Protein AF-0000000084461206 (afdb_homodimer)

pLDDT: mean 92.7, std 16.32, range [31.05, 98.94]

Solvent-accessible surface area (backbone atoms only — not comparable to full-atom values): 28393 Å² total; per-residue (Å²): 137,86,82,76,79,77,77,76,76,76,76,76,72,78,66,77,72,65,77,63,54,56,46,33,57,56,43,19,26,38,17,28,45,42,11,59,75,61,40,46,72,68,45,48,55,50,51,54,55,29,47,55,40,36,42,87,58,25,40,80,62,53,73,34,70,34,9,40,46,66,77,61,44,53,58,85,90,45,54,58,71,53,53,32,48,25,45,31,44,60,41,58,83,74,73,39,71,78,64,80,52,65,81,64,11,26,51,45,46,48,53,52,24,53,52,43,58,64,36,87,81,49,50,58,44,50,32,12,51,28,46,41,47,45,40,29,35,46,41,17,34,41,36,30,48,25,12,22,16,49,22,24,88,90,26,64,87,30,26,68,20,32,56,68,30,38,39,25,85,65,92,52,34,64,18,49,30,32,21,56,21,21,15,43,42,72,46,65,63,76,91,66,50,72,68,56,43,52,51,50,34,51,54,47,33,71,78,42,67,69,59,45,91,73,51,78,79,52,54,65,58,46,28,49,52,14,30,52,45,24,69,74,62,59,70,80,66,55,68,58,41,55,81,47,72,68,52,34,51,51,37,27,54,50,39,53,51,33,38,38,50,27,4,27,34,47,16,35,45,54,50,66,61,105,136,83,79,77,81,76,77,76,76,76,76,76,75,79,68,74,73,64,76,63,54,55,47,34,60,56,43,20,27,39,16,28,45,42,11,57,74,61,39,46,72,68,44,49,57,50,50,56,54,29,47,56,38,36,42,87,58,25,39,79,62,54,74,34,70,34,9,39,47,67,76,64,43,53,58,87,91,46,53,59,70,52,51,32,50,26,45,31,44,60,42,56,84,75,73,37,70,78,64,79,52,65,82,64,10,26,50,46,45,47,53,52,25,51,52,42,57,62,36,86,80,49,50,59,44,48,33,12,51,28,48,42,46,44,40,27,36,46,41,15,33,42,36,29,46,27,14,23,16,49,22,25,87,89,26,65,88,30,27,66,21,32,57,69,31,38,39,25,86,65,92,53,35,67,18,48,29,34,21,55,21,22,16,44,40,72,47,65,64,73,90,66,51,71,68,54,42,51,52,50,32,51,54,47,33,70,78,42,68,71,59,46,93,73,52,75,80,51,55,65,58,46,30,50,52,14,30,52,46,26,69,76,61,60,69,82,66,55,69,58,41,53,83,47,72,69,54,32,51,51,37,29,53,50,38,51,50,33,37,38,50,26,3,26,35,46,16,35,44,55,50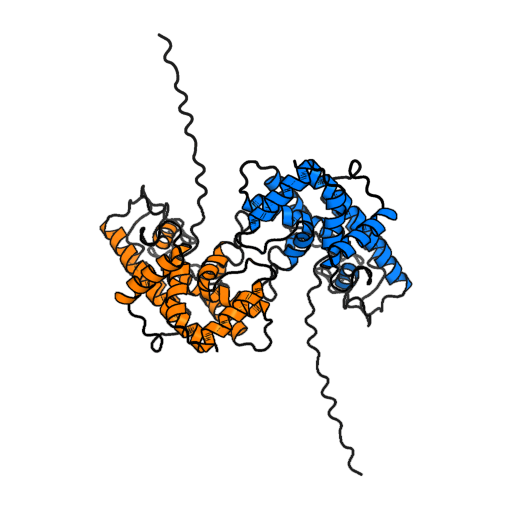,67,60,105

Radius of gyration: 27.02 Å; Cα contacts (8 Å, |Δi|>4): 935; chains: 2; bounding box: 113×72×64 Å

InterPro domains:
  IPR003154 S1/P1 nuclease [PF02265] (23-273)
  IPR003154 S1/P1 nuclease [PTHR33146] (8-273)
  IPR003154 S1/P1 nuclease [cd11010] (23-273)
  IPR008947 Phospholipase C/P1 nuclease domain superfamily [G3DSA:1.10.575.10] (23-274)
  IPR008947 Phospholipase C/P1 nuclease domain superfamily [SSF48537] (23-273)

Secondary structure (DSSP, 8-state):
---------------------SS-HHHHHHHHHHHHHH--HHHHHHHHHHHGGGTTTB----HHHHTTGGGG-EETTEETTGGGG---EEEESS-PPP-PPPSSSHHHHHHHHHHHHH-TTS-HHHHHHHHHHHHHHHHHHTSHHHHEEEE-SS-TT--TTTTT-B--S-SS-SBHHHHHHTGGGTT--SPPPHHHHHHHHHHHHHHS---GGG----HHHHHHHHHHHIIIIISSS-TTPPPPHHHHHHHHHHHHHHHHHHHHHHHHHHHHT-/---------------------SS-HHHHHHHHHHHHHH--HHHHHHHHHHHGGGTTTB----HHHHTTGGGG-EETTEETTGGGG---EEEESS-PPP-PPPSSSHHHHHHHHHHHHH-TTS-HHHHHHHHHHHHHHHHHHTSHHHHEEEE-SS-TT--TTTTT-B--S-SS-SBHHHHHHTGGGTT--SPPPHHHHHHHHHHHHHHS---GGG----HHHHHHHHHHHIIIIISSS-TTPPPPHHHHHHHHHHHHHHHHHHHHHHHHHHHHT-

Sequence (548 aa):
MKKGVIRFVAMVALSAVGTAYSWNATGHRLVAQIAYHHLKKEARSQYVHYNHGLDSVFKSQSLVNAAPWMDGLRYMNDLWLQPMHYIDIPYSVDGTELIQPDEINAVYAIEKAKKVLKDPKASFFNKGFSLRILLHVVGDIHQPLHAISQFSVQHPQGDMGGNLVILGENSVGPNLHSYWDNGGGFLKTAKLSNKQLNAKAWKIEQRWPCHVNEMTLDAKAWSQESYQLAIAKVYQIKSGDKPSNEYQQLVKETAEQRIALAGCRLAALLNSLIMKKGVIRFVAMVALSAVGTAYSWNATGHRLVAQIAYHHLKKEARSQYVHYNHGLDSVFKSQSLVNAAPWMDGLRYMNDLWLQPMHYIDIPYSVDGTELIQPDEINAVYAIEKAKKVLKDPKASFFNKGFSLRILLHVVGDIHQPLHAISQFSVQHPQGDMGGNLVILGENSVGPNLHSYWDNGGGFLKTAKLSNKQLNAKAWKIEQRWPCHVNEMTLDAKAWSQESYQLAIAKVYQIKSGDKPSNEYQQLVKETAEQRIALAGCRLAALLNSLI

Structure (mmCIF, N/CA/C/O backbone):
data_AF-0000000084461206-model_v1
#
loop_
_entity.id
_entity.type
_entity.pdbx_description
1 polymer "3'-nucleotidase/nuclease"
#
loop_
_atom_site.group_PDB
_atom_site.id
_atom_site.type_symbol
_atom_site.label_atom_id
_atom_site.label_alt_id
_atom_site.label_comp_id
_atom_site.label_asym_id
_atom_site.label_entity_id
_atom_site.label_seq_id
_atom_site.pdbx_PDB_ins_code
_atom_site.Cartn_x
_atom_site.Cartn_y
_atom_site.Cartn_z
_atom_site.occupancy
_atom_site.B_iso_or_equiv
_atom_site.auth_seq_id
_atom_site.auth_comp_id
_atom_site.auth_asym_id
_atom_site.auth_atom_id
_atom_site.pdbx_PDB_model_num
ATOM 1 N N . MET A 1 1 ? -57.594 -26.734 -4.723 1 32.88 1 MET A N 1
ATOM 2 C CA . MET A 1 1 ? -56.281 -27.281 -4.469 1 32.88 1 MET A CA 1
ATOM 3 C C . MET A 1 1 ? -55.188 -26.328 -4.941 1 32.88 1 MET A C 1
ATOM 5 O O . MET A 1 1 ? -54.906 -26.234 -6.137 1 32.88 1 MET A O 1
ATOM 9 N N . LYS A 1 2 ? -55.094 -25.062 -4.223 1 31.84 2 LYS A N 1
ATOM 10 C CA . LYS A 1 2 ? -54.312 -23.875 -4.527 1 31.84 2 LYS A CA 1
ATOM 11 C C . LYS A 1 2 ? -52.812 -24.203 -4.523 1 31.84 2 LYS A C 1
ATOM 13 O O . LYS A 1 2 ? -52.312 -24.844 -3.594 1 31.84 2 LYS A O 1
ATOM 18 N N . LYS A 1 3 ? -52.219 -24.109 -5.809 1 39.62 3 LYS A N 1
ATOM 19 C CA . LYS A 1 3 ? -50.812 -24.219 -6.258 1 39.62 3 LYS A CA 1
ATOM 20 C C . LYS A 1 3 ? -49.938 -23.234 -5.523 1 39.62 3 LYS A C 1
ATOM 22 O O . LYS A 1 3 ? -50.125 -22.016 -5.633 1 39.62 3 LYS A O 1
ATOM 27 N N . GLY A 1 4 ? -49.562 -23.469 -4.27 1 36.72 4 GLY A N 1
ATOM 28 C CA . GLY A 1 4 ? -48.656 -22.625 -3.537 1 36.72 4 GLY A CA 1
ATOM 29 C C . GLY A 1 4 ? -47.344 -22.391 -4.277 1 36.72 4 GLY A C 1
ATOM 30 O O . GLY A 1 4 ? -46.656 -23.344 -4.676 1 36.72 4 GLY A O 1
ATOM 31 N N . VAL A 1 5 ? -47.188 -21.328 -5.059 1 39.06 5 VAL A N 1
ATOM 32 C CA . VAL A 1 5 ? -46 -20.875 -5.777 1 39.06 5 VAL A CA 1
ATOM 33 C C . VAL A 1 5 ? -44.844 -20.719 -4.801 1 39.06 5 VAL A C 1
ATOM 35 O O . VAL A 1 5 ? -44.938 -19.969 -3.828 1 39.06 5 VAL A O 1
ATOM 38 N N . ILE A 1 6 ? -44.031 -21.719 -4.562 1 34.84 6 ILE A N 1
ATOM 39 C CA . ILE A 1 6 ? -42.75 -21.703 -3.834 1 34.84 6 ILE A CA 1
ATOM 40 C C . ILE A 1 6 ? -41.812 -20.656 -4.441 1 34.84 6 ILE A C 1
ATOM 42 O O . ILE A 1 6 ? -41.469 -20.734 -5.621 1 34.84 6 ILE A O 1
ATOM 46 N N . ARG A 1 7 ? -41.906 -19.422 -4.023 1 41.75 7 ARG A N 1
ATOM 47 C CA . ARG A 1 7 ? -40.938 -18.391 -4.305 1 41.75 7 ARG A CA 1
ATOM 48 C C . ARG A 1 7 ? -39.531 -18.875 -4.004 1 41.75 7 ARG A C 1
ATOM 50 O O . ARG A 1 7 ? -39.156 -19.078 -2.84 1 41.75 7 ARG A O 1
ATOM 57 N N . PHE A 1 8 ? -38.906 -19.688 -4.875 1 34.22 8 PHE A N 1
ATOM 58 C CA . PHE A 1 8 ? -37.5 -20 -4.781 1 34.22 8 PHE A CA 1
ATOM 59 C C . PHE A 1 8 ? -36.656 -18.719 -4.789 1 34.22 8 PHE A C 1
ATOM 61 O O . PHE A 1 8 ? -36.625 -18 -5.797 1 34.22 8 PHE A O 1
ATOM 68 N N . VAL A 1 9 ? -36.562 -17.984 -3.715 1 35.22 9 VAL A N 1
ATOM 69 C CA . VAL A 1 9 ? -35.594 -16.906 -3.574 1 35.22 9 VAL A CA 1
ATOM 70 C C . VAL A 1 9 ? -34.188 -17.453 -3.83 1 35.22 9 VAL A C 1
ATOM 72 O O . VAL A 1 9 ? -33.656 -18.266 -3.057 1 35.22 9 VAL A O 1
ATOM 75 N N . ALA A 1 10 ? -33.75 -17.547 -5.113 1 34.69 10 ALA A N 1
ATOM 76 C CA . ALA A 1 10 ? -32.344 -17.75 -5.48 1 34.69 10 ALA A CA 1
ATOM 77 C C . ALA A 1 10 ? -31.438 -16.781 -4.738 1 34.69 10 ALA A C 1
ATOM 79 O O . ALA A 1 10 ? -31.5 -15.57 -4.961 1 34.69 10 ALA A O 1
ATOM 80 N N . MET A 1 11 ? -31.062 -17.047 -3.551 1 34.72 11 MET A N 1
ATOM 81 C CA . MET A 1 11 ? -29.969 -16.359 -2.883 1 34.72 11 MET A CA 1
ATOM 82 C C . MET A 1 11 ? -28.766 -16.234 -3.809 1 34.72 11 MET A C 1
ATOM 84 O O . MET A 1 11 ? -28.141 -17.234 -4.164 1 34.72 11 MET A O 1
ATOM 88 N N . VAL A 1 12 ? -28.688 -15.266 -4.691 1 35.91 12 VAL A N 1
ATOM 89 C CA . VAL A 1 12 ? -27.484 -14.883 -5.402 1 35.91 12 VAL A CA 1
ATOM 90 C C . VAL A 1 12 ? -26.312 -14.789 -4.426 1 35.91 12 VAL A C 1
ATOM 92 O O . VAL A 1 12 ? -26.281 -13.906 -3.559 1 35.91 12 VAL A O 1
ATOM 95 N N . ALA A 1 13 ? -25.656 -15.891 -4.074 1 33.69 13 ALA A N 1
ATOM 96 C CA . ALA A 1 13 ? -24.359 -15.883 -3.416 1 33.69 13 ALA A CA 1
ATOM 97 C C . ALA A 1 13 ? -23.391 -14.93 -4.117 1 33.69 13 ALA A C 1
ATOM 99 O O . ALA A 1 13 ? -22.969 -15.188 -5.242 1 33.69 13 ALA A O 1
ATOM 100 N N . LEU A 1 14 ? -23.547 -13.641 -3.941 1 35.38 14 LEU A N 1
ATOM 101 C CA . LEU A 1 14 ? -22.422 -12.781 -4.285 1 35.38 14 LEU A CA 1
ATOM 102 C C . LEU A 1 14 ? -21.094 -13.391 -3.812 1 35.38 14 LEU A C 1
ATOM 104 O O . LEU A 1 14 ? -20.766 -13.312 -2.627 1 35.38 14 LEU A O 1
ATOM 108 N N . SER A 1 15 ? -20.703 -14.516 -4.352 1 33.25 15 SER A N 1
ATOM 109 C CA . SER A 1 15 ? -19.359 -15.062 -4.137 1 33.25 15 SER A CA 1
ATOM 110 C C . SER A 1 15 ? -18.297 -13.984 -4.328 1 33.25 15 SER A C 1
ATOM 112 O O . SER A 1 15 ? -18.281 -13.297 -5.348 1 33.25 15 SER A O 1
ATOM 114 N N . ALA A 1 16 ? -17.844 -13.414 -3.283 1 35.88 16 ALA A N 1
ATOM 115 C CA . ALA A 1 16 ? -16.594 -12.656 -3.289 1 35.88 16 ALA A CA 1
ATOM 116 C C . ALA A 1 16 ? -15.555 -13.312 -4.199 1 35.88 16 ALA A C 1
ATOM 118 O O . ALA A 1 16 ? -15.039 -14.391 -3.889 1 35.88 16 ALA A O 1
ATOM 119 N N . VAL A 1 17 ? -15.742 -13.117 -5.477 1 37 17 VAL A N 1
ATOM 120 C CA . VAL A 1 17 ? -14.641 -13.484 -6.363 1 37 17 VAL A CA 1
ATOM 121 C C . VAL A 1 17 ? -13.32 -12.992 -5.777 1 37 17 VAL A C 1
ATOM 123 O O . VAL A 1 17 ? -13.039 -11.789 -5.789 1 37 17 VAL A O 1
ATOM 126 N N . GLY A 1 18 ? -12.938 -13.602 -4.723 1 39.84 18 GLY A N 1
ATOM 127 C CA . GLY A 1 18 ? -11.547 -13.344 -4.383 1 39.84 18 GLY A CA 1
ATOM 128 C C . GLY A 1 18 ? -10.625 -13.336 -5.594 1 39.84 18 GLY A C 1
ATOM 129 O O . GLY A 1 18 ? -10.57 -14.312 -6.34 1 39.84 18 GLY A O 1
ATOM 130 N N . THR A 1 19 ? -10.477 -12.219 -6.242 1 39.38 19 THR A N 1
ATOM 131 C CA . THR A 1 19 ? -9.453 -12.117 -7.277 1 39.38 19 THR A CA 1
ATOM 132 C C . THR A 1 19 ? -8.234 -12.961 -6.926 1 39.38 19 THR A C 1
ATOM 134 O O . THR A 1 19 ? -7.633 -12.781 -5.867 1 39.38 19 THR A O 1
ATOM 137 N N . ALA A 1 20 ? -8.367 -14.211 -7.344 1 41.62 20 ALA A N 1
ATOM 138 C CA . ALA A 1 20 ? -7.25 -15.148 -7.223 1 41.62 20 ALA A CA 1
ATOM 139 C C . ALA A 1 20 ? -5.961 -14.539 -7.773 1 41.62 20 ALA A C 1
ATOM 141 O O . ALA A 1 20 ? -5.922 -14.086 -8.922 1 41.62 20 ALA A O 1
ATOM 142 N N . TYR A 1 21 ? -5.242 -13.945 -6.926 1 48.69 21 TYR A N 1
ATOM 143 C CA . TYR A 1 21 ? -3.877 -13.5 -7.172 1 48.69 21 TYR A CA 1
ATOM 144 C C . TYR A 1 21 ? -2.92 -14.68 -7.223 1 48.69 21 TYR A C 1
ATOM 146 O O . TYR A 1 21 ? -3.164 -15.711 -6.598 1 48.69 21 TYR A O 1
ATOM 154 N N . SER A 1 22 ? -1.951 -14.758 -8.297 1 61.19 22 SER A N 1
ATOM 155 C CA . SER A 1 22 ? -0.886 -15.703 -8.609 1 61.19 22 SER A CA 1
ATOM 156 C C . SER A 1 22 ? -1.106 -17.047 -7.902 1 61.19 22 SER A C 1
ATOM 158 O O . SER A 1 22 ? -2.248 -17.453 -7.695 1 61.19 22 SER A O 1
ATOM 160 N N . TRP A 1 23 ? -0.018 -17.75 -7.59 1 86.69 23 TRP A N 1
ATOM 161 C CA . TRP A 1 23 ? -0.24 -18.859 -6.648 1 86.69 23 TRP A CA 1
ATOM 162 C C . TRP A 1 23 ? -1.059 -18.391 -5.449 1 86.69 23 TRP A C 1
ATOM 164 O O . TRP A 1 23 ? -0.989 -17.219 -5.062 1 86.69 23 TRP A O 1
ATOM 174 N N . ASN A 1 24 ? -1.869 -19.266 -5.047 1 94.38 24 ASN A N 1
ATOM 175 C CA . ASN A 1 24 ? -2.486 -18.875 -3.783 1 94.38 24 ASN A CA 1
ATOM 176 C C . ASN A 1 24 ? -1.455 -18.781 -2.662 1 94.38 24 ASN A C 1
ATOM 178 O O . ASN A 1 24 ? -0.258 -18.953 -2.896 1 94.38 24 ASN A O 1
ATOM 182 N N . ALA A 1 25 ? -1.832 -18.438 -1.482 1 97 25 ALA A N 1
ATOM 183 C CA . ALA A 1 25 ? -0.919 -18.188 -0.371 1 97 25 ALA A CA 1
ATOM 184 C C . ALA A 1 25 ? -0.023 -19.391 -0.108 1 97 25 ALA A C 1
ATOM 186 O O . ALA A 1 25 ? 1.176 -19.25 0.14 1 97 25 ALA A O 1
ATOM 187 N N . THR A 1 26 ? -0.602 -20.594 -0.175 1 98.12 26 THR A N 1
ATOM 188 C CA . THR A 1 26 ? 0.16 -21.812 0.039 1 98.12 26 THR A CA 1
ATOM 189 C C . THR A 1 26 ? 1.272 -21.953 -0.997 1 98.12 26 THR A C 1
ATOM 191 O O . THR A 1 26 ? 2.41 -22.281 -0.654 1 98.12 26 THR A O 1
ATOM 194 N N . GLY A 1 27 ? 0.945 -21.703 -2.234 1 98.69 27 G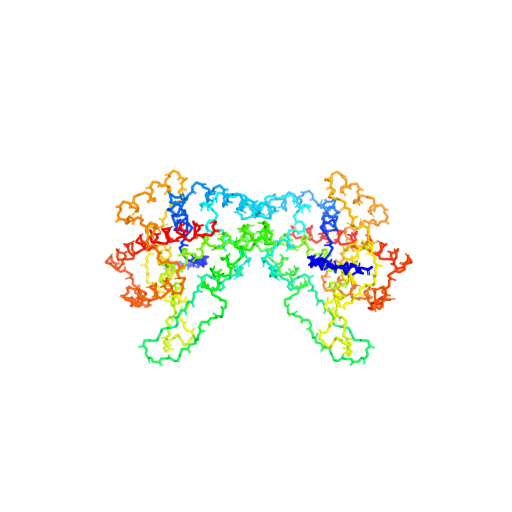LY A N 1
ATOM 195 C CA . GLY A 1 27 ? 1.946 -21.766 -3.287 1 98.69 27 GLY A CA 1
ATOM 196 C C . GLY A 1 27 ? 3.104 -20.797 -3.068 1 98.69 27 GLY A C 1
ATOM 197 O O . GLY A 1 27 ? 4.266 -21.188 -3.225 1 98.69 27 GLY A O 1
ATOM 198 N N . HIS A 1 28 ? 2.793 -19.562 -2.719 1 98.81 28 HIS A N 1
ATOM 199 C CA . HIS A 1 28 ? 3.842 -18.594 -2.445 1 98.81 28 HIS A CA 1
ATOM 200 C C . HIS A 1 28 ? 4.703 -19.031 -1.266 1 98.81 28 HIS A C 1
ATOM 202 O O . HIS A 1 28 ? 5.93 -18.891 -1.302 1 98.81 28 HIS A O 1
ATOM 208 N N . ARG A 1 29 ? 4.121 -19.562 -0.219 1 98.81 29 ARG A N 1
ATOM 209 C CA . ARG A 1 29 ? 4.879 -20.031 0.94 1 98.81 29 ARG A CA 1
ATOM 210 C C . ARG A 1 29 ? 5.758 -21.219 0.581 1 98.81 29 ARG A C 1
ATOM 212 O O . ARG A 1 29 ? 6.879 -21.344 1.079 1 98.81 29 ARG A O 1
ATOM 219 N N . LEU A 1 30 ? 5.242 -22.109 -0.284 1 98.88 30 LEU A N 1
ATOM 220 C CA . LEU A 1 30 ? 6.039 -23.25 -0.717 1 98.88 30 LEU A CA 1
ATOM 221 C C . LEU A 1 30 ? 7.262 -22.797 -1.502 1 98.88 30 LEU A C 1
ATOM 223 O O . LEU A 1 30 ? 8.367 -23.297 -1.296 1 98.88 30 LEU A O 1
ATOM 227 N N . VAL A 1 31 ? 7.055 -21.828 -2.4 1 98.94 31 VAL A N 1
ATOM 228 C CA . VAL A 1 31 ? 8.18 -21.281 -3.148 1 98.94 31 VAL A CA 1
ATOM 229 C C . VAL A 1 31 ? 9.219 -20.734 -2.18 1 98.94 31 VAL A C 1
ATOM 231 O O . VAL A 1 31 ? 10.406 -21.047 -2.293 1 98.94 31 VAL A O 1
ATOM 234 N N . ALA A 1 32 ? 8.797 -19.984 -1.225 1 98.94 32 ALA A N 1
ATOM 235 C CA . ALA A 1 32 ? 9.711 -19.359 -0.264 1 98.94 32 ALA A CA 1
ATOM 236 C C . ALA A 1 32 ? 10.375 -20.422 0.615 1 98.94 32 ALA A C 1
ATOM 238 O O . ALA A 1 32 ? 11.555 -20.297 0.949 1 98.94 32 ALA A O 1
ATOM 239 N N . GLN A 1 33 ? 9.617 -21.422 1.002 1 98.88 33 GLN A N 1
ATOM 240 C CA . GLN A 1 33 ? 10.164 -22.484 1.846 1 98.88 33 GLN A CA 1
ATOM 241 C C . GLN A 1 33 ? 11.258 -23.25 1.115 1 98.88 33 GLN A C 1
ATOM 243 O O . GLN A 1 33 ? 12.312 -23.547 1.688 1 98.88 33 GLN A O 1
ATOM 248 N N . ILE A 1 34 ? 11.008 -23.609 -0.087 1 98.94 34 ILE A N 1
ATOM 249 C CA . ILE A 1 34 ? 12.016 -24.297 -0.884 1 98.94 34 ILE A CA 1
ATOM 250 C C . ILE A 1 34 ? 13.25 -23.422 -1.042 1 98.94 34 ILE A C 1
ATOM 252 O O . ILE A 1 34 ? 14.375 -23.875 -0.889 1 98.94 34 ILE A O 1
ATOM 256 N N . ALA A 1 35 ? 13.039 -22.172 -1.356 1 98.94 35 ALA A N 1
ATOM 257 C CA . ALA A 1 35 ? 14.172 -21.25 -1.422 1 98.94 35 ALA A CA 1
ATOM 258 C C . ALA A 1 35 ? 14.953 -21.25 -0.109 1 98.94 35 ALA A C 1
ATOM 260 O O . ALA A 1 35 ? 16.188 -21.312 -0.109 1 98.94 35 ALA A O 1
ATOM 261 N N . TYR A 1 36 ? 14.25 -21.156 0.98 1 98.88 36 TYR A N 1
ATOM 262 C CA . TYR A 1 36 ? 14.852 -21.094 2.307 1 98.88 36 TYR A CA 1
ATOM 263 C C . TYR A 1 36 ? 15.742 -22.297 2.559 1 98.88 36 TYR A C 1
ATOM 265 O O . TYR A 1 36 ? 16.797 -22.172 3.18 1 98.88 36 TYR A O 1
ATOM 273 N N . HIS A 1 37 ? 15.359 -23.484 2.084 1 98.81 37 HIS A N 1
ATOM 274 C CA . HIS A 1 37 ? 16.156 -24.703 2.225 1 98.81 37 HIS A CA 1
ATOM 275 C C . HIS A 1 37 ? 17.531 -24.531 1.597 1 98.81 37 HIS A C 1
ATOM 277 O O . HIS A 1 37 ? 18.484 -25.188 2.012 1 98.81 37 HIS A O 1
ATOM 283 N N . HIS A 1 38 ? 17.641 -23.688 0.635 1 98.81 38 HIS A N 1
ATOM 284 C CA . HIS A 1 38 ? 18.844 -23.672 -0.183 1 98.81 38 HIS A CA 1
ATOM 285 C C . HIS A 1 38 ? 19.578 -22.344 -0.071 1 98.81 38 HIS A C 1
ATOM 287 O O . HIS A 1 38 ? 20.547 -22.109 -0.794 1 98.81 38 HIS A O 1
ATOM 293 N N . LEU A 1 39 ? 19.109 -21.5 0.807 1 98.75 39 LEU A N 1
ATOM 294 C CA . LEU A 1 39 ? 19.844 -20.281 1.084 1 98.75 39 LEU A CA 1
ATOM 295 C C . LEU A 1 39 ? 21.141 -20.578 1.834 1 98.75 39 LEU A C 1
ATOM 297 O O . LEU A 1 39 ? 21.156 -21.438 2.725 1 98.75 39 LEU A O 1
ATOM 301 N N . LYS A 1 40 ? 22.172 -19.859 1.479 1 98.44 40 LYS A N 1
ATOM 302 C CA . LYS A 1 40 ? 23.375 -19.891 2.295 1 98.44 40 LYS A CA 1
ATOM 303 C C . LYS A 1 40 ? 23.109 -19.312 3.684 1 98.44 40 LYS A C 1
ATOM 305 O O . LYS A 1 40 ? 22.234 -18.469 3.855 1 98.44 40 LYS A O 1
ATOM 310 N N . LYS A 1 41 ? 23.922 -19.703 4.656 1 98.06 41 LYS A N 1
ATOM 311 C CA . LYS A 1 41 ? 23.75 -19.266 6.039 1 98.06 41 LYS A CA 1
ATOM 312 C C . LYS A 1 41 ? 23.797 -17.75 6.145 1 98.06 41 LYS A C 1
ATOM 314 O O . LYS A 1 41 ? 22.938 -17.141 6.797 1 98.06 41 LYS A O 1
ATOM 319 N N . GLU A 1 42 ? 24.75 -17.188 5.488 1 97.75 42 GLU A N 1
ATOM 320 C CA . GLU A 1 42 ? 24.906 -15.742 5.531 1 97.75 42 GLU A CA 1
ATOM 321 C C . GLU A 1 42 ? 23.703 -15.039 4.898 1 97.75 42 GLU A C 1
ATOM 323 O O . GLU A 1 42 ? 23.234 -14.016 5.402 1 97.75 42 GLU A O 1
ATOM 328 N N . ALA A 1 43 ? 23.25 -15.547 3.805 1 98.12 43 ALA A N 1
ATOM 329 C CA . ALA A 1 43 ? 22.094 -14.984 3.127 1 98.12 43 ALA A CA 1
ATOM 330 C C . ALA A 1 43 ? 20.844 -15.055 4.016 1 98.12 43 ALA A C 1
ATOM 332 O O . ALA A 1 43 ? 20.109 -14.078 4.137 1 98.12 43 ALA A O 1
ATOM 333 N N . ARG A 1 44 ? 20.641 -16.188 4.605 1 97.94 44 ARG A N 1
ATOM 334 C CA . ARG A 1 44 ? 19.5 -16.359 5.496 1 97.94 44 ARG A CA 1
ATOM 335 C C . ARG A 1 44 ? 19.484 -15.281 6.574 1 97.94 44 ARG A C 1
ATOM 337 O O . ARG A 1 44 ? 18.469 -14.625 6.793 1 97.94 44 ARG A O 1
ATOM 344 N N . SER A 1 45 ? 20.609 -15.117 7.238 1 98.06 45 SER A N 1
ATOM 345 C CA . SER A 1 45 ? 20.719 -14.141 8.32 1 98.06 45 SER A CA 1
ATOM 346 C C . SER A 1 45 ? 20.438 -12.727 7.812 1 98.06 45 SER A C 1
ATOM 348 O O . SER A 1 45 ? 19.703 -11.969 8.445 1 98.06 45 SER A O 1
ATOM 350 N N . GLN A 1 46 ? 21.016 -12.422 6.707 1 98.25 46 GLN A N 1
ATOM 351 C CA . GLN A 1 46 ? 20.859 -11.086 6.148 1 98.25 46 GLN A CA 1
ATOM 352 C C . GLN A 1 46 ? 19.422 -10.812 5.742 1 98.25 46 GLN A C 1
ATOM 354 O O . GLN A 1 46 ? 18.875 -9.742 6.02 1 98.25 46 GLN A O 1
ATOM 359 N N . TYR A 1 47 ? 18.766 -11.711 5.07 1 98.75 47 TYR A N 1
ATOM 360 C CA . TYR A 1 47 ? 17.422 -11.477 4.547 1 98.75 47 TYR A CA 1
ATOM 361 C C . TYR A 1 47 ? 16.391 -11.5 5.668 1 98.75 47 TYR A C 1
ATOM 363 O O . TYR A 1 47 ? 15.391 -10.789 5.613 1 98.75 47 TYR A O 1
ATOM 371 N N . VAL A 1 48 ? 16.641 -12.32 6.707 1 98.38 48 VAL A N 1
ATOM 372 C CA . VAL A 1 48 ? 15.805 -12.227 7.895 1 98.38 48 VAL A CA 1
ATOM 373 C C . VAL A 1 48 ? 15.906 -10.82 8.492 1 98.38 48 VAL A C 1
ATOM 375 O O . VAL A 1 48 ? 14.891 -10.219 8.859 1 98.38 48 VAL A O 1
ATOM 378 N N . HIS A 1 49 ? 17.125 -10.32 8.508 1 98.19 49 HIS A N 1
ATOM 379 C CA . HIS A 1 49 ? 17.359 -8.977 9.016 1 98.19 49 HIS A CA 1
ATOM 380 C C . HIS A 1 49 ? 16.641 -7.934 8.164 1 98.19 49 HIS A C 1
ATOM 382 O O . HIS A 1 49 ? 15.914 -7.086 8.688 1 98.19 49 HIS A O 1
ATOM 388 N N . TYR A 1 50 ? 16.781 -7.98 6.805 1 98.62 50 TYR A N 1
ATOM 389 C CA . TYR A 1 50 ? 16.125 -7.047 5.898 1 98.62 50 TYR A CA 1
ATOM 390 C C . TYR A 1 50 ? 14.602 -7.121 6.043 1 98.62 50 TYR A C 1
ATOM 392 O O . TYR A 1 50 ? 13.922 -6.094 6.008 1 98.62 50 TYR A O 1
ATOM 400 N N . ASN A 1 51 ? 14.094 -8.344 6.164 1 98.62 51 ASN A N 1
ATOM 401 C CA . ASN A 1 51 ? 12.656 -8.539 6.293 1 98.62 51 ASN A CA 1
ATOM 402 C C . ASN A 1 51 ? 12.086 -7.75 7.469 1 98.62 51 ASN A C 1
ATOM 404 O O . ASN A 1 51 ? 10.984 -7.207 7.379 1 98.62 51 ASN A O 1
ATOM 408 N N . HIS A 1 52 ? 12.812 -7.609 8.523 1 97.75 52 HIS A N 1
ATOM 409 C CA . HIS A 1 52 ? 12.352 -6.93 9.727 1 97.75 52 HIS A CA 1
ATOM 410 C C . HIS A 1 52 ? 12.422 -5.414 9.562 1 97.75 52 HIS A C 1
ATOM 412 O O . HIS A 1 52 ? 11.914 -4.672 10.406 1 97.75 52 HIS A O 1
ATOM 418 N N . GLY A 1 53 ? 13.062 -4.93 8.445 1 97.62 53 GLY A N 1
ATOM 419 C CA . GLY A 1 53 ? 13.023 -3.512 8.125 1 97.62 53 GLY A CA 1
ATOM 420 C C . GLY A 1 53 ? 11.617 -2.99 7.895 1 97.62 53 GLY A C 1
ATOM 421 O O . GLY A 1 53 ? 11.383 -1.781 7.938 1 97.62 53 GLY A O 1
ATOM 422 N N . LEU A 1 54 ? 10.695 -3.895 7.707 1 98.12 54 LEU A N 1
ATOM 423 C CA . LEU A 1 54 ? 9.32 -3.523 7.387 1 98.12 54 LEU A CA 1
ATOM 424 C C . LEU A 1 54 ? 8.453 -3.51 8.641 1 98.12 54 LEU A C 1
ATOM 426 O O . LEU A 1 54 ? 7.301 -3.068 8.602 1 98.12 54 LEU A O 1
ATOM 430 N N . ASP A 1 55 ? 8.969 -3.842 9.805 1 97.06 55 ASP A N 1
ATOM 431 C CA . ASP A 1 55 ? 8.18 -4.129 11 1 97.06 55 ASP A CA 1
ATOM 432 C C . ASP A 1 55 ? 7.57 -2.852 11.57 1 97.06 55 ASP A C 1
ATOM 434 O O . ASP A 1 55 ? 6.676 -2.912 12.414 1 97.06 55 ASP A O 1
ATOM 438 N N . SER A 1 56 ? 8.07 -1.661 11.109 1 94.88 56 SER A N 1
ATOM 439 C CA . SER A 1 56 ? 7.496 -0.413 11.602 1 94.88 56 SER A CA 1
ATOM 440 C C . SER A 1 56 ? 6.16 -0.116 10.938 1 94.88 56 SER A C 1
ATOM 442 O O . SER A 1 56 ? 5.371 0.683 11.445 1 94.88 56 SER A O 1
ATOM 444 N N . VAL A 1 57 ? 5.855 -0.769 9.828 1 97.38 57 VAL A N 1
ATOM 445 C CA . VAL A 1 57 ? 4.656 -0.453 9.062 1 97.38 57 VAL A CA 1
ATOM 446 C C . VAL A 1 57 ? 3.822 -1.718 8.859 1 97.38 57 VAL A C 1
ATOM 448 O O . VAL A 1 57 ? 2.594 -1.681 8.945 1 97.38 57 VAL A O 1
ATOM 451 N N . PHE A 1 58 ? 4.473 -2.795 8.656 1 98.06 58 PHE A N 1
ATOM 452 C CA . PHE A 1 58 ? 3.799 -4.043 8.328 1 98.06 58 PHE A CA 1
ATOM 453 C C . PHE A 1 58 ? 3.961 -5.062 9.445 1 98.06 58 PHE A C 1
ATOM 455 O O . PHE A 1 58 ? 4.84 -4.918 10.305 1 98.06 58 PHE A O 1
ATOM 462 N N . LYS A 1 59 ? 3.102 -6.082 9.422 1 97.38 59 LYS A N 1
ATOM 463 C CA . LYS A 1 59 ? 3.188 -7.172 10.391 1 97.38 59 LYS A CA 1
ATOM 464 C C . LYS A 1 59 ? 4.527 -7.895 10.281 1 97.38 59 LYS A C 1
ATOM 466 O O . LYS A 1 59 ? 4.977 -8.227 9.188 1 97.38 59 LYS A O 1
ATOM 471 N N . SER A 1 60 ? 5.145 -8.109 11.414 1 97.38 60 SER A N 1
ATOM 472 C CA . SER A 1 60 ? 6.359 -8.922 11.453 1 97.38 60 SER A CA 1
ATOM 473 C C . SER A 1 60 ? 6.082 -10.359 11.031 1 97.38 60 SER A C 1
ATOM 475 O O . SER A 1 60 ? 5.121 -10.969 11.5 1 97.38 60 SER A O 1
ATOM 477 N N . GLN A 1 61 ? 6.895 -10.828 10.102 1 96.25 61 GLN A N 1
ATOM 478 C CA . GLN A 1 61 ? 6.699 -12.164 9.531 1 96.25 61 GLN A CA 1
ATOM 479 C C . GLN A 1 61 ? 8.031 -12.859 9.289 1 96.25 61 GLN A C 1
ATOM 481 O O . GLN A 1 61 ? 9.07 -12.203 9.195 1 96.25 61 GLN A O 1
ATOM 486 N N . SER A 1 62 ? 7.957 -14.227 9.273 1 97.94 62 SER A N 1
ATOM 487 C CA . SER A 1 62 ? 9.086 -14.969 8.734 1 97.94 62 SER A CA 1
ATOM 488 C C . SER A 1 62 ? 9.242 -14.742 7.23 1 97.94 62 SER A C 1
ATOM 490 O O . SER A 1 62 ? 8.305 -14.273 6.574 1 97.94 62 SER A O 1
ATOM 492 N N . LEU A 1 63 ? 10.375 -15.117 6.703 1 98.44 63 LEU A N 1
ATOM 493 C CA . LEU A 1 63 ? 10.586 -15.016 5.262 1 98.44 63 LEU A CA 1
ATOM 494 C C . LEU A 1 63 ? 9.516 -15.797 4.504 1 98.44 63 LEU A C 1
ATOM 496 O O . LEU A 1 63 ? 8.953 -15.297 3.523 1 98.44 63 LEU A O 1
ATOM 500 N N . VAL A 1 64 ? 9.203 -16.969 5 1 98.62 64 VAL A N 1
ATOM 501 C CA . VAL A 1 64 ? 8.266 -17.875 4.34 1 98.62 64 VAL A CA 1
ATOM 502 C C . VAL A 1 64 ? 6.859 -17.281 4.379 1 98.62 64 VAL A C 1
ATOM 504 O O . VAL A 1 64 ? 6.172 -17.219 3.357 1 98.62 64 VAL A O 1
ATOM 507 N N . ASN A 1 65 ? 6.492 -16.797 5.523 1 97.69 65 ASN A N 1
ATOM 508 C CA . 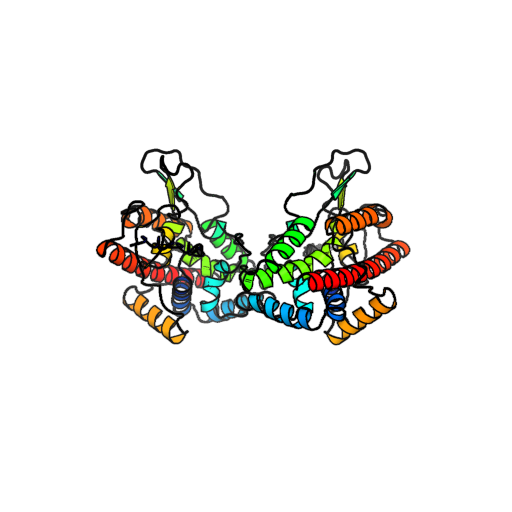ASN A 1 65 ? 5.145 -16.25 5.68 1 97.69 65 ASN A CA 1
ATOM 509 C C . ASN A 1 65 ? 5.004 -14.898 5 1 97.69 65 ASN A C 1
ATOM 511 O O . ASN A 1 65 ? 3.891 -14.422 4.773 1 97.69 65 ASN A O 1
ATOM 515 N N . ALA A 1 66 ? 6.113 -14.227 4.629 1 98.31 66 ALA A N 1
ATOM 516 C CA . ALA A 1 66 ? 6.094 -12.93 3.961 1 98.31 66 ALA A CA 1
ATOM 517 C C . ALA A 1 66 ? 5.816 -13.078 2.469 1 98.31 66 ALA A C 1
ATOM 519 O O . ALA A 1 66 ? 5.473 -12.109 1.794 1 98.31 66 ALA A O 1
ATOM 520 N N . ALA A 1 67 ? 5.93 -14.242 1.949 1 98.56 67 ALA A N 1
ATOM 521 C CA . ALA A 1 67 ? 5.898 -14.477 0.508 1 98.56 67 ALA A CA 1
ATOM 522 C C . ALA A 1 67 ? 4.555 -14.07 -0.086 1 98.56 67 ALA A C 1
ATOM 524 O O . ALA A 1 67 ? 4.5 -13.461 -1.159 1 98.56 67 ALA A O 1
ATOM 525 N N . PRO A 1 68 ? 3.414 -14.352 0.628 1 97.81 68 PRO A N 1
ATOM 526 C CA . PRO A 1 68 ? 2.133 -13.961 0.034 1 97.81 68 PRO A CA 1
ATOM 527 C C . PRO A 1 68 ? 1.737 -12.523 0.37 1 97.81 68 PRO A C 1
ATOM 529 O O . PRO A 1 68 ? 0.686 -12.055 -0.069 1 97.81 68 PRO A O 1
ATOM 532 N N . TRP A 1 69 ? 2.51 -11.797 1.114 1 97.75 69 TRP A N 1
ATOM 533 C CA . TRP A 1 69 ? 2.225 -10.484 1.689 1 97.75 69 TRP A CA 1
ATOM 534 C C . TRP A 1 69 ? 1.752 -9.508 0.617 1 97.75 69 TRP A C 1
ATOM 536 O O . TRP A 1 69 ? 0.796 -8.758 0.829 1 97.75 69 TRP A O 1
ATOM 546 N N . MET A 1 70 ? 2.385 -9.5 -0.551 1 97.62 70 MET A N 1
ATOM 547 C CA . MET A 1 70 ? 2.127 -8.547 -1.623 1 97.62 70 MET A CA 1
ATOM 548 C C . MET A 1 70 ? 0.68 -8.633 -2.096 1 97.62 70 MET A C 1
ATOM 550 O O . MET A 1 70 ? 0.096 -7.629 -2.508 1 97.62 70 MET A O 1
ATOM 554 N N . ASP A 1 71 ? 0.072 -9.812 -1.929 1 96.5 71 ASP A N 1
ATOM 555 C CA . ASP A 1 71 ? -1.323 -10.008 -2.311 1 96.5 71 ASP A CA 1
ATOM 556 C C . ASP A 1 71 ? -2.266 -9.32 -1.323 1 96.5 71 ASP A C 1
ATOM 558 O O . ASP A 1 71 ? -3.424 -9.055 -1.649 1 96.5 71 ASP A O 1
ATOM 562 N N . GLY A 1 72 ? -1.813 -9.07 -0.132 1 95.06 72 GLY A N 1
ATOM 563 C CA . GLY A 1 72 ? -2.631 -8.461 0.904 1 95.06 72 GLY A CA 1
ATOM 564 C C . GLY A 1 72 ? -2.6 -6.941 0.874 1 95.06 72 GLY A C 1
ATOM 565 O O . GLY A 1 72 ? -3.359 -6.285 1.59 1 95.06 72 GLY A O 1
ATOM 566 N N . LEU A 1 73 ? -1.73 -6.359 0.023 1 96.69 73 LEU A N 1
ATOM 567 C CA . LEU A 1 73 ? -1.651 -4.906 -0.089 1 96.69 73 LEU A CA 1
ATOM 568 C C . LEU A 1 73 ? -2.781 -4.363 -0.958 1 96.69 73 LEU A C 1
ATOM 570 O O . LEU A 1 73 ? -2.539 -3.861 -2.057 1 96.69 73 LEU A O 1
ATOM 574 N N . ARG A 1 74 ? -3.963 -4.414 -0.4 1 95.5 74 ARG A N 1
ATOM 575 C CA . ARG A 1 74 ? -5.152 -4.07 -1.171 1 95.5 74 ARG A CA 1
ATOM 576 C C . ARG A 1 74 ? -6.145 -3.279 -0.324 1 95.5 74 ARG A C 1
ATOM 578 O O . ARG A 1 74 ? -6.262 -3.51 0.881 1 95.5 74 ARG A O 1
ATOM 585 N N . TYR A 1 75 ? -6.84 -2.375 -0.864 1 96.19 75 TYR A N 1
ATOM 586 C CA . TYR A 1 75 ? -7.984 -1.644 -0.327 1 96.19 75 TYR A CA 1
ATOM 587 C C . TYR A 1 75 ? -9.172 -1.707 -1.282 1 96.19 75 TYR A C 1
ATOM 589 O O . TYR A 1 75 ? -9.117 -1.153 -2.383 1 96.19 75 TYR A O 1
ATOM 597 N N . MET A 1 76 ? -10.227 -2.426 -0.919 1 93.19 76 MET A N 1
ATOM 598 C CA . MET A 1 76 ? -11.352 -2.713 -1.808 1 93.19 76 MET A CA 1
ATOM 599 C C . MET A 1 76 ? -10.867 -3.357 -3.104 1 93.19 76 MET A C 1
ATOM 601 O O . MET A 1 76 ? -10.25 -4.426 -3.078 1 93.19 76 MET A O 1
ATOM 605 N N . ASN A 1 77 ? -11.094 -2.76 -4.203 1 90.31 77 ASN A N 1
ATOM 606 C CA . ASN A 1 77 ? -10.719 -3.391 -5.465 1 90.31 77 ASN A CA 1
ATOM 607 C C . ASN A 1 77 ? -9.359 -2.889 -5.961 1 90.31 77 ASN A C 1
ATOM 609 O O . ASN A 1 77 ? -8.922 -3.254 -7.051 1 90.31 77 ASN A O 1
ATOM 613 N N . ASP A 1 78 ? -8.695 -2.152 -5.172 1 92 78 ASP A N 1
ATOM 614 C CA . ASP A 1 78 ? -7.395 -1.602 -5.547 1 92 78 ASP A CA 1
ATOM 615 C C . ASP A 1 78 ? -6.254 -2.424 -4.953 1 92 78 ASP A C 1
ATOM 617 O O . ASP A 1 78 ? -6.035 -2.404 -3.74 1 92 78 ASP A O 1
ATOM 621 N N . LEU A 1 79 ? -5.527 -3.182 -5.738 1 95.12 79 LEU A N 1
ATOM 622 C CA . LEU A 1 79 ? -4.324 -3.906 -5.34 1 95.12 79 LEU A CA 1
ATOM 623 C C . LEU A 1 79 ? -3.076 -3.068 -5.602 1 95.12 79 LEU A C 1
ATOM 625 O O . LEU A 1 79 ? -2.773 -2.736 -6.75 1 95.12 79 LEU A O 1
ATOM 629 N N . TRP A 1 80 ? -2.371 -2.688 -4.508 1 96.31 80 TRP A N 1
ATOM 630 C CA . TRP A 1 80 ? -1.137 -1.928 -4.672 1 96.31 80 TRP A CA 1
ATOM 631 C C . TRP A 1 80 ? -0.113 -2.719 -5.477 1 96.31 80 TRP A C 1
ATOM 633 O O . TRP A 1 80 ? 0.087 -3.912 -5.238 1 96.31 80 TRP A O 1
ATOM 643 N N . LEU A 1 81 ? 0.56 -2.105 -6.5 1 96.94 81 LEU A N 1
ATOM 644 C CA . LEU A 1 81 ? 1.622 -2.662 -7.332 1 96.94 81 LEU A CA 1
ATOM 645 C C . LEU A 1 81 ? 1.1 -3.818 -8.18 1 96.94 81 LEU A C 1
ATOM 647 O O . LEU A 1 81 ? 1.842 -4.754 -8.484 1 96.94 81 LEU A O 1
ATOM 651 N N . GLN A 1 82 ? -0.108 -3.762 -8.539 1 95.88 82 GLN A N 1
ATOM 652 C CA . GLN A 1 82 ? -0.778 -4.828 -9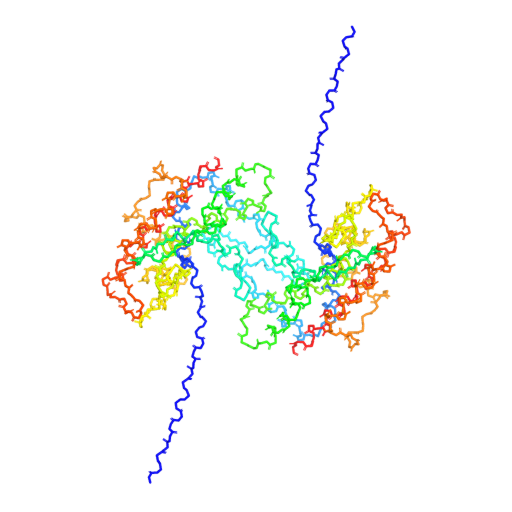.273 1 95.88 82 GLN A CA 1
ATOM 653 C C . GLN A 1 82 ? -0.013 -5.184 -10.547 1 95.88 82 GLN A C 1
ATOM 655 O O . GLN A 1 82 ? 0.236 -6.359 -10.82 1 95.88 82 GLN A O 1
ATOM 660 N N . PRO A 1 83 ? 0.479 -4.238 -11.344 1 96.5 83 PRO A N 1
ATOM 661 C CA . PRO A 1 83 ? 1.126 -4.594 -12.609 1 96.5 83 PRO A CA 1
ATOM 662 C C . PRO A 1 83 ? 2.391 -5.426 -12.406 1 96.5 83 PRO A C 1
ATOM 664 O O . PRO A 1 83 ? 2.822 -6.129 -13.328 1 96.5 83 PRO A O 1
ATOM 667 N N . MET A 1 84 ? 2.932 -5.398 -11.242 1 98.06 84 MET A N 1
ATOM 668 C CA . MET A 1 84 ? 4.199 -6.07 -10.969 1 98.06 84 MET A CA 1
ATOM 669 C C . MET A 1 84 ? 3.996 -7.574 -10.82 1 98.06 84 MET A C 1
ATOM 671 O O . MET A 1 84 ? 4.961 -8.336 -10.812 1 98.06 84 MET A O 1
ATOM 675 N N . HIS A 1 85 ? 2.758 -8.008 -10.742 1 98.12 85 HIS A N 1
ATOM 676 C CA . HIS A 1 85 ? 2.492 -9.422 -10.516 1 98.12 85 HIS A CA 1
ATOM 677 C C . HIS A 1 85 ? 2.598 -10.219 -11.812 1 98.12 85 HIS A C 1
ATOM 679 O O . HIS A 1 85 ? 2.689 -11.445 -11.789 1 98.12 85 HIS A O 1
ATOM 685 N N . TYR A 1 86 ? 2.582 -9.531 -12.945 1 97.56 86 TYR A N 1
ATOM 686 C CA . TYR A 1 86 ? 2.443 -10.219 -14.227 1 97.56 86 TYR A CA 1
ATOM 687 C C . TYR A 1 86 ? 3.344 -9.586 -15.281 1 97.56 86 TYR A C 1
ATOM 689 O O . TYR A 1 86 ? 3.773 -8.438 -15.141 1 97.56 86 TYR A O 1
ATOM 697 N N . ILE A 1 87 ? 3.629 -10.367 -16.297 1 97.88 87 ILE A N 1
ATOM 698 C CA . ILE A 1 87 ? 4.238 -9.773 -17.469 1 97.88 87 ILE A CA 1
ATOM 699 C C . ILE A 1 87 ? 3.244 -9.805 -18.641 1 97.88 87 ILE A C 1
ATOM 701 O O . ILE A 1 87 ? 3.275 -8.93 -19.5 1 97.88 87 ILE A O 1
ATOM 705 N N . ASP A 1 88 ? 2.373 -10.828 -18.703 1 97.12 88 ASP A N 1
ATOM 706 C CA . ASP A 1 88 ? 1.254 -10.906 -19.641 1 97.12 88 ASP A CA 1
ATOM 707 C C . ASP A 1 88 ? 1.727 -10.727 -21.078 1 97.12 88 ASP A C 1
ATOM 709 O O . ASP A 1 88 ? 1.181 -9.906 -21.812 1 97.12 88 ASP A O 1
ATOM 713 N N . ILE A 1 89 ? 2.693 -11.477 -21.5 1 98.12 89 ILE A N 1
ATOM 714 C CA . ILE A 1 89 ? 3.123 -11.484 -22.906 1 98.12 89 ILE A CA 1
ATOM 715 C C . ILE A 1 89 ? 1.939 -11.82 -23.812 1 98.12 89 ILE A C 1
ATOM 717 O O . ILE A 1 89 ? 1.255 -12.82 -23.594 1 98.12 89 ILE A O 1
ATOM 721 N N . PRO A 1 90 ? 1.701 -10.977 -24.797 1 98.19 90 PRO A N 1
ATOM 722 C CA . PRO A 1 90 ? 0.503 -11.18 -25.609 1 98.19 90 PRO A CA 1
ATOM 723 C C . PRO A 1 90 ? 0.633 -12.367 -26.562 1 98.19 90 PRO A C 1
ATOM 725 O O . PRO A 1 90 ? 1.711 -12.609 -27.109 1 98.19 90 PRO A O 1
ATOM 728 N N . TYR A 1 91 ? -0.452 -13.078 -26.734 1 97.44 91 TYR A N 1
ATOM 729 C CA . TYR A 1 91 ? -0.549 -14.242 -27.594 1 97.44 91 TYR A CA 1
ATOM 730 C C . TYR A 1 91 ? -1.869 -14.25 -28.359 1 97.44 91 TYR A C 1
ATOM 732 O O . TYR A 1 91 ? -2.941 -14.148 -27.766 1 97.44 91 TYR A O 1
ATOM 740 N N . SER A 1 92 ? -1.734 -14.289 -29.688 1 96 92 SER A N 1
ATOM 741 C CA . SER A 1 92 ? -2.945 -14.328 -30.5 1 96 92 SER A CA 1
ATOM 742 C C . SER A 1 92 ? -3.131 -15.695 -31.156 1 96 92 SER A C 1
ATOM 744 O O . SER A 1 92 ? -2.191 -16.25 -31.734 1 96 92 SER A O 1
ATOM 746 N N . VAL A 1 93 ? -4.406 -16.172 -31.094 1 87.81 93 VAL A N 1
ATOM 747 C CA . VAL A 1 93 ? -4.691 -17.469 -31.688 1 87.81 93 VAL A CA 1
ATOM 748 C C . VAL A 1 93 ? -5.348 -17.281 -33.062 1 87.81 93 VAL A C 1
ATOM 750 O O . VAL A 1 93 ? -5.332 -18.203 -33.875 1 87.81 93 VAL A O 1
ATOM 753 N N . ASP A 1 94 ? -5.93 -16.141 -33.344 1 93.88 94 ASP A N 1
ATOM 754 C CA . ASP A 1 94 ? -6.734 -15.953 -34.531 1 93.88 94 ASP A CA 1
ATOM 755 C C . ASP A 1 94 ? -6.277 -14.727 -35.344 1 93.88 94 ASP A C 1
ATOM 757 O O . ASP A 1 94 ? -7.02 -14.211 -36.156 1 93.88 94 ASP A O 1
ATOM 761 N N . GLY A 1 95 ? -5.156 -14.219 -34.969 1 93.5 95 GLY A N 1
ATOM 762 C CA . GLY A 1 95 ? -4.605 -13.109 -35.75 1 93.5 95 GLY A CA 1
ATOM 763 C C . GLY A 1 95 ? -4.992 -11.758 -35.188 1 93.5 95 GLY A C 1
ATOM 764 O O . GLY A 1 95 ? -4.605 -10.719 -35.719 1 93.5 95 GLY A O 1
ATOM 765 N N . THR A 1 96 ? -5.754 -11.688 -34.094 1 94 96 THR A N 1
ATOM 766 C CA . THR A 1 96 ? -6.121 -10.438 -33.438 1 94 96 THR A CA 1
ATOM 767 C C . THR A 1 96 ? -4.879 -9.625 -33.094 1 94 96 THR A C 1
ATOM 769 O O . THR A 1 96 ? -3.869 -10.18 -32.656 1 94 96 THR A O 1
ATOM 772 N N . GLU A 1 97 ? -5.031 -8.344 -33.281 1 94.44 97 GLU A N 1
ATOM 773 C CA . GLU A 1 97 ? -3.914 -7.438 -33.031 1 94.44 97 GLU A CA 1
ATOM 774 C C . GLU A 1 97 ? -3.496 -7.488 -31.547 1 94.44 97 GLU A C 1
ATOM 776 O O . GLU A 1 97 ? -4.348 -7.539 -30.656 1 94.44 97 GLU A O 1
ATOM 781 N N . LEU A 1 98 ? -2.207 -7.406 -31.359 1 94.62 98 LEU A N 1
ATOM 782 C CA . LEU A 1 98 ? -1.654 -7.562 -30.031 1 94.62 98 LEU A CA 1
ATOM 783 C C . LEU A 1 98 ? -1.346 -6.207 -29.406 1 94.62 98 LEU A C 1
ATOM 785 O O . LEU A 1 98 ? -1.037 -5.25 -30.109 1 94.62 98 LEU A O 1
ATOM 789 N N . ILE A 1 99 ? -1.502 -6.074 -28.141 1 93.38 99 ILE A N 1
ATOM 790 C CA . ILE A 1 99 ? -1.07 -4.934 -27.344 1 93.38 99 ILE A CA 1
ATOM 791 C C . ILE A 1 99 ? 0.125 -5.332 -26.484 1 93.38 99 ILE A C 1
ATOM 793 O O . ILE A 1 99 ? 0.066 -6.324 -25.75 1 93.38 99 ILE A O 1
ATOM 797 N N . GLN A 1 100 ? 1.159 -4.605 -26.5 1 93.12 100 GLN A N 1
ATOM 798 C CA . GLN A 1 100 ? 2.383 -4.934 -25.781 1 93.12 100 GLN A CA 1
ATOM 799 C C . GLN A 1 100 ? 2.182 -4.805 -24.266 1 93.12 100 GLN A C 1
ATOM 801 O O . GLN A 1 100 ? 1.342 -4.023 -23.812 1 93.12 100 GLN A O 1
ATOM 806 N N . PRO A 1 101 ? 2.998 -5.547 -23.578 1 91.5 101 PRO A N 1
ATOM 807 C CA . PRO A 1 101 ? 2.877 -5.473 -22.109 1 91.5 101 PRO A CA 1
ATOM 808 C C . PRO A 1 101 ? 3.213 -4.09 -21.562 1 91.5 101 PRO A C 1
ATOM 810 O O . PRO A 1 101 ? 3.93 -3.322 -22.203 1 91.5 101 PRO A O 1
ATOM 813 N N . ASP A 1 102 ? 2.664 -3.848 -20.328 1 91.19 102 ASP A N 1
ATOM 814 C CA . ASP A 1 102 ? 3.012 -2.627 -19.609 1 91.19 102 ASP A CA 1
ATOM 815 C C . ASP A 1 102 ? 4.508 -2.576 -19.312 1 91.19 102 ASP A C 1
ATOM 817 O O . ASP A 1 102 ? 5.148 -3.617 -19.141 1 91.19 102 ASP A O 1
ATOM 821 N N . GLU A 1 103 ? 5.059 -1.397 -19.188 1 95.75 103 GLU A N 1
ATOM 822 C CA . GLU A 1 103 ? 6.457 -1.236 -18.812 1 95.75 103 GLU A CA 1
ATOM 823 C C . GLU A 1 103 ? 6.707 -1.739 -17.391 1 95.75 103 GLU A C 1
ATOM 825 O O . GLU A 1 103 ? 7.73 -2.371 -17.125 1 95.75 103 GLU A O 1
ATOM 830 N N . ILE A 1 104 ? 5.809 -1.365 -16.562 1 97.31 104 ILE A N 1
ATOM 831 C CA . ILE A 1 104 ? 5.863 -1.906 -15.203 1 97.31 104 ILE A CA 1
ATOM 832 C C . ILE A 1 104 ? 5.199 -3.279 -15.164 1 97.31 104 ILE A C 1
ATOM 834 O O . ILE A 1 104 ? 3.994 -3.4 -15.414 1 97.31 104 ILE A O 1
ATOM 838 N N . ASN A 1 105 ? 5.992 -4.293 -15.008 1 98.25 105 ASN A N 1
ATOM 839 C CA . ASN A 1 105 ? 5.547 -5.68 -15.008 1 98.25 105 ASN A CA 1
ATOM 840 C C . ASN A 1 105 ? 6.398 -6.543 -14.086 1 98.25 105 ASN A C 1
ATOM 842 O O . ASN A 1 105 ? 7.211 -6.023 -13.32 1 98.25 105 ASN A O 1
ATOM 846 N N . ALA A 1 106 ? 6.234 -7.84 -14.117 1 98.75 106 ALA A N 1
ATOM 847 C CA . ALA A 1 106 ? 6.922 -8.742 -13.195 1 98.75 106 ALA A CA 1
ATOM 848 C C . ALA A 1 106 ? 8.43 -8.719 -13.43 1 98.75 106 ALA A C 1
ATOM 850 O O . ALA A 1 106 ? 9.211 -8.781 -12.477 1 98.75 106 ALA A O 1
ATOM 851 N N . VAL A 1 107 ? 8.852 -8.656 -14.688 1 98.81 107 VAL A N 1
ATOM 852 C CA . VAL A 1 107 ? 10.273 -8.594 -14.992 1 98.81 107 VAL A CA 1
ATOM 853 C C . VAL A 1 107 ? 10.867 -7.289 -14.461 1 98.81 107 VAL A C 1
ATOM 855 O O . VAL A 1 107 ? 11.922 -7.285 -13.828 1 98.81 107 VAL A O 1
ATOM 858 N N . TYR A 1 108 ? 10.156 -6.215 -14.727 1 98.62 108 TYR A N 1
ATOM 859 C CA . TYR A 1 108 ? 10.539 -4.918 -14.188 1 98.62 108 TYR A CA 1
ATOM 860 C C . TYR A 1 108 ? 10.688 -4.984 -12.672 1 98.62 108 TYR A C 1
ATOM 862 O O . TYR A 1 108 ? 11.672 -4.496 -12.109 1 98.62 108 TYR A O 1
ATOM 870 N N . ALA A 1 109 ? 9.719 -5.543 -12.016 1 98.69 109 ALA A N 1
ATOM 871 C CA . ALA A 1 109 ? 9.695 -5.633 -10.555 1 98.69 109 ALA A CA 1
ATOM 872 C C . ALA A 1 109 ? 10.922 -6.371 -10.031 1 98.69 109 ALA A C 1
ATOM 874 O O . ALA A 1 109 ? 11.562 -5.918 -9.078 1 98.69 109 ALA A O 1
ATOM 875 N N . ILE A 1 110 ? 11.227 -7.5 -10.602 1 98.94 110 ILE A N 1
ATOM 876 C CA . ILE A 1 110 ? 12.352 -8.32 -10.172 1 98.94 110 ILE A CA 1
ATOM 877 C C . ILE A 1 110 ? 13.656 -7.555 -10.375 1 98.94 110 ILE A C 1
ATOM 879 O O . ILE A 1 110 ? 14.492 -7.492 -9.469 1 98.94 110 ILE A O 1
ATOM 883 N N . GLU A 1 111 ? 13.789 -6.918 -11.523 1 98.81 111 GLU A N 1
ATOM 884 C CA . GLU A 1 111 ? 15.023 -6.191 -11.812 1 98.81 111 GLU A CA 1
ATOM 885 C C . GLU A 1 111 ? 15.18 -4.98 -10.891 1 98.81 111 GLU A C 1
ATOM 887 O O . GLU A 1 111 ? 16.281 -4.699 -10.406 1 98.81 111 GLU A O 1
ATOM 892 N N . LYS A 1 112 ? 14.117 -4.297 -10.688 1 98.56 112 LYS A N 1
ATOM 893 C CA . LYS A 1 112 ? 14.156 -3.154 -9.781 1 98.56 112 LYS A CA 1
ATOM 894 C C . LYS A 1 112 ? 14.523 -3.592 -8.367 1 98.56 112 LYS A C 1
ATOM 896 O O . LYS A 1 112 ? 15.352 -2.963 -7.711 1 98.56 112 LYS A O 1
ATOM 901 N N . ALA A 1 113 ? 13.953 -4.648 -7.891 1 98.81 113 ALA A N 1
ATOM 902 C CA . ALA A 1 113 ? 14.227 -5.16 -6.547 1 98.81 113 ALA A CA 1
ATOM 903 C C . ALA A 1 113 ? 15.688 -5.586 -6.41 1 98.81 113 ALA A C 1
ATOM 905 O O . ALA A 1 113 ? 16.328 -5.305 -5.398 1 98.81 113 ALA A O 1
ATOM 906 N N . LYS A 1 114 ? 16.188 -6.254 -7.426 1 98.81 114 LYS A N 1
ATOM 907 C CA . LYS A 1 114 ? 17.609 -6.637 -7.434 1 98.81 114 LYS A CA 1
ATOM 908 C C . LYS A 1 114 ? 18.5 -5.414 -7.262 1 98.81 114 LYS A C 1
ATOM 910 O O . LYS A 1 114 ? 19.438 -5.438 -6.465 1 98.81 114 LYS A O 1
ATOM 915 N N . LYS A 1 115 ? 18.203 -4.406 -8.023 1 98.5 115 LYS A N 1
ATOM 916 C CA . LYS A 1 115 ? 19 -3.186 -7.988 1 98.5 115 LYS A CA 1
ATOM 917 C C . LYS A 1 115 ? 18.984 -2.557 -6.602 1 98.5 115 LYS A C 1
ATOM 919 O O . LYS A 1 115 ? 20.031 -2.143 -6.086 1 98.5 115 LYS A O 1
ATOM 924 N N . VAL A 1 116 ? 17.844 -2.496 -5.969 1 98.62 116 VAL A N 1
ATOM 925 C CA . VAL A 1 116 ? 17.703 -1.886 -4.648 1 98.62 116 VAL A CA 1
ATOM 926 C C . VAL A 1 116 ? 18.469 -2.715 -3.621 1 98.62 116 VAL A C 1
ATOM 928 O O . VAL A 1 116 ? 19.172 -2.162 -2.768 1 98.62 116 VAL A O 1
ATOM 931 N N . LEU A 1 117 ? 18.375 -4.035 -3.678 1 98.62 117 LEU A N 1
ATOM 932 C CA . LEU A 1 117 ? 19.047 -4.91 -2.717 1 98.62 117 LEU A CA 1
ATOM 933 C C . LEU A 1 117 ? 20.562 -4.809 -2.852 1 98.62 117 LEU A C 1
ATOM 935 O O . LEU A 1 117 ? 21.297 -4.984 -1.87 1 98.62 117 LEU A O 1
ATOM 939 N N . LYS A 1 118 ? 21.047 -4.449 -4.035 1 98.06 118 LYS A N 1
ATOM 940 C CA . LYS A 1 118 ? 22.484 -4.34 -4.281 1 98.06 118 LYS A CA 1
ATOM 941 C C . LYS A 1 118 ? 23 -2.947 -3.934 1 98.06 118 LYS A C 1
ATOM 943 O O . LYS A 1 118 ? 24.203 -2.734 -3.832 1 98.06 118 LYS A O 1
ATOM 948 N N . ASP A 1 119 ? 22.094 -1.995 -3.826 1 97.62 119 ASP A N 1
ATOM 949 C CA . ASP A 1 119 ? 22.469 -0.608 -3.564 1 97.62 119 ASP A CA 1
ATOM 950 C C . ASP A 1 119 ? 22.828 -0.406 -2.096 1 97.62 119 ASP A C 1
ATOM 952 O O . ASP A 1 119 ? 21.969 -0.479 -1.22 1 97.62 119 ASP A O 1
ATOM 956 N N . PRO A 1 120 ? 24.078 -0.132 -1.775 1 96.19 120 PRO A N 1
ATOM 957 C CA . PRO A 1 120 ? 24.469 0.056 -0.376 1 96.19 120 PRO A CA 1
ATOM 958 C C . PRO A 1 120 ? 23.812 1.283 0.258 1 96.19 120 PRO A C 1
ATOM 960 O O . PRO A 1 120 ? 23.781 1.404 1.485 1 96.19 120 PRO A O 1
ATOM 963 N N . LYS A 1 121 ? 23.281 2.162 -0.583 1 97 121 LYS A N 1
ATOM 964 C CA . LYS A 1 121 ? 22.688 3.396 -0.071 1 97 121 LYS A CA 1
ATOM 965 C C . LYS A 1 121 ? 21.188 3.242 0.157 1 97 121 LYS A C 1
ATOM 967 O O . LYS A 1 121 ? 20.547 4.137 0.705 1 97 121 LYS A O 1
ATOM 972 N N . ALA A 1 122 ? 20.641 2.109 -0.327 1 97.44 122 ALA A N 1
ATOM 973 C CA . ALA A 1 122 ? 19.203 1.9 -0.12 1 97.44 122 ALA A CA 1
ATOM 974 C C . ALA A 1 122 ? 18.875 1.802 1.366 1 97.44 122 ALA A C 1
ATOM 976 O O . ALA A 1 122 ? 19.625 1.213 2.139 1 97.44 122 ALA A O 1
ATOM 977 N N . SER A 1 123 ? 17.75 2.389 1.757 1 97.44 123 SER A N 1
ATOM 978 C CA . SER A 1 123 ? 17.344 2.33 3.154 1 97.44 123 SER A CA 1
ATOM 979 C C . SER A 1 123 ? 17 0.903 3.57 1 97.44 123 SER A C 1
ATOM 981 O O . SER A 1 123 ? 16.672 0.065 2.729 1 97.44 123 SER A O 1
ATOM 983 N N . PHE A 1 124 ? 17.078 0.646 4.84 1 97.69 124 PHE A N 1
ATOM 984 C CA . PHE A 1 124 ? 16.719 -0.646 5.422 1 97.69 124 PHE A CA 1
ATOM 985 C C . PHE A 1 124 ? 15.289 -1.026 5.078 1 97.69 124 PHE A C 1
ATOM 987 O O . PHE A 1 124 ? 15.008 -2.184 4.758 1 97.69 124 PHE A O 1
ATOM 994 N N . PHE A 1 125 ? 14.391 -0.107 5.094 1 98.19 125 PHE A N 1
ATOM 995 C CA . PHE A 1 125 ? 12.992 -0.305 4.73 1 98.19 125 PHE A CA 1
ATOM 996 C C . PHE A 1 125 ? 12.867 -0.736 3.275 1 98.19 125 PHE A C 1
ATOM 998 O O . PHE A 1 125 ? 12.195 -1.721 2.969 1 98.19 125 PHE A O 1
ATOM 1005 N N . ASN A 1 126 ? 13.562 -0.067 2.352 1 98.5 126 ASN A N 1
ATOM 1006 C CA . ASN A 1 126 ? 13.477 -0.385 0.93 1 98.5 126 ASN A CA 1
ATOM 1007 C C . ASN A 1 126 ? 14.102 -1.739 0.617 1 98.5 126 ASN A C 1
ATOM 1009 O O . ASN A 1 126 ? 13.641 -2.453 -0.275 1 98.5 126 ASN A O 1
ATOM 1013 N N . LYS A 1 127 ? 15.164 -2.068 1.344 1 98.62 127 LYS A N 1
ATOM 1014 C CA . LYS A 1 127 ? 15.758 -3.393 1.163 1 98.62 127 LYS A CA 1
ATOM 1015 C C . LYS A 1 127 ? 14.781 -4.492 1.575 1 98.62 127 LYS A C 1
ATOM 1017 O O . LYS A 1 127 ? 14.602 -5.477 0.854 1 98.62 127 LYS A O 1
ATOM 1022 N N . GLY A 1 128 ? 14.094 -4.266 2.748 1 98.75 128 GLY A N 1
ATOM 1023 C CA . GLY A 1 128 ? 13.086 -5.223 3.174 1 98.75 128 GLY A CA 1
ATOM 1024 C C . GLY A 1 128 ? 11.922 -5.336 2.205 1 98.75 128 GLY A C 1
ATOM 1025 O O . GLY A 1 128 ? 11.469 -6.441 1.899 1 98.75 128 GLY A O 1
ATOM 1026 N N . PHE A 1 129 ? 11.438 -4.215 1.731 1 98.81 129 PHE A N 1
ATOM 1027 C CA . PHE A 1 129 ? 10.328 -4.184 0.785 1 98.81 129 PHE A CA 1
ATOM 1028 C C . PHE A 1 129 ? 10.695 -4.902 -0.506 1 98.81 129 PHE A C 1
ATOM 1030 O O . PHE A 1 129 ? 9.93 -5.727 -1.006 1 98.81 129 PHE A O 1
ATOM 1037 N N . SER A 1 130 ? 11.898 -4.645 -1.039 1 98.88 130 SER A N 1
ATOM 1038 C CA . SER A 1 130 ? 12.375 -5.258 -2.271 1 98.88 130 SER A CA 1
ATOM 1039 C C . SER A 1 130 ? 12.555 -6.766 -2.104 1 98.88 130 SER A C 1
ATOM 1041 O O . SER A 1 130 ? 12.281 -7.535 -3.027 1 98.88 130 SER A O 1
ATOM 1043 N N . LEU A 1 131 ? 13 -7.137 -0.943 1 98.94 131 LEU A N 1
ATOM 1044 C CA . LEU A 1 131 ? 13.094 -8.562 -0.64 1 98.94 131 LEU A CA 1
ATOM 1045 C C . LEU A 1 131 ? 11.727 -9.227 -0.74 1 98.94 131 LEU A C 1
ATOM 1047 O O . LEU A 1 131 ? 11.586 -10.266 -1.388 1 98.94 131 LEU A O 1
ATOM 1051 N N . ARG A 1 132 ? 10.695 -8.633 -0.125 1 98.88 132 ARG A N 1
ATOM 1052 C CA . ARG A 1 132 ? 9.367 -9.234 -0.158 1 98.88 132 ARG A CA 1
ATOM 1053 C C . ARG A 1 132 ? 8.82 -9.266 -1.579 1 98.88 132 ARG A C 1
ATOM 1055 O O . ARG A 1 132 ? 8.094 -10.195 -1.949 1 98.88 132 ARG A O 1
ATOM 1062 N N . ILE A 1 133 ? 9.188 -8.266 -2.383 1 98.88 133 ILE A N 1
ATOM 1063 C CA . ILE A 1 133 ? 8.812 -8.305 -3.791 1 98.88 133 ILE A CA 1
ATOM 1064 C C . ILE A 1 133 ? 9.406 -9.547 -4.449 1 98.88 133 ILE A C 1
ATOM 1066 O O . ILE A 1 133 ? 8.703 -10.281 -5.148 1 98.88 133 ILE A O 1
ATOM 1070 N N . LEU A 1 134 ? 10.664 -9.797 -4.195 1 98.94 134 LEU A N 1
ATOM 1071 C CA . LEU A 1 134 ? 11.305 -10.961 -4.805 1 98.94 134 LEU A CA 1
ATOM 1072 C C . LEU A 1 134 ? 10.672 -12.25 -4.293 1 98.94 134 LEU A C 1
ATOM 1074 O O . LEU A 1 134 ? 10.414 -13.172 -5.074 1 98.94 134 LEU A O 1
ATOM 1078 N N . LEU A 1 135 ? 10.414 -12.305 -2.963 1 98.94 135 LEU A N 1
ATOM 1079 C CA . LEU A 1 135 ? 9.805 -13.492 -2.379 1 98.94 135 LEU A CA 1
ATOM 1080 C C . LEU A 1 135 ? 8.484 -13.82 -3.072 1 98.94 135 LEU A C 1
ATOM 1082 O O . LEU A 1 135 ? 8.117 -14.984 -3.195 1 98.94 135 LEU A O 1
ATOM 1086 N N . HIS A 1 136 ? 7.793 -12.789 -3.561 1 98.94 136 HIS A N 1
ATOM 1087 C CA . HIS A 1 136 ? 6.461 -12.961 -4.137 1 98.94 136 HIS A CA 1
ATOM 1088 C C . HIS A 1 136 ? 6.531 -13.117 -5.652 1 98.94 136 HIS A C 1
ATOM 1090 O O . HIS A 1 136 ? 6.051 -14.109 -6.199 1 98.94 136 HIS A O 1
ATOM 1096 N N . VAL A 1 137 ? 7.215 -12.25 -6.355 1 98.94 137 VAL A N 1
ATOM 1097 C CA . VAL A 1 137 ? 7.09 -12.078 -7.797 1 98.94 137 VAL A CA 1
ATOM 1098 C C . VAL A 1 137 ? 7.875 -13.172 -8.516 1 98.94 137 VAL A C 1
ATOM 1100 O O . VAL A 1 137 ? 7.508 -13.586 -9.617 1 98.94 137 VAL A O 1
ATOM 1103 N N . VAL A 1 138 ? 8.891 -13.688 -7.875 1 98.94 138 VAL A N 1
ATOM 1104 C CA . VAL A 1 138 ? 9.57 -14.836 -8.469 1 98.94 138 VAL A CA 1
ATOM 1105 C C . VAL A 1 138 ? 8.617 -16.031 -8.539 1 98.94 138 VAL A C 1
ATOM 1107 O O . VAL A 1 138 ? 8.641 -16.797 -9.5 1 98.94 138 VAL A O 1
ATOM 1110 N N . GLY A 1 139 ? 7.812 -16.156 -7.488 1 98.88 139 GLY A N 1
ATOM 1111 C CA . GLY A 1 139 ? 6.754 -17.156 -7.582 1 98.88 139 GLY A CA 1
ATOM 1112 C C . GLY A 1 139 ? 5.766 -16.875 -8.695 1 98.88 139 GLY A C 1
ATOM 1113 O O . GLY A 1 139 ? 5.438 -17.766 -9.484 1 98.88 139 GLY A O 1
ATOM 1114 N N . ASP A 1 140 ? 5.359 -15.633 -8.828 1 98.88 140 ASP A N 1
ATOM 1115 C CA . ASP A 1 140 ? 4.352 -15.234 -9.805 1 98.88 140 ASP A CA 1
ATOM 1116 C C . ASP A 1 140 ? 4.824 -15.523 -11.227 1 98.88 140 ASP A C 1
ATOM 1118 O O . ASP A 1 140 ? 4.082 -16.094 -12.031 1 98.88 140 ASP A O 1
ATOM 1122 N N . ILE A 1 141 ? 6.016 -15.172 -11.555 1 98.81 141 ILE A N 1
ATOM 1123 C CA . ILE A 1 141 ? 6.492 -15.211 -12.93 1 98.81 141 ILE A CA 1
ATOM 1124 C C . ILE A 1 141 ? 6.617 -16.656 -13.391 1 98.81 141 ILE A C 1
ATOM 1126 O O . ILE A 1 141 ? 6.742 -16.938 -14.594 1 98.81 141 ILE A O 1
ATOM 1130 N N . HIS A 1 142 ? 6.555 -17.594 -12.461 1 98.88 142 HIS A N 1
ATOM 1131 C CA . HIS A 1 142 ? 6.66 -19 -12.789 1 98.88 142 HIS A CA 1
ATOM 1132 C C . HIS A 1 142 ? 5.281 -19.641 -12.914 1 98.88 142 HIS A C 1
ATOM 1134 O O . HIS A 1 142 ? 5.172 -20.828 -13.242 1 98.88 142 HIS A O 1
ATOM 1140 N N . GLN A 1 143 ? 4.215 -18.953 -12.594 1 98.81 143 GLN A N 1
ATOM 1141 C CA . GLN A 1 143 ? 2.855 -19.344 -12.945 1 98.81 143 GLN A CA 1
ATOM 1142 C C . GLN A 1 143 ? 2.521 -18.969 -14.383 1 98.81 143 GLN A C 1
ATOM 1144 O O . GLN A 1 143 ? 2.498 -17.797 -14.734 1 98.81 143 GLN A O 1
ATOM 1149 N N . PRO A 1 144 ? 2.232 -19.969 -15.195 1 98.75 144 PRO A N 1
ATOM 1150 C CA . PRO A 1 144 ? 2.131 -19.719 -16.641 1 98.75 144 PRO A CA 1
ATOM 1151 C C . PRO A 1 144 ? 1.168 -18.578 -16.969 1 98.75 144 PRO A C 1
ATOM 1153 O O . PRO A 1 144 ? 1.463 -17.766 -17.844 1 98.75 144 PRO A O 1
ATOM 1156 N N . LEU A 1 145 ? 0.087 -18.422 -16.312 1 98.62 145 LEU A N 1
ATOM 1157 C CA . LEU A 1 145 ? -0.935 -17.453 -16.688 1 98.62 145 LEU A CA 1
ATOM 1158 C C . LEU A 1 145 ? -0.565 -16.047 -16.188 1 98.62 145 LEU A C 1
ATOM 1160 O O . LEU A 1 145 ? -1.22 -15.07 -16.547 1 98.62 145 LEU A O 1
ATOM 1164 N N . HIS A 1 146 ? 0.448 -15.883 -15.391 1 98.62 146 HIS A N 1
ATOM 1165 C CA . HIS A 1 146 ? 1.021 -14.586 -15.062 1 98.62 146 HIS A CA 1
ATOM 1166 C C . HIS A 1 146 ? 1.974 -14.109 -16.156 1 98.62 146 HIS A C 1
ATOM 1168 O O . HIS A 1 146 ? 2.4 -12.953 -16.156 1 98.62 146 HIS A O 1
ATOM 1174 N N . ALA A 1 147 ? 2.279 -14.992 -17.078 1 98.44 147 ALA A N 1
ATOM 1175 C CA . ALA A 1 147 ? 3.244 -14.664 -18.125 1 98.44 147 ALA A CA 1
ATOM 1176 C C . ALA A 1 147 ? 2.541 -14.367 -19.453 1 98.44 147 ALA A C 1
ATOM 1178 O O . ALA A 1 147 ? 3.141 -13.797 -20.359 1 98.44 147 ALA A O 1
ATOM 1179 N N . ILE A 1 148 ? 1.24 -14.68 -19.547 1 98.25 148 ILE A N 1
ATOM 1180 C CA . ILE A 1 148 ? 0.62 -14.633 -20.859 1 98.25 148 ILE A CA 1
ATOM 1181 C C . ILE A 1 148 ? -0.728 -13.914 -20.766 1 98.25 148 ILE A C 1
ATOM 1183 O O . ILE A 1 148 ? -1.387 -13.945 -19.734 1 98.25 148 ILE A O 1
ATOM 1187 N N . SER A 1 149 ? -1.084 -13.266 -21.828 1 97.81 149 SER A N 1
ATOM 1188 C CA . SER A 1 149 ? -2.451 -12.828 -22.094 1 97.81 149 SER A CA 1
ATOM 1189 C C . SER A 1 149 ? -2.887 -13.211 -23.5 1 97.81 149 SER A C 1
ATOM 1191 O O . SER A 1 149 ? -2.248 -12.828 -24.484 1 97.81 149 SER A O 1
ATOM 1193 N N . GLN A 1 150 ? -3.934 -13.992 -23.578 1 97.44 150 GLN A N 1
ATOM 1194 C CA . GLN A 1 150 ? -4.391 -14.469 -24.891 1 97.44 150 GLN A CA 1
ATOM 1195 C C . GLN A 1 150 ? -5.359 -13.477 -25.531 1 97.44 150 GLN A C 1
ATOM 1197 O O . GLN A 1 150 ? -6.344 -13.078 -24.906 1 97.44 150 GLN A O 1
ATOM 1202 N N . PHE A 1 151 ? -5.066 -13.133 -26.75 1 97.19 151 PHE A N 1
ATOM 1203 C CA . PHE A 1 151 ? -5.891 -12.227 -27.547 1 97.19 151 PHE A CA 1
ATOM 1204 C C . PHE A 1 151 ? -6.715 -13 -28.578 1 97.19 151 PHE A C 1
ATOM 1206 O O . PHE A 1 151 ? -6.23 -13.969 -29.172 1 97.19 151 PHE A O 1
ATOM 1213 N N . SER A 1 152 ? -7.926 -12.609 -28.734 1 96.06 152 SER A N 1
ATOM 1214 C CA . SER A 1 152 ? -8.852 -13.18 -29.719 1 96.06 152 SER A CA 1
ATOM 1215 C C . SER A 1 152 ? -9.938 -12.18 -30.094 1 96.06 152 SER A C 1
ATOM 1217 O O . SER A 1 152 ? -10.023 -11.094 -29.516 1 96.06 152 SER A O 1
ATOM 1219 N N . VAL A 1 153 ? -10.734 -12.578 -31.047 1 95.56 153 VAL A N 1
ATOM 1220 C CA . VAL A 1 153 ? -11.852 -11.734 -31.438 1 95.56 153 VAL A CA 1
ATOM 1221 C C . VAL A 1 153 ? -12.789 -11.516 -30.25 1 95.56 153 VAL A C 1
ATOM 1223 O O . VAL A 1 153 ? -13.336 -10.43 -30.062 1 95.56 153 VAL A O 1
ATOM 1226 N N . GLN A 1 154 ? -12.906 -12.484 -29.422 1 93.5 154 GLN A N 1
ATOM 1227 C CA . GLN A 1 154 ? -13.758 -12.406 -28.234 1 93.5 154 GLN A CA 1
ATOM 1228 C C . GLN A 1 154 ? -13.141 -11.516 -27.172 1 93.5 154 GLN A C 1
ATOM 1230 O O . GLN A 1 154 ? -13.852 -10.859 -26.406 1 93.5 154 GLN A O 1
ATOM 1235 N N . HIS A 1 155 ? -11.859 -11.547 -27.062 1 96.38 155 HIS A N 1
ATOM 1236 C CA . HIS A 1 155 ? -11.109 -10.75 -26.094 1 96.38 155 HIS A CA 1
ATOM 1237 C C . HIS A 1 155 ? -10.039 -9.914 -26.797 1 96.38 155 HIS A C 1
ATOM 1239 O O . HIS A 1 155 ? -8.844 -10.172 -26.625 1 96.38 155 HIS A O 1
ATOM 1245 N N . PRO A 1 156 ? -10.477 -8.82 -27.469 1 96.12 156 PRO A N 1
ATOM 1246 C CA . PRO A 1 156 ? -9.523 -8.055 -28.266 1 96.12 156 PRO A CA 1
ATOM 1247 C C . PRO A 1 156 ? -8.5 -7.297 -27.422 1 96.12 156 PRO A C 1
ATOM 1249 O O . PRO A 1 156 ? -7.496 -6.812 -27.938 1 96.12 156 PRO A O 1
ATOM 1252 N N . GLN A 1 157 ? -8.727 -7.156 -26.094 1 96.12 157 GLN A N 1
ATOM 1253 C CA . GLN A 1 157 ? -7.766 -6.516 -25.203 1 96.12 157 GLN A CA 1
ATOM 1254 C C . GLN A 1 157 ? -7.043 -7.551 -24.344 1 96.12 157 GLN A C 1
ATOM 1256 O O . GLN A 1 157 ? -6.414 -7.203 -23.344 1 96.12 157 GLN A O 1
ATOM 1261 N N . GLY A 1 158 ? -7.211 -8.844 -24.703 1 96.81 158 GLY A N 1
ATOM 1262 C CA . GLY A 1 158 ? -6.633 -9.938 -23.938 1 96.81 158 GLY A CA 1
ATOM 1263 C C . GLY A 1 158 ? -7.609 -10.555 -22.953 1 96.81 158 GLY A C 1
ATOM 1264 O O . GLY A 1 158 ? -8.648 -9.969 -22.656 1 96.81 158 GLY A O 1
ATOM 1265 N N . ASP A 1 159 ? -7.277 -11.711 -22.516 1 97.38 159 ASP A N 1
ATOM 1266 C CA . ASP A 1 159 ? -8.188 -12.422 -21.625 1 97.38 159 ASP A CA 1
ATOM 1267 C C . ASP A 1 159 ? -7.785 -12.242 -20.172 1 97.38 159 ASP A C 1
ATOM 1269 O O . ASP A 1 159 ? -8.195 -13.016 -19.312 1 97.38 159 ASP A O 1
ATOM 1273 N N . MET A 1 160 ? -6.832 -11.336 -19.859 1 96.12 160 MET A N 1
ATOM 1274 C CA . MET A 1 160 ? -6.363 -11.023 -18.516 1 96.12 160 MET A CA 1
ATOM 1275 C C . MET A 1 160 ? -5.738 -12.25 -17.859 1 96.12 160 MET A C 1
ATOM 1277 O O . MET A 1 160 ? -6.113 -12.625 -16.75 1 96.12 160 MET A O 1
ATO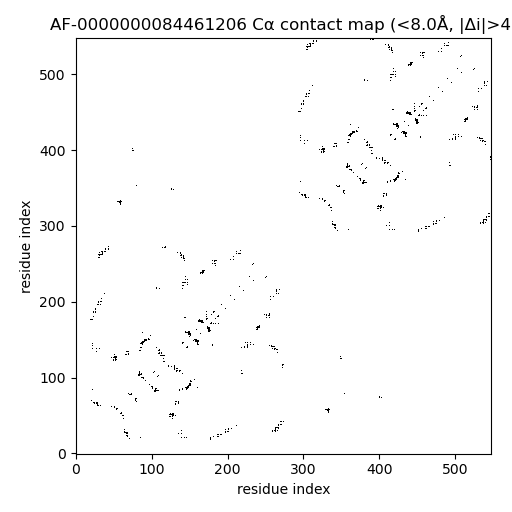M 1281 N N . GLY A 1 161 ? -4.867 -12.906 -18.609 1 97.19 161 GLY A N 1
ATOM 1282 C CA . GLY A 1 161 ? -4.172 -14.07 -18.094 1 97.19 161 GLY A CA 1
ATOM 1283 C C . GLY A 1 161 ? -5.102 -15.219 -17.734 1 97.19 161 GLY A C 1
ATOM 1284 O O . GLY A 1 161 ? -4.922 -15.883 -16.719 1 97.19 161 GLY A O 1
ATOM 1285 N N . GLY A 1 162 ? -6.172 -15.398 -18.5 1 97.81 162 GLY A N 1
ATOM 1286 C CA . GLY A 1 162 ? -7.094 -16.5 -18.266 1 97.81 162 GLY A CA 1
ATOM 1287 C C . GLY A 1 162 ? -8.219 -16.141 -17.312 1 97.81 162 GLY A C 1
ATOM 1288 O O . GLY A 1 162 ? -9.109 -16.953 -17.062 1 97.81 162 GLY A O 1
ATOM 1289 N N . ASN A 1 163 ? -8.211 -14.914 -16.703 1 97.56 163 ASN A N 1
ATOM 1290 C CA . ASN A 1 163 ? -9.273 -14.516 -15.789 1 97.56 163 ASN A CA 1
ATOM 1291 C C . ASN A 1 163 ? -10.625 -14.453 -16.484 1 97.56 163 ASN A C 1
ATOM 1293 O O . ASN A 1 163 ? -11.664 -14.68 -15.859 1 97.56 163 ASN A O 1
ATOM 1297 N N . LEU A 1 164 ? -10.625 -14.234 -17.781 1 97.31 164 LEU A N 1
ATOM 1298 C CA . LEU A 1 164 ? -11.883 -14.102 -18.516 1 97.31 164 LEU A CA 1
ATOM 1299 C C . LEU A 1 164 ? -12.305 -15.438 -19.109 1 97.31 164 LEU A C 1
ATOM 1301 O O . LEU A 1 164 ? -13.336 -15.523 -19.797 1 97.31 164 LEU A O 1
ATOM 1305 N N . VAL A 1 165 ? -11.547 -16.453 -18.922 1 97.5 165 VAL A N 1
ATOM 1306 C CA . VAL A 1 165 ? -11.922 -17.812 -19.297 1 97.5 165 VAL A CA 1
ATOM 1307 C C . VAL A 1 165 ? -12.656 -18.469 -18.125 1 97.5 165 VAL A C 1
ATOM 1309 O O . VAL A 1 165 ? -12.031 -19.094 -17.266 1 97.5 165 VAL A O 1
ATOM 1312 N N . ILE A 1 166 ? -14 -18.406 -18.156 1 98.12 166 ILE A N 1
ATOM 1313 C CA . ILE A 1 166 ? -14.836 -18.906 -17.078 1 98.12 166 ILE A CA 1
ATOM 1314 C C . ILE A 1 166 ? -15.031 -20.422 -17.25 1 98.12 166 ILE A C 1
ATOM 1316 O O . ILE A 1 166 ? -15.367 -20.891 -18.344 1 98.12 166 ILE A O 1
ATOM 1320 N N . LEU A 1 167 ? -14.844 -21.141 -16.203 1 98.5 167 LEU A N 1
ATOM 1321 C CA . LEU A 1 167 ? -14.883 -22.594 -16.266 1 98.5 167 LEU A CA 1
ATOM 1322 C C . LEU A 1 167 ? -16.25 -23.125 -15.82 1 98.5 167 LEU A C 1
ATOM 1324 O O . LEU A 1 167 ? -16.969 -22.438 -15.078 1 98.5 167 LEU A O 1
ATOM 1328 N N . GLY A 1 168 ? -16.578 -24.25 -16.344 1 98.25 168 GLY A N 1
ATOM 1329 C CA . GLY A 1 168 ? -17.75 -24.953 -15.828 1 98.25 168 GLY A CA 1
ATOM 1330 C C . GLY A 1 168 ? -17.578 -25.406 -14.398 1 98.25 168 GLY A C 1
ATOM 1331 O O . GLY A 1 168 ? -16.531 -25.203 -13.781 1 98.25 168 GLY A O 1
ATOM 1332 N N . GLU A 1 169 ? -18.594 -25.984 -13.859 1 97.38 169 GLU A N 1
ATOM 1333 C CA . GLU A 1 169 ? -18.641 -26.359 -12.453 1 97.38 169 GLU A CA 1
ATOM 1334 C C . GLU A 1 169 ? -17.438 -27.219 -12.07 1 97.38 169 GLU A C 1
ATOM 1336 O O . GLU A 1 169 ? -17.172 -28.234 -12.719 1 97.38 169 GLU A O 1
ATOM 1341 N N . ASN A 1 170 ? -16.703 -26.828 -11.117 1 97.62 170 ASN A N 1
ATOM 1342 C CA . ASN A 1 170 ? -15.594 -27.562 -10.539 1 97.62 170 ASN A CA 1
ATOM 1343 C C . ASN A 1 170 ? -15.273 -27.078 -9.125 1 97.62 170 ASN A C 1
ATOM 1345 O O . ASN A 1 170 ? -15.781 -26.047 -8.688 1 97.62 170 ASN A O 1
ATOM 1349 N N . SER A 1 171 ? -14.484 -27.719 -8.398 1 96.44 171 SER A N 1
ATOM 1350 C CA . SER A 1 171 ? -14.242 -27.391 -7 1 96.44 171 SER A CA 1
ATOM 1351 C C . SER A 1 171 ? -12.93 -26.625 -6.824 1 96.44 171 SER A C 1
ATOM 1353 O O . SER A 1 171 ? -12.547 -26.297 -5.703 1 96.44 171 SER A O 1
ATOM 1355 N N . VAL A 1 172 ? -12.242 -26.359 -7.969 1 97.88 172 VAL A N 1
ATOM 1356 C CA . VAL A 1 172 ? -10.891 -25.844 -7.855 1 97.88 172 VAL A CA 1
ATOM 1357 C C . VAL A 1 172 ? -10.906 -24.328 -8.039 1 97.88 172 VAL A C 1
ATOM 1359 O O . VAL A 1 172 ? -10.297 -23.594 -7.254 1 97.88 172 VAL A O 1
ATOM 1362 N N . GLY A 1 173 ? -11.578 -23.812 -9.016 1 97.06 173 GLY A N 1
ATOM 1363 C CA . GLY A 1 173 ? -11.648 -22.375 -9.258 1 97.06 173 GLY A CA 1
ATOM 1364 C C . GLY A 1 173 ? -12.648 -22 -10.336 1 97.06 173 GLY A C 1
ATOM 1365 O O . GLY A 1 173 ? -12.922 -22.797 -11.234 1 97.06 173 GLY A O 1
ATOM 1366 N N . PRO A 1 174 ? -13.141 -20.781 -10.281 1 97.31 174 PRO A N 1
ATOM 1367 C CA . PRO A 1 174 ? -14.219 -20.359 -11.18 1 97.31 174 PRO A CA 1
ATOM 1368 C C . PRO A 1 174 ? -13.711 -19.984 -12.57 1 97.31 174 PRO A C 1
ATOM 1370 O O . PRO A 1 174 ? -14.492 -19.938 -13.523 1 97.31 174 PRO A O 1
ATOM 1373 N N . ASN A 1 175 ? -12.484 -19.656 -12.719 1 98.12 175 ASN A N 1
ATOM 1374 C CA . ASN A 1 175 ? -11.883 -19.297 -13.992 1 98.12 175 ASN A CA 1
ATOM 1375 C C . ASN A 1 175 ? -10.5 -19.922 -14.156 1 98.12 175 ASN A C 1
ATOM 1377 O O . ASN A 1 175 ? -9.961 -20.5 -13.211 1 98.12 175 ASN A O 1
ATOM 1381 N N . LEU A 1 176 ? -9.984 -19.844 -15.336 1 98.38 176 LEU A N 1
ATOM 1382 C CA . LEU A 1 176 ? -8.758 -20.547 -15.688 1 98.38 176 LEU A CA 1
ATOM 1383 C C . LEU A 1 176 ? -7.59 -20.047 -14.836 1 98.38 176 LEU A C 1
ATOM 1385 O O . LEU A 1 176 ? -6.77 -20.844 -14.375 1 98.38 176 LEU A O 1
ATOM 1389 N N . HIS A 1 177 ? -7.496 -18.75 -14.648 1 98.5 177 HIS A N 1
ATOM 1390 C CA . HIS A 1 177 ? -6.41 -18.172 -13.867 1 98.5 177 HIS A CA 1
ATOM 1391 C C . HIS A 1 177 ? -6.398 -18.719 -12.445 1 98.5 177 HIS A C 1
ATOM 1393 O O . HIS A 1 177 ? -5.391 -19.266 -11.992 1 98.5 177 HIS A O 1
ATOM 1399 N N . SER A 1 178 ? -7.523 -18.609 -11.766 1 97.69 178 SER A N 1
ATOM 1400 C CA . SER A 1 178 ? -7.617 -19.078 -10.383 1 97.69 178 SER A CA 1
ATOM 1401 C C . SER A 1 178 ? -7.426 -20.594 -10.297 1 97.69 178 SER A C 1
ATOM 1403 O O . SER A 1 178 ? -6.875 -21.094 -9.312 1 97.69 178 SER A O 1
ATOM 1405 N N . TYR A 1 179 ? -7.891 -21.328 -11.273 1 98.31 179 TYR A N 1
ATOM 1406 C CA . TYR A 1 179 ? -7.688 -22.766 -11.336 1 98.31 179 TYR A CA 1
ATOM 1407 C C . TYR A 1 179 ? -6.203 -23.109 -11.289 1 98.31 179 TYR A C 1
ATOM 1409 O O . TYR A 1 179 ? -5.793 -24.016 -10.555 1 98.31 179 TYR A O 1
ATOM 1417 N N . TRP A 1 180 ? -5.43 -22.375 -11.977 1 98.62 180 TRP A N 1
ATOM 1418 C CA . TRP A 1 180 ? -3.986 -22.609 -12.016 1 98.62 180 TRP A CA 1
ATOM 1419 C C . TRP A 1 180 ? -3.314 -22.031 -10.773 1 98.62 180 TRP A C 1
ATOM 1421 O O . TRP A 1 180 ? -2.338 -22.594 -10.266 1 98.62 180 TRP A O 1
ATOM 1431 N N . ASP A 1 181 ? -3.793 -20.906 -10.211 1 98.38 181 ASP A N 1
ATOM 1432 C CA . ASP A 1 181 ? -3.283 -20.375 -8.953 1 98.38 181 ASP A CA 1
ATOM 1433 C C . ASP A 1 181 ? -3.439 -21.406 -7.828 1 98.38 181 ASP A C 1
ATOM 1435 O O . ASP A 1 181 ? -2.629 -21.438 -6.898 1 98.38 181 ASP A O 1
ATOM 1439 N N . ASN A 1 182 ? -4.457 -22.156 -7.988 1 98.38 182 ASN A N 1
ATOM 1440 C CA . ASN A 1 182 ? -4.734 -23.188 -6.988 1 98.38 182 ASN A CA 1
ATOM 1441 C C . ASN A 1 182 ? -4.051 -24.5 -7.328 1 98.38 182 ASN A C 1
ATOM 1443 O O . ASN 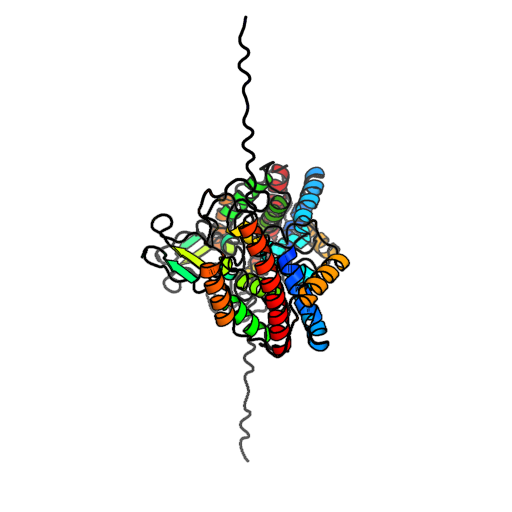A 1 182 ? -4.27 -25.516 -6.656 1 98.38 182 ASN A O 1
ATOM 1447 N N . GLY A 1 183 ? -3.273 -24.516 -8.391 1 98.31 183 GLY A N 1
ATOM 1448 C CA . GLY A 1 183 ? -2.496 -25.688 -8.789 1 98.31 183 GLY A CA 1
ATOM 1449 C C . GLY A 1 183 ? -3.354 -26.875 -9.164 1 98.31 183 GLY A C 1
ATOM 1450 O O . GLY A 1 183 ? -3 -28.016 -8.859 1 98.31 183 GLY A O 1
ATOM 1451 N N . GLY A 1 184 ? -4.594 -26.609 -9.695 1 98.12 184 GLY A N 1
ATOM 1452 C CA . GLY A 1 184 ? -5.492 -27.719 -9.992 1 98.12 184 GLY A CA 1
ATOM 1453 C C . GLY A 1 184 ? -5.988 -28.438 -8.75 1 98.12 184 GLY A C 1
ATOM 1454 O O . GLY A 1 184 ? -6.297 -29.625 -8.797 1 98.12 184 GLY A O 1
ATOM 1455 N N . GLY A 1 185 ? -5.922 -27.766 -7.652 1 97.81 185 GLY A N 1
ATOM 1456 C CA . GLY A 1 185 ? -6.344 -28.344 -6.387 1 97.81 185 GLY A CA 1
ATOM 1457 C C . GLY A 1 185 ? -5.18 -28.734 -5.492 1 97.81 185 GLY A C 1
ATOM 1458 O O . GLY A 1 185 ? -5.352 -28.922 -4.285 1 97.81 185 GLY A O 1
ATOM 1459 N N . PHE A 1 186 ? -3.984 -28.812 -6.055 1 97.44 186 PHE A N 1
ATOM 1460 C CA . PHE A 1 186 ? -2.781 -29.219 -5.332 1 97.44 186 PHE A CA 1
ATOM 1461 C C . PHE A 1 186 ? -2.492 -28.25 -4.191 1 97.44 186 PHE A C 1
ATOM 1463 O O . PHE A 1 186 ? -1.999 -28.656 -3.135 1 97.44 186 PHE A O 1
ATOM 1470 N N . LEU A 1 187 ? -2.865 -27.016 -4.336 1 97.75 187 LEU A N 1
ATOM 1471 C CA . LEU A 1 187 ? -2.523 -25.969 -3.381 1 97.75 187 LEU A CA 1
ATOM 1472 C C . LEU A 1 187 ? -3.736 -25.578 -2.545 1 97.75 187 LEU A C 1
ATOM 1474 O O . LEU A 1 187 ? -3.641 -24.719 -1.668 1 97.75 187 LEU A O 1
ATOM 1478 N N . LYS A 1 188 ? -4.836 -26.094 -2.895 1 93.94 188 LYS A N 1
ATOM 1479 C CA . LYS A 1 188 ? -6.047 -25.812 -2.131 1 93.94 188 LYS A CA 1
ATOM 1480 C C . LYS A 1 188 ? -6.094 -26.625 -0.841 1 93.94 188 LYS A C 1
ATOM 1482 O O . LYS A 1 188 ? -6.52 -27.781 -0.845 1 93.94 188 LYS A O 1
ATOM 1487 N N . THR A 1 189 ? -5.582 -26.141 0.17 1 88.94 189 THR A N 1
ATOM 1488 C CA . THR A 1 189 ? -5.508 -26.797 1.476 1 88.94 189 THR A CA 1
ATOM 1489 C C . THR A 1 189 ? -5.906 -25.812 2.582 1 88.94 189 THR A C 1
ATOM 1491 O O . THR A 1 189 ? -5.973 -24.609 2.359 1 88.94 189 THR A O 1
ATOM 1494 N N . ALA A 1 190 ? -6.227 -26.438 3.646 1 87.06 190 ALA A N 1
ATOM 1495 C CA . ALA A 1 190 ? -6.277 -25.594 4.84 1 87.06 190 ALA A CA 1
ATOM 1496 C C . ALA A 1 190 ? -4.926 -24.938 5.109 1 87.06 190 ALA A C 1
ATOM 1498 O O . ALA A 1 190 ? -3.91 -25.344 4.539 1 87.06 190 ALA A O 1
ATOM 1499 N N . LYS A 1 191 ? -4.977 -23.875 5.891 1 89.25 191 LYS A N 1
ATOM 1500 C CA . LYS A 1 191 ? -3.715 -23.234 6.238 1 89.25 191 LYS A CA 1
ATOM 1501 C C . LYS A 1 191 ? -2.744 -24.219 6.867 1 89.25 191 LYS A C 1
ATOM 1503 O O . LYS A 1 191 ? -3.062 -24.859 7.875 1 89.25 191 LYS A O 1
ATOM 1508 N N . LEU A 1 192 ? -1.618 -24.375 6.273 1 95.88 192 LEU A N 1
ATOM 1509 C CA . LEU A 1 192 ? -0.602 -25.312 6.746 1 95.88 192 LEU A CA 1
ATOM 1510 C C . LEU A 1 192 ? 0.254 -24.688 7.836 1 95.88 192 LEU A C 1
ATOM 1512 O O . LEU A 1 192 ? 0.667 -23.531 7.719 1 95.88 192 LEU A O 1
ATOM 1516 N N . SER A 1 193 ? 0.541 -25.422 8.891 1 96.44 193 SER A N 1
ATOM 1517 C CA . SER A 1 193 ? 1.561 -25.016 9.852 1 96.44 193 SER A CA 1
ATOM 1518 C C . SER A 1 193 ? 2.941 -24.969 9.203 1 96.44 193 SER A C 1
ATOM 1520 O O . SER A 1 193 ? 3.135 -25.484 8.102 1 96.44 193 SER A O 1
ATOM 1522 N N . ASN A 1 194 ? 3.816 -24.344 9.867 1 96.88 194 ASN A N 1
ATOM 1523 C CA . ASN A 1 194 ? 5.18 -24.297 9.352 1 96.88 194 ASN A CA 1
ATOM 1524 C C . ASN A 1 194 ? 5.75 -25.703 9.148 1 96.88 194 ASN A C 1
ATOM 1526 O O . ASN A 1 194 ? 6.422 -25.953 8.141 1 96.88 194 ASN A O 1
ATOM 1530 N N . LYS A 1 195 ? 5.484 -26.578 10.078 1 97.88 195 LYS A N 1
ATOM 1531 C CA . LYS A 1 195 ? 5.973 -27.938 9.992 1 97.88 195 LYS A CA 1
ATOM 1532 C C . LYS A 1 195 ? 5.363 -28.672 8.789 1 97.88 195 LYS A C 1
ATOM 1534 O O . LYS A 1 195 ? 6.074 -29.344 8.039 1 97.88 195 LYS A O 1
ATOM 1539 N N . GLN A 1 196 ? 4.066 -28.516 8.602 1 98.31 196 GLN A N 1
ATOM 1540 C CA . GLN A 1 196 ? 3.369 -29.141 7.484 1 98.31 196 GLN A CA 1
ATOM 1541 C C . GLN A 1 196 ? 3.863 -28.594 6.148 1 98.31 196 GLN A C 1
ATOM 1543 O O . GLN A 1 196 ? 4.039 -29.344 5.191 1 98.31 196 GLN A O 1
ATOM 1548 N N . LEU A 1 197 ? 4.031 -27.297 6.102 1 98.62 197 LEU A N 1
ATOM 1549 C CA . LEU A 1 197 ? 4.523 -26.656 4.895 1 98.62 197 LEU A CA 1
ATOM 1550 C C . LEU A 1 197 ? 5.918 -27.156 4.535 1 98.62 197 LEU A C 1
ATOM 1552 O O . LEU A 1 197 ? 6.203 -27.422 3.367 1 98.62 197 LEU A O 1
ATOM 1556 N N . ASN A 1 198 ? 6.766 -27.203 5.539 1 98.69 198 ASN A N 1
ATOM 1557 C CA . ASN A 1 198 ? 8.125 -27.688 5.336 1 98.69 198 ASN A CA 1
ATOM 1558 C C . ASN A 1 198 ? 8.141 -29.125 4.824 1 98.69 198 ASN A C 1
ATOM 1560 O O . ASN A 1 198 ? 8.914 -29.453 3.92 1 98.69 198 ASN A O 1
ATOM 1564 N N . ALA A 1 199 ? 7.312 -29.969 5.363 1 98.69 199 ALA A N 1
ATOM 1565 C CA . ALA A 1 199 ? 7.219 -31.344 4.91 1 98.69 199 ALA A CA 1
ATOM 1566 C C . ALA A 1 199 ? 6.77 -31.422 3.451 1 98.69 199 ALA A C 1
ATOM 1568 O O . ALA A 1 199 ? 7.309 -32.219 2.668 1 98.69 199 ALA A O 1
ATOM 1569 N N . LYS A 1 200 ? 5.797 -30.625 3.158 1 98.5 200 LYS A N 1
ATOM 1570 C CA . LYS A 1 200 ? 5.316 -30.594 1.781 1 98.5 200 LYS A CA 1
ATOM 1571 C C . LYS A 1 200 ? 6.402 -30.094 0.83 1 98.5 200 LYS A C 1
ATOM 1573 O O . LYS A 1 200 ? 6.555 -30.625 -0.274 1 98.5 200 LYS A O 1
ATOM 1578 N N . ALA A 1 201 ? 7.137 -29.109 1.227 1 98.88 201 ALA A N 1
ATOM 1579 C CA . ALA A 1 201 ? 8.242 -28.594 0.419 1 98.88 201 ALA A CA 1
ATOM 1580 C C . ALA A 1 201 ? 9.289 -29.672 0.168 1 98.88 201 ALA A C 1
ATOM 1582 O O . ALA A 1 201 ? 9.758 -29.844 -0.96 1 98.88 201 ALA A O 1
ATOM 1583 N N . TRP A 1 202 ? 9.641 -30.406 1.186 1 98.75 202 TRP A N 1
ATOM 1584 C CA . TRP A 1 202 ? 10.617 -31.484 1.038 1 98.75 202 TRP A CA 1
ATOM 1585 C C . TRP A 1 202 ? 10.102 -32.562 0.079 1 98.75 202 TRP A C 1
ATOM 1587 O O . TRP A 1 202 ? 10.867 -33.094 -0.727 1 98.75 202 TRP A O 1
ATOM 1597 N N . LYS A 1 203 ? 8.875 -32.875 0.202 1 98.75 203 LYS A N 1
ATOM 1598 C CA . LYS A 1 203 ? 8.289 -33.875 -0.708 1 98.75 203 LYS A CA 1
ATOM 1599 C C . LYS A 1 203 ? 8.375 -33.406 -2.156 1 98.75 203 LYS A C 1
ATOM 1601 O O . LYS A 1 203 ? 8.688 -34.188 -3.053 1 98.75 203 LYS A O 1
ATOM 1606 N N . ILE A 1 204 ? 8.047 -32.125 -2.381 1 98.88 204 ILE A N 1
ATOM 1607 C CA . ILE A 1 204 ? 8.156 -31.547 -3.713 1 98.88 204 ILE A CA 1
ATOM 1608 C C . ILE A 1 204 ? 9.594 -31.656 -4.211 1 98.88 204 ILE A C 1
ATOM 1610 O O . ILE A 1 204 ? 9.836 -32.062 -5.348 1 98.88 204 ILE A O 1
ATOM 1614 N N . GLU A 1 205 ? 10.531 -31.391 -3.377 1 98.69 205 GLU A N 1
ATOM 1615 C CA . GLU A 1 205 ? 11.938 -31.391 -3.76 1 98.69 205 GLU A CA 1
ATOM 1616 C C . GLU A 1 205 ? 12.453 -32.812 -4.004 1 98.69 205 GLU A C 1
ATOM 1618 O O . GLU A 1 205 ? 13.422 -33 -4.742 1 98.69 205 GLU A O 1
ATOM 1623 N N . GLN A 1 206 ? 11.906 -33.781 -3.33 1 98.62 206 GLN A N 1
ATOM 1624 C CA . GLN A 1 206 ? 12.266 -35.156 -3.607 1 98.62 206 GLN A CA 1
ATOM 1625 C C . GLN A 1 206 ? 11.938 -35.531 -5.051 1 98.62 206 GLN A C 1
ATOM 1627 O O . GLN A 1 206 ? 12.703 -36.25 -5.703 1 98.62 206 GLN A O 1
ATOM 1632 N N . ARG A 1 207 ? 10.859 -35.062 -5.535 1 98.25 207 ARG A N 1
ATOM 1633 C CA . ARG A 1 207 ? 10.43 -35.344 -6.902 1 98.25 207 ARG A CA 1
ATOM 1634 C C . ARG A 1 207 ? 11.133 -34.438 -7.902 1 98.25 207 ARG A C 1
ATOM 1636 O O . ARG A 1 207 ? 11.453 -34.844 -9.016 1 98.25 207 ARG A O 1
ATOM 1643 N N . TRP A 1 208 ? 11.297 -33.188 -7.492 1 98.38 208 TRP A N 1
ATOM 1644 C CA . TRP A 1 208 ? 11.93 -32.156 -8.32 1 98.38 208 TRP A CA 1
ATOM 1645 C C . TRP A 1 208 ? 13.117 -31.516 -7.598 1 98.38 208 TRP A C 1
ATOM 1647 O O . TRP A 1 208 ? 13.016 -30.406 -7.082 1 98.38 208 TRP A O 1
ATOM 1657 N N . PRO A 1 209 ? 14.25 -32.156 -7.66 1 98.56 209 PRO A N 1
ATOM 1658 C CA . PRO A 1 209 ? 15.398 -31.688 -6.875 1 98.56 209 PRO A CA 1
ATOM 1659 C C . PRO A 1 209 ? 15.922 -30.328 -7.332 1 98.56 209 PRO A C 1
ATOM 1661 O O . PRO A 1 209 ? 15.93 -30.031 -8.531 1 98.56 209 PRO A O 1
ATOM 1664 N N . CYS A 1 210 ? 16.344 -29.578 -6.395 1 98.38 210 CYS A N 1
ATOM 1665 C CA . CYS A 1 210 ? 16.891 -28.25 -6.645 1 98.38 210 CYS A CA 1
ATOM 1666 C C . CYS A 1 210 ? 18.406 -28.328 -6.859 1 98.38 210 CYS A C 1
ATOM 1668 O O . CYS A 1 210 ? 19.141 -28.812 -6 1 98.38 210 CYS A O 1
ATOM 1670 N N . HIS A 1 211 ? 18.875 -27.859 -8.008 1 98.25 211 HIS A N 1
ATOM 1671 C CA . HIS A 1 211 ? 20.297 -27.594 -8.281 1 98.25 211 HIS A CA 1
ATOM 1672 C C . HIS A 1 211 ? 20.578 -26.109 -8.328 1 98.25 211 HIS A C 1
ATOM 1674 O O . HIS A 1 211 ? 20.719 -25.531 -9.406 1 98.25 211 HIS A O 1
ATOM 1680 N N . VAL A 1 212 ? 20.797 -25.578 -7.191 1 97.94 212 VAL A N 1
ATOM 1681 C CA . VAL A 1 212 ? 20.75 -24.125 -6.961 1 97.94 212 VAL A CA 1
ATOM 1682 C C . VAL A 1 212 ? 21.859 -23.453 -7.773 1 97.94 212 VAL A C 1
ATOM 1684 O O . VAL A 1 212 ? 21.656 -22.344 -8.289 1 97.94 212 VAL A O 1
ATOM 1687 N N . ASN A 1 213 ? 23.016 -24.078 -8.062 1 96.88 213 ASN A N 1
ATOM 1688 C CA . ASN A 1 213 ? 24.156 -23.484 -8.742 1 96.88 213 ASN A CA 1
ATOM 1689 C C . ASN A 1 213 ? 24 -23.531 -10.258 1 96.88 213 ASN A C 1
ATOM 1691 O O . ASN A 1 213 ? 24.766 -22.906 -10.984 1 96.88 213 ASN A O 1
ATOM 1695 N N . GLU A 1 214 ? 22.969 -24.156 -10.734 1 97.31 214 GLU A N 1
ATOM 1696 C CA . GLU A 1 214 ? 22.766 -24.344 -12.164 1 97.31 214 GLU A CA 1
ATOM 1697 C C . GLU A 1 214 ? 21.594 -23.5 -12.664 1 97.31 214 GLU A C 1
ATOM 1699 O O . GLU A 1 214 ? 21.203 -23.594 -13.836 1 97.31 214 GLU A O 1
ATOM 1704 N N . MET A 1 215 ? 21.078 -22.688 -11.852 1 98.06 215 MET A N 1
ATOM 1705 C CA . MET A 1 215 ? 19.875 -21.938 -12.195 1 98.06 215 MET A CA 1
ATOM 1706 C C . MET A 1 215 ? 20.219 -20.688 -12.992 1 98.06 215 MET A C 1
ATOM 1708 O O . MET A 1 215 ? 21.172 -19.984 -12.672 1 98.06 215 MET A O 1
ATOM 1712 N N . THR A 1 216 ? 19.406 -20.438 -14.094 1 98 216 THR A N 1
ATOM 1713 C CA . THR A 1 216 ? 19.469 -19.125 -14.719 1 98 216 THR A CA 1
ATOM 1714 C C . THR A 1 216 ? 18.828 -18.078 -13.82 1 98 216 THR A C 1
ATOM 1716 O O . THR A 1 216 ? 17.828 -18.344 -13.156 1 98 216 THR A O 1
ATOM 1719 N N . LEU A 1 217 ? 19.422 -16.906 -13.789 1 98.25 217 LEU A N 1
ATOM 1720 C CA . LEU A 1 217 ? 18.922 -15.844 -12.93 1 98.25 217 LEU A CA 1
ATOM 1721 C C . LEU A 1 217 ? 18.25 -14.75 -13.75 1 98.25 217 LEU A C 1
ATOM 1723 O O . LEU A 1 217 ? 18.016 -13.648 -13.242 1 98.25 217 LEU A O 1
ATOM 1727 N N . ASP A 1 218 ? 17.922 -15.031 -15.039 1 98.5 218 ASP A N 1
ATOM 1728 C CA . ASP A 1 218 ? 17.328 -14.078 -15.969 1 98.5 218 ASP A CA 1
ATOM 1729 C C . ASP A 1 218 ? 15.805 -14.133 -15.914 1 98.5 218 ASP A C 1
ATOM 1731 O O . ASP A 1 218 ? 15.188 -15.055 -16.453 1 98.5 218 ASP A O 1
ATOM 1735 N N . ALA A 1 219 ? 15.227 -13.055 -15.359 1 98.75 219 ALA A N 1
ATOM 1736 C CA . ALA A 1 219 ? 13.773 -13 -15.195 1 98.75 219 ALA A CA 1
ATOM 1737 C C . ALA A 1 219 ? 13.062 -13.055 -16.547 1 98.75 219 ALA A C 1
ATOM 1739 O O . ALA A 1 219 ? 11.969 -13.609 -16.656 1 98.75 219 ALA A O 1
ATOM 1740 N N . LYS A 1 220 ? 13.641 -12.438 -17.547 1 98.5 220 LYS A N 1
ATOM 1741 C CA . LYS A 1 220 ? 13.047 -12.492 -18.875 1 98.5 220 LYS A CA 1
ATOM 1742 C C . LYS A 1 220 ? 12.969 -13.922 -19.391 1 98.5 220 LYS A C 1
ATOM 1744 O O . LYS A 1 220 ? 11.969 -14.328 -19.984 1 98.5 220 LYS A O 1
ATOM 1749 N N . ALA A 1 221 ? 14.039 -14.688 -19.172 1 98.81 221 ALA A N 1
ATOM 1750 C CA . ALA A 1 221 ? 14.039 -16.094 -19.562 1 98.81 221 ALA A CA 1
ATOM 1751 C C . ALA A 1 221 ? 12.961 -16.875 -18.812 1 98.81 221 ALA A C 1
ATOM 1753 O O . ALA A 1 221 ? 12.273 -17.719 -19.406 1 98.81 221 ALA A O 1
ATOM 1754 N N . TRP A 1 222 ? 12.828 -16.609 -17.484 1 98.88 222 TRP A N 1
ATOM 1755 C CA . TRP A 1 222 ? 11.781 -17.25 -16.703 1 98.88 222 TRP A CA 1
ATOM 1756 C C . TRP A 1 222 ? 10.406 -16.969 -17.297 1 98.88 222 TRP A C 1
ATOM 1758 O O . TRP A 1 222 ? 9.586 -17.891 -17.422 1 98.88 222 TRP A O 1
ATOM 1768 N N . SER A 1 223 ? 10.156 -15.703 -17.656 1 98.56 223 SER A N 1
ATOM 1769 C CA . SER A 1 223 ? 8.859 -15.312 -18.203 1 98.56 223 SER A CA 1
ATOM 1770 C C . SER A 1 223 ? 8.594 -16.016 -19.531 1 98.56 223 SER A C 1
ATOM 1772 O O . SER A 1 223 ? 7.465 -16.438 -19.797 1 98.56 223 SER A O 1
ATOM 1774 N N . GLN A 1 224 ? 9.609 -16.156 -20.344 1 98.62 224 GLN A N 1
ATOM 1775 C CA . GLN A 1 224 ? 9.453 -16.812 -21.641 1 98.62 224 GLN A CA 1
ATOM 1776 C C . GLN A 1 224 ? 9.141 -18.297 -21.469 1 98.62 224 GLN A C 1
ATOM 1778 O O . GLN A 1 224 ? 8.32 -18.859 -22.219 1 98.62 224 GLN A O 1
ATOM 1783 N N . GLU A 1 225 ? 9.805 -18.891 -20.547 1 98.81 225 GLU A N 1
ATOM 1784 C CA . GLU A 1 225 ? 9.508 -20.297 -20.25 1 98.81 225 GLU A CA 1
ATOM 1785 C C . GLU A 1 225 ? 8.055 -20.469 -19.828 1 98.81 225 GLU A C 1
ATOM 1787 O O . GLU A 1 225 ? 7.371 -21.375 -20.312 1 98.81 225 GLU A O 1
ATOM 1792 N N . SER A 1 226 ? 7.602 -19.656 -18.953 1 98.81 226 SER A N 1
ATOM 1793 C CA . SER A 1 226 ? 6.223 -19.719 -18.469 1 98.81 226 SER A CA 1
ATOM 1794 C C . SER A 1 226 ? 5.238 -19.438 -19.609 1 98.81 226 SER A C 1
ATOM 1796 O O . SER A 1 226 ? 4.191 -20.078 -19.703 1 98.81 226 SER A O 1
ATOM 1798 N N . TYR A 1 227 ? 5.574 -18.469 -20.422 1 98.56 227 TYR A N 1
ATOM 1799 C CA . TYR A 1 227 ? 4.781 -18.141 -21.609 1 98.56 227 TYR A CA 1
ATOM 1800 C C . TYR A 1 227 ? 4.617 -19.344 -22.516 1 98.56 227 TYR A C 1
ATOM 1802 O O . TYR A 1 227 ? 3.5 -19.688 -22.906 1 98.56 227 TYR A O 1
ATOM 1810 N N . GLN A 1 228 ? 5.688 -20.047 -22.812 1 98.56 228 GLN A N 1
ATOM 1811 C CA . GLN A 1 228 ? 5.656 -21.219 -23.672 1 98.56 228 GLN A CA 1
ATOM 1812 C C . GLN A 1 228 ? 4.852 -22.344 -23.047 1 98.56 228 GLN A C 1
ATOM 1814 O O . GLN A 1 228 ? 4.129 -23.062 -23.734 1 98.56 228 GLN A O 1
ATOM 1819 N N . LEU A 1 229 ? 5.008 -22.469 -21.75 1 98.56 229 LEU A N 1
ATOM 1820 C CA . LEU A 1 229 ? 4.238 -23.484 -21.031 1 98.56 229 LEU A CA 1
ATOM 1821 C C . LEU A 1 229 ? 2.744 -23.203 -21.141 1 98.56 229 LEU A C 1
ATOM 1823 O O . LEU A 1 229 ? 1.943 -24.141 -21.266 1 98.56 229 LEU A O 1
ATOM 1827 N N . ALA A 1 230 ? 2.361 -21.938 -21.047 1 98.5 230 ALA A N 1
ATOM 1828 C CA . ALA A 1 230 ? 0.954 -21.562 -21.156 1 98.5 230 ALA A CA 1
ATOM 1829 C C . ALA A 1 230 ? 0.393 -21.969 -22.516 1 98.5 230 ALA A C 1
ATOM 1831 O O . ALA A 1 230 ? -0.694 -22.547 -22.609 1 98.5 230 ALA A O 1
ATOM 1832 N N . ILE A 1 231 ? 1.137 -21.703 -23.531 1 97.44 231 ILE A N 1
ATOM 1833 C CA . ILE A 1 231 ? 0.713 -22.031 -24.891 1 97.44 231 ILE A CA 1
ATOM 1834 C C . ILE A 1 231 ? 0.569 -23.547 -25.031 1 97.44 231 ILE A C 1
ATOM 1836 O O . ILE A 1 231 ? -0.42 -24.031 -25.594 1 97.44 231 ILE A O 1
ATOM 1840 N N . ALA A 1 232 ? 1.479 -24.266 -24.469 1 97.62 232 ALA A N 1
ATOM 1841 C CA . ALA A 1 232 ? 1.562 -25.703 -24.688 1 97.62 232 ALA A CA 1
ATOM 1842 C C . ALA A 1 232 ? 0.544 -26.453 -23.828 1 97.62 232 ALA A C 1
ATOM 1844 O O . ALA A 1 232 ? -0.02 -27.453 -24.25 1 97.62 232 ALA A O 1
ATOM 1845 N N . LYS A 1 233 ? 0.336 -25.906 -22.578 1 97.75 233 LYS A N 1
ATOM 1846 C CA . LYS A 1 233 ? -0.343 -26.781 -21.625 1 97.75 233 LYS A CA 1
ATOM 1847 C C . LYS A 1 233 ? -1.616 -26.125 -21.094 1 97.75 233 LYS A C 1
ATOM 1849 O O . LYS A 1 233 ? -2.547 -26.812 -20.688 1 97.75 233 LYS A O 1
ATOM 1854 N N . VAL A 1 234 ? -1.687 -24.828 -21 1 97.88 234 VAL A N 1
ATOM 1855 C CA . VAL A 1 234 ? -2.736 -24.172 -20.234 1 97.88 234 VAL A CA 1
ATOM 1856 C C . VAL A 1 234 ? -3.996 -24.047 -21.094 1 97.88 234 VAL A C 1
ATOM 1858 O O . VAL A 1 234 ? -5.086 -24.438 -20.656 1 97.88 234 VAL A O 1
ATOM 1861 N N . TYR A 1 235 ? -3.857 -23.562 -22.297 1 95.88 235 TYR A N 1
ATOM 1862 C CA . TYR A 1 235 ? -5.004 -23.219 -23.141 1 95.88 235 TYR A CA 1
ATOM 1863 C C . TYR A 1 235 ? -5.504 -24.422 -23.906 1 95.88 235 TYR A C 1
ATOM 1865 O O . TYR A 1 235 ? -5.754 -24.344 -25.109 1 95.88 235 TYR A O 1
ATOM 1873 N N . GLN A 1 236 ? -5.625 -25.531 -23.266 1 94.75 236 GLN A N 1
ATOM 1874 C CA . GLN A 1 236 ? -6.195 -26.766 -23.812 1 94.75 236 GLN A CA 1
ATOM 1875 C C . GLN A 1 236 ? -7.668 -26.906 -23.438 1 94.75 236 GLN A C 1
ATOM 1877 O O . GLN A 1 236 ? -8.266 -27.969 -23.625 1 94.75 236 GLN A O 1
ATOM 1882 N N . ILE A 1 237 ? -8.18 -25.859 -22.844 1 95.69 237 ILE A N 1
ATOM 1883 C CA . ILE A 1 237 ? -9.562 -25.812 -22.375 1 95.69 237 ILE A CA 1
ATOM 1884 C C . ILE A 1 237 ? -10.211 -24.5 -22.828 1 95.69 237 ILE A C 1
ATOM 1886 O O . ILE A 1 237 ? -9.531 -23.484 -22.938 1 95.69 237 ILE A O 1
ATOM 1890 N N . LYS A 1 238 ? -11.531 -24.531 -23.047 1 93 238 LYS A N 1
ATOM 1891 C CA . LYS A 1 238 ? -12.266 -23.359 -23.5 1 93 238 LYS A CA 1
ATOM 1892 C C . LYS A 1 238 ? -13.227 -22.859 -22.422 1 93 238 LYS A C 1
ATOM 1894 O O . LYS A 1 238 ? -13.531 -23.578 -21.469 1 93 238 LYS A O 1
ATOM 1899 N N . SER A 1 239 ? -13.57 -21.562 -22.594 1 95.19 239 SER A N 1
ATOM 1900 C CA . SER A 1 239 ? -14.562 -21.016 -21.672 1 95.19 239 SER A CA 1
ATOM 1901 C C . SER A 1 239 ? -15.828 -21.859 -21.656 1 95.19 239 SER A C 1
ATOM 1903 O O . SER A 1 239 ? -16.297 -22.312 -22.703 1 95.19 239 SER A O 1
ATOM 1905 N N . GLY A 1 240 ? -16.328 -22.141 -20.469 1 96.88 240 GLY A N 1
ATOM 1906 C CA . GLY A 1 240 ? -17.516 -22.938 -20.297 1 96.88 240 GLY A CA 1
ATOM 1907 C C . GLY A 1 240 ? -17.219 -24.406 -20.031 1 96.88 240 GLY A C 1
ATOM 1908 O O . GLY A 1 240 ? -18.078 -25.141 -19.531 1 96.88 240 GLY A O 1
ATOM 1909 N N . ASP A 1 241 ? -16.062 -24.891 -20.406 1 97.56 241 ASP A N 1
ATOM 1910 C CA . ASP A 1 241 ? -15.688 -26.297 -20.219 1 97.56 241 ASP A CA 1
ATOM 1911 C C . ASP A 1 241 ? -15.492 -26.625 -18.734 1 97.56 241 ASP A C 1
ATOM 1913 O O . ASP A 1 241 ? -14.992 -25.797 -17.969 1 97.56 241 ASP A O 1
ATOM 1917 N N . LYS A 1 242 ? -15.875 -27.812 -18.391 1 98.19 242 LYS A N 1
ATOM 1918 C CA . LYS A 1 242 ? -15.453 -28.391 -17.125 1 98.19 242 LYS A CA 1
ATOM 1919 C C . LYS A 1 242 ? -14.086 -29.062 -17.266 1 98.19 242 LYS A C 1
ATOM 1921 O O . LYS A 1 242 ? -13.883 -29.922 -18.125 1 98.19 242 LYS A O 1
ATOM 1926 N N . PRO A 1 243 ? -13.164 -28.672 -16.469 1 98.38 243 PRO A N 1
ATOM 1927 C CA . PRO A 1 243 ? -11.867 -29.328 -16.578 1 98.38 243 PRO A CA 1
ATOM 1928 C C . PRO A 1 243 ? -11.953 -30.844 -16.359 1 98.38 243 PRO A C 1
ATOM 1930 O O . PRO A 1 243 ? -12.57 -31.297 -15.391 1 98.38 243 PRO A O 1
ATOM 1933 N N . SER A 1 244 ? -11.398 -31.641 -17.203 1 98 244 SER A N 1
ATOM 1934 C CA . SER A 1 244 ? -11.375 -33.094 -17.062 1 98 244 SER A CA 1
ATOM 1935 C C . SER A 1 244 ? -10.398 -33.531 -15.969 1 98 244 SER A C 1
ATOM 1937 O O . SER A 1 244 ? -9.602 -32.719 -15.484 1 98 244 SER A O 1
ATOM 1939 N N . ASN A 1 245 ? -10.492 -34.781 -15.602 1 97.62 245 ASN A N 1
ATOM 1940 C CA . ASN A 1 245 ? -9.539 -35.344 -14.641 1 97.62 245 ASN A CA 1
ATOM 1941 C C . ASN A 1 245 ? -8.109 -35.281 -15.18 1 97.62 245 ASN A C 1
ATOM 1943 O O . ASN A 1 245 ? -7.168 -35.031 -14.422 1 97.62 245 ASN A O 1
ATOM 1947 N N . GLU A 1 246 ? -7.98 -35.562 -16.453 1 98 246 GLU A N 1
ATOM 1948 C CA . GLU A 1 246 ? -6.664 -35.5 -17.094 1 98 246 GLU A CA 1
ATOM 1949 C C . GLU A 1 246 ? -6.07 -34.125 -17.047 1 98 246 GLU A C 1
ATOM 1951 O O . GLU A 1 246 ? -4.879 -33.938 -16.781 1 98 246 GLU A O 1
ATOM 1956 N N . TYR A 1 247 ? -6.898 -33.125 -17.312 1 98.44 247 TYR A N 1
ATOM 1957 C CA . TYR A 1 247 ? -6.43 -31.734 -17.266 1 98.44 247 TYR A CA 1
ATOM 1958 C C . TYR A 1 247 ? -6.031 -31.328 -15.859 1 98.44 247 TYR A C 1
ATOM 1960 O O . TYR A 1 247 ? -5.012 -30.672 -15.656 1 98.44 247 TYR A O 1
ATOM 1968 N N . GLN A 1 248 ? -6.848 -31.719 -14.93 1 98.5 248 GLN A N 1
ATOM 1969 C CA . GLN A 1 248 ? -6.539 -31.391 -13.539 1 98.5 248 GLN A CA 1
ATOM 1970 C C . GLN A 1 248 ? -5.191 -31.984 -13.125 1 98.5 248 GLN A C 1
ATOM 1972 O O . GLN A 1 248 ? -4.395 -31.328 -12.461 1 98.5 248 GLN A O 1
ATOM 1977 N N . GLN A 1 249 ? -4.98 -33.25 -13.516 1 98.31 249 GLN A N 1
ATOM 1978 C CA . GLN A 1 249 ? -3.717 -33.906 -13.188 1 98.31 249 GLN A CA 1
ATOM 1979 C C . GLN A 1 249 ? -2.543 -33.219 -13.859 1 98.31 249 GLN A C 1
ATOM 1981 O O . GLN A 1 249 ? -1.481 -33.031 -13.25 1 98.31 249 GLN A O 1
ATOM 1986 N N . LEU A 1 250 ? -2.719 -32.812 -15.07 1 98.56 250 LEU A N 1
ATOM 1987 C CA . LEU A 1 250 ? -1.708 -32.062 -15.781 1 98.56 250 LEU A CA 1
ATOM 1988 C C . LEU A 1 250 ? -1.369 -30.766 -15.031 1 98.56 250 LEU A C 1
ATOM 1990 O O . LEU A 1 250 ? -0.194 -30.438 -14.867 1 98.56 250 LEU A O 1
ATOM 1994 N N . VAL A 1 251 ? -2.398 -30.031 -14.555 1 98.62 251 VAL A N 1
ATOM 1995 C CA . VAL A 1 251 ? -2.201 -28.781 -13.836 1 98.62 251 VAL A CA 1
ATOM 1996 C C . VAL A 1 251 ? -1.46 -29.047 -12.531 1 98.62 251 VAL A C 1
ATOM 1998 O O . VAL A 1 251 ? -0.512 -28.328 -12.188 1 98.62 251 VAL A O 1
ATOM 2001 N N . LYS A 1 252 ? -1.867 -30.094 -11.789 1 98.5 252 LYS A N 1
ATOM 2002 C CA . LYS A 1 252 ? -1.229 -30.438 -10.523 1 98.5 252 LYS A CA 1
ATOM 2003 C C . LYS A 1 252 ? 0.264 -30.688 -10.711 1 98.5 252 LYS A C 1
ATOM 2005 O O . LYS A 1 252 ? 1.092 -30.141 -9.992 1 98.5 252 LYS A O 1
ATOM 2010 N N . GLU A 1 253 ? 0.598 -31.484 -11.68 1 98.38 253 GLU A N 1
ATOM 2011 C CA . GLU A 1 253 ? 1.986 -31.875 -11.922 1 98.38 253 GLU A CA 1
ATOM 2012 C C . GLU A 1 253 ? 2.818 -30.672 -12.367 1 98.38 253 GLU A C 1
ATOM 2014 O O . GLU A 1 253 ? 3.939 -30.469 -11.891 1 98.38 253 GLU A O 1
ATOM 2019 N N . THR A 1 254 ? 2.26 -29.891 -13.281 1 98.69 254 THR A N 1
ATOM 2020 C CA . THR A 1 254 ? 2.971 -28.719 -13.766 1 98.69 254 THR A CA 1
ATOM 2021 C C . THR A 1 254 ? 3.184 -27.703 -12.641 1 98.69 254 THR A C 1
ATOM 2023 O O . THR A 1 254 ? 4.27 -27.141 -12.508 1 98.69 254 THR A O 1
ATOM 2026 N N . ALA A 1 255 ? 2.115 -27.469 -11.836 1 98.5 255 ALA A N 1
ATOM 2027 C CA . ALA A 1 255 ? 2.223 -26.547 -10.719 1 98.5 255 ALA A CA 1
ATOM 2028 C C . ALA A 1 255 ? 3.312 -26.984 -9.742 1 98.5 255 ALA A C 1
ATOM 2030 O O . ALA A 1 255 ? 4.117 -26.156 -9.297 1 98.5 255 ALA A O 1
ATOM 2031 N N . GLU A 1 256 ? 3.316 -28.25 -9.414 1 98.56 256 GLU A N 1
ATOM 2032 C CA . GLU A 1 256 ? 4.328 -28.781 -8.508 1 98.56 256 GLU A CA 1
ATOM 2033 C C . GLU A 1 256 ? 5.738 -28.531 -9.047 1 98.56 256 GLU A C 1
ATOM 2035 O O . GLU A 1 256 ? 6.613 -28.078 -8.305 1 98.56 256 GLU A O 1
ATOM 2040 N N . GLN A 1 257 ? 5.973 -28.828 -10.281 1 98.81 257 GLN A N 1
ATOM 2041 C CA . GLN A 1 257 ? 7.266 -28.625 -10.922 1 98.81 257 GLN A CA 1
ATOM 2042 C C . GLN A 1 257 ? 7.656 -27.156 -10.922 1 98.81 257 GLN A C 1
ATOM 2044 O O . GLN A 1 257 ? 8.805 -26.812 -10.617 1 98.81 257 GLN A O 1
ATOM 2049 N N . ARG A 1 258 ? 6.711 -26.297 -11.273 1 98.81 258 ARG A N 1
ATOM 2050 C CA . ARG A 1 258 ? 6.992 -24.875 -11.398 1 98.81 258 ARG A CA 1
ATOM 2051 C C . ARG A 1 258 ? 7.25 -24.25 -10.031 1 98.81 258 ARG A C 1
ATOM 2053 O O . ARG A 1 258 ? 8.07 -23.328 -9.906 1 98.81 258 ARG A O 1
ATOM 2060 N N . ILE A 1 259 ? 6.555 -24.719 -9 1 98.88 259 ILE A N 1
ATOM 2061 C CA . ILE A 1 259 ? 6.789 -24.25 -7.641 1 98.88 259 ILE A CA 1
ATOM 2062 C C . ILE A 1 259 ? 8.203 -24.641 -7.199 1 98.88 259 ILE A C 1
ATOM 2064 O O . ILE A 1 259 ? 8.93 -23.812 -6.633 1 98.88 259 ILE A O 1
ATOM 2068 N N . ALA A 1 260 ? 8.617 -25.875 -7.484 1 98.94 260 ALA A N 1
ATOM 2069 C CA . ALA A 1 260 ? 9.969 -26.312 -7.16 1 98.94 260 ALA A CA 1
ATOM 2070 C C . ALA A 1 260 ? 11.016 -25.453 -7.852 1 98.94 260 ALA A C 1
ATOM 2072 O O . ALA A 1 260 ? 11.969 -24.984 -7.215 1 98.94 260 ALA A O 1
ATOM 2073 N N . LEU A 1 261 ? 10.797 -25.25 -9.102 1 98.94 261 LEU A N 1
ATOM 2074 C CA . LEU A 1 261 ? 11.734 -24.469 -9.906 1 98.94 261 LEU A CA 1
ATOM 2075 C C . LEU A 1 261 ? 11.805 -23.031 -9.406 1 98.94 261 LEU A C 1
ATOM 2077 O O . LEU A 1 261 ? 12.891 -22.453 -9.297 1 98.94 261 LEU A O 1
ATOM 2081 N N . ALA A 1 262 ? 10.664 -22.422 -9.125 1 98.94 262 ALA A N 1
ATOM 2082 C CA . ALA A 1 262 ? 10.602 -21.062 -8.617 1 98.94 262 ALA A CA 1
ATOM 2083 C C . ALA A 1 262 ? 11.383 -20.922 -7.312 1 98.94 262 ALA A C 1
ATOM 2085 O O . ALA A 1 262 ? 12.156 -19.984 -7.141 1 98.94 262 ALA A O 1
ATOM 2086 N N . GLY A 1 263 ? 11.141 -21.859 -6.395 1 98.94 263 GLY A N 1
ATOM 2087 C CA . GLY A 1 263 ? 11.883 -21.828 -5.141 1 98.94 263 GLY A CA 1
ATOM 2088 C C . GLY A 1 263 ? 13.383 -21.922 -5.328 1 98.94 263 GLY A C 1
ATOM 2089 O O . GLY A 1 263 ? 14.141 -21.188 -4.695 1 98.94 263 GLY A O 1
ATOM 2090 N N . CYS A 1 264 ? 13.82 -22.844 -6.207 1 98.94 264 CYS A N 1
ATOM 2091 C CA . CYS A 1 264 ? 15.242 -23.047 -6.473 1 98.94 264 CYS A CA 1
ATOM 2092 C C . CYS A 1 264 ? 15.859 -21.781 -7.082 1 98.94 264 CYS A C 1
ATOM 2094 O O . CYS A 1 264 ? 16.938 -21.344 -6.664 1 98.94 264 CYS A O 1
ATOM 2096 N N . ARG A 1 265 ? 15.172 -21.141 -7.973 1 98.94 265 ARG A N 1
ATOM 2097 C CA . ARG A 1 265 ? 15.664 -19.938 -8.641 1 98.94 265 ARG A CA 1
ATOM 2098 C C . ARG A 1 265 ? 15.656 -18.75 -7.699 1 98.94 265 ARG A C 1
ATOM 2100 O O . ARG A 1 265 ? 16.547 -17.891 -7.77 1 98.94 265 ARG A O 1
ATOM 2107 N N . LEU A 1 266 ? 14.633 -18.719 -6.852 1 98.94 266 LEU A N 1
ATOM 2108 C CA . LEU A 1 266 ? 14.625 -17.672 -5.832 1 98.94 266 LEU A CA 1
ATOM 2109 C C . LEU A 1 266 ? 15.836 -17.797 -4.914 1 98.94 266 LEU A C 1
ATOM 2111 O O . LEU A 1 266 ? 16.484 -16.797 -4.605 1 98.94 266 LEU A O 1
ATOM 2115 N N . ALA A 1 267 ? 16.156 -19.031 -4.48 1 98.94 267 ALA A N 1
ATOM 2116 C CA . ALA A 1 267 ? 17.344 -19.25 -3.652 1 98.94 267 ALA A CA 1
ATOM 2117 C C . ALA A 1 267 ? 18.609 -18.812 -4.387 1 98.94 267 ALA A C 1
ATOM 2119 O O . ALA A 1 267 ? 19.453 -18.094 -3.824 1 98.94 267 ALA A O 1
ATOM 2120 N N . ALA A 1 268 ? 18.734 -19.266 -5.617 1 98.94 268 ALA A N 1
ATOM 2121 C CA . ALA A 1 268 ? 19.906 -18.922 -6.41 1 98.94 268 ALA A CA 1
ATOM 2122 C C . ALA A 1 268 ? 20.062 -17.406 -6.551 1 98.94 268 ALA A C 1
ATOM 2124 O O . ALA A 1 268 ? 21.156 -16.859 -6.375 1 98.94 268 ALA A O 1
ATOM 2125 N N . LEU A 1 269 ? 18.969 -16.75 -6.836 1 98.94 269 LEU A N 1
ATOM 2126 C CA . LEU A 1 269 ? 18.953 -15.297 -7.004 1 98.94 269 LEU A CA 1
ATOM 2127 C C . LEU A 1 269 ? 19.359 -14.594 -5.711 1 98.94 269 LEU A C 1
ATOM 2129 O O . LEU A 1 269 ? 20.266 -13.75 -5.711 1 98.94 269 LEU A O 1
ATOM 2133 N N . LEU A 1 270 ? 18.719 -14.953 -4.613 1 98.88 270 LEU A N 1
ATOM 2134 C CA . LEU A 1 270 ? 19 -14.305 -3.332 1 98.88 270 LEU A CA 1
ATOM 2135 C C . LEU A 1 270 ? 20.438 -14.555 -2.895 1 98.88 270 LEU A C 1
ATOM 2137 O O . LEU A 1 270 ? 21.094 -13.656 -2.365 1 98.88 270 LEU A O 1
ATOM 2141 N N . ASN A 1 271 ? 20.969 -15.766 -3.129 1 98.75 271 ASN A N 1
ATOM 2142 C CA . ASN A 1 271 ? 22.359 -16.078 -2.822 1 98.75 271 ASN A CA 1
ATOM 2143 C C . ASN A 1 271 ? 23.312 -15.203 -3.633 1 98.75 271 ASN A C 1
ATOM 2145 O O . ASN A 1 271 ? 24.406 -14.867 -3.164 1 98.75 271 ASN A O 1
ATOM 2149 N N . SER A 1 272 ? 22.922 -14.828 -4.805 1 98.31 272 SER A N 1
ATOM 2150 C CA . SER A 1 272 ? 23.797 -14.078 -5.699 1 98.31 272 SER A CA 1
ATOM 2151 C C . SER A 1 272 ? 23.828 -12.602 -5.328 1 98.31 272 SER A C 1
ATOM 2153 O O . SER A 1 272 ? 24.719 -11.859 -5.781 1 98.31 272 SER A O 1
ATOM 2155 N N . LEU A 1 273 ? 22.891 -12.156 -4.551 1 97.94 273 LEU A N 1
ATOM 2156 C CA . LEU A 1 273 ? 22.75 -10.734 -4.258 1 97.94 273 LEU A CA 1
ATOM 2157 C C . LEU A 1 273 ? 23.484 -10.367 -2.977 1 97.94 273 LEU A C 1
ATOM 2159 O O . LEU A 1 273 ? 23.484 -9.203 -2.568 1 97.94 273 LEU A O 1
ATOM 2163 N N . ILE A 1 274 ? 24.109 -11.195 -2.293 1 90.38 274 ILE A N 1
ATOM 2164 C CA . ILE A 1 274 ? 24.859 -10.898 -1.085 1 90.38 274 ILE A CA 1
ATOM 2165 C C . ILE A 1 274 ? 26.359 -11.016 -1.373 1 90.38 274 ILE A C 1
ATOM 2167 O O . ILE A 1 274 ? 26.766 -11.773 -2.26 1 90.38 274 ILE A O 1
ATOM 2171 N N . MET B 1 1 ? 57.562 26.688 -2.768 1 31.05 1 MET B N 1
ATOM 2172 C CA . MET B 1 1 ? 56.438 27.078 -1.9 1 31.05 1 MET B CA 1
ATOM 2173 C C . MET B 1 1 ? 55.125 26.578 -2.465 1 31.05 1 MET B C 1
ATOM 2175 O O . MET B 1 1 ? 54.562 27.203 -3.363 1 31.05 1 MET B O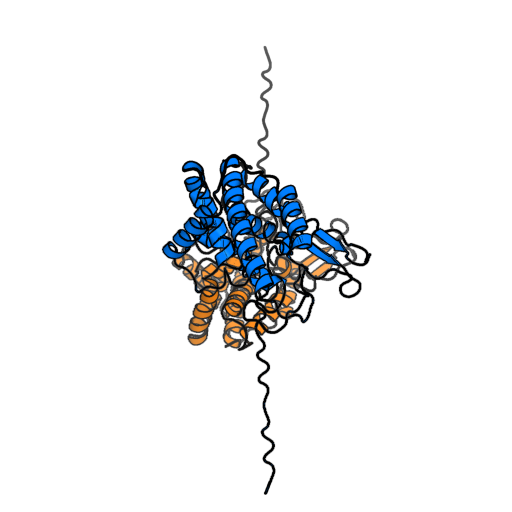 1
ATOM 2179 N N . LYS B 1 2 ? 55 25.141 -2.672 1 35.62 2 LYS B N 1
ATOM 2180 C CA . LYS B 1 2 ? 53.938 24.406 -3.326 1 35.62 2 LYS B CA 1
ATOM 2181 C C . LYS B 1 2 ? 52.594 24.641 -2.615 1 35.62 2 LYS B C 1
ATOM 2183 O O . LYS B 1 2 ? 52.469 24.391 -1.413 1 35.62 2 LYS B O 1
ATOM 2188 N N . LYS B 1 3 ? 51.781 25.625 -3.139 1 41.31 3 LYS B N 1
ATOM 2189 C CA . LYS B 1 3 ? 50.406 25.922 -2.811 1 41.31 3 LYS B CA 1
ATOM 2190 C C . LYS B 1 3 ? 49.531 24.672 -2.84 1 41.31 3 LYS B C 1
ATOM 2192 O O . LYS B 1 3 ? 49.469 23.984 -3.863 1 41.31 3 LYS B O 1
ATOM 2197 N N . GLY B 1 4 ? 49.469 23.906 -1.767 1 36.91 4 GLY B N 1
ATOM 2198 C CA . GLY B 1 4 ? 48.625 22.719 -1.599 1 36.91 4 GLY B CA 1
ATOM 2199 C C . GLY B 1 4 ? 47.156 22.969 -1.923 1 36.91 4 GLY B C 1
ATOM 2200 O O . GLY B 1 4 ? 46.562 23.906 -1.411 1 36.91 4 GLY B O 1
ATOM 2201 N N . VAL B 1 5 ? 46.656 22.656 -3.1 1 38.47 5 VAL B N 1
ATOM 2202 C CA . VAL B 1 5 ? 45.281 22.656 -3.615 1 38.47 5 VAL B CA 1
ATOM 2203 C C . VAL B 1 5 ? 44.375 21.875 -2.664 1 38.47 5 VAL B C 1
ATOM 2205 O O . VAL B 1 5 ? 44.562 20.672 -2.461 1 38.47 5 VAL B O 1
ATOM 2208 N N . ILE B 1 6 ? 43.875 22.406 -1.534 1 35.69 6 ILE B N 1
ATOM 2209 C CA . ILE B 1 6 ? 42.875 21.812 -0.673 1 35.69 6 ILE B CA 1
ATOM 2210 C C . ILE B 1 6 ? 41.625 21.5 -1.492 1 35.69 6 ILE B C 1
ATOM 2212 O O . ILE B 1 6 ? 41 22.391 -2.053 1 35.69 6 ILE B O 1
ATOM 2216 N N . ARG B 1 7 ? 41.562 20.375 -2.121 1 41.31 7 ARG B N 1
ATOM 2217 C CA . ARG B 1 7 ? 40.344 19.812 -2.723 1 41.31 7 ARG B CA 1
ATOM 2218 C C . ARG B 1 7 ? 39.188 19.828 -1.736 1 41.31 7 ARG B C 1
ATOM 2220 O O . ARG B 1 7 ? 39.219 19.094 -0.741 1 41.31 7 ARG B O 1
ATOM 2227 N N . PHE B 1 8 ? 38.531 20.953 -1.543 1 34.94 8 PHE B N 1
ATOM 2228 C CA . PHE B 1 8 ? 37.281 20.969 -0.804 1 34.94 8 PHE B CA 1
ATOM 2229 C C . PHE B 1 8 ? 36.25 20.031 -1.444 1 34.94 8 PHE B C 1
ATOM 2231 O O . PHE B 1 8 ? 35.812 20.281 -2.562 1 34.94 8 PHE B O 1
ATOM 2238 N N . VAL B 1 9 ? 36.344 18.766 -1.24 1 35.22 9 VAL B N 1
ATOM 2239 C CA . VAL B 1 9 ? 35.25 17.828 -1.579 1 35.22 9 VAL B CA 1
ATOM 2240 C C . VAL B 1 9 ? 33.969 18.281 -0.898 1 35.22 9 VAL B C 1
ATOM 2242 O O . VAL B 1 9 ? 33.844 18.234 0.33 1 35.22 9 VAL B O 1
ATOM 2245 N N . ALA B 1 10 ? 33.219 19.25 -1.481 1 34.75 10 ALA B N 1
ATOM 2246 C CA . ALA B 1 10 ? 31.844 19.516 -1.103 1 34.75 10 ALA B CA 1
ATOM 2247 C C . ALA B 1 10 ? 31.016 18.234 -1.058 1 34.75 10 ALA B C 1
ATOM 2249 O O . ALA B 1 10 ? 30.797 17.594 -2.09 1 34.75 10 ALA B O 1
ATOM 2250 N N . MET B 1 11 ? 31.047 17.516 -0.011 1 34.88 11 MET B N 1
ATOM 2251 C CA . MET B 1 11 ? 30.078 16.453 0.26 1 34.88 11 MET B CA 1
ATOM 2252 C C . MET B 1 11 ? 28.656 16.938 -0.014 1 34.88 11 MET B C 1
ATOM 2254 O O . MET B 1 11 ? 28.156 17.812 0.684 1 34.88 11 MET B O 1
ATOM 2258 N N . VAL B 1 12 ? 28.172 16.922 -1.234 1 36.03 12 VAL B N 1
ATOM 2259 C CA . VAL B 1 12 ? 26.75 17.047 -1.561 1 36.03 12 VAL B CA 1
ATOM 2260 C C . VAL B 1 12 ? 25.922 16.141 -0.656 1 36.03 12 VAL B C 1
ATOM 2262 O O . VAL B 1 12 ? 26.016 14.914 -0.755 1 36.03 12 VAL B O 1
ATOM 2265 N N . ALA B 1 13 ? 25.594 16.562 0.545 1 33.56 13 ALA B N 1
ATOM 2266 C CA . ALA B 1 13 ? 24.547 15.93 1.356 1 33.56 13 ALA B CA 1
ATOM 2267 C C . ALA B 1 13 ? 23.281 15.68 0.538 1 33.56 13 ALA B C 1
ATOM 2269 O O . ALA B 1 13 ? 22.578 16.625 0.17 1 33.56 13 ALA B O 1
ATOM 2270 N N . LEU B 1 14 ? 23.266 14.695 -0.327 1 35.47 14 LEU B N 1
ATOM 2271 C CA . LEU B 1 14 ? 21.969 14.234 -0.808 1 35.47 14 LEU B CA 1
ATOM 2272 C C . LEU B 1 14 ? 20.969 14.141 0.338 1 35.47 14 LEU B C 1
ATOM 2274 O O . LEU B 1 14 ? 21.016 13.203 1.139 1 35.47 14 LEU B O 1
ATOM 2278 N N . SER B 1 15 ? 20.578 15.25 0.936 1 33.34 15 SER B N 1
ATOM 2279 C CA . SER B 1 15 ? 19.469 15.289 1.879 1 33.34 15 SER B CA 1
ATOM 2280 C C . SER B 1 15 ? 18.25 14.555 1.332 1 33.34 15 SER B C 1
ATOM 2282 O O . SER B 1 15 ? 17.812 14.805 0.207 1 33.34 15 SER B O 1
ATOM 2284 N N . ALA B 1 16 ? 18.078 13.336 1.717 1 36.09 16 ALA B N 1
ATOM 2285 C CA . ALA B 1 16 ? 16.781 12.672 1.576 1 36.09 16 ALA B CA 1
ATOM 2286 C C . ALA B 1 16 ? 15.633 13.633 1.845 1 36.09 16 ALA B C 1
ATOM 2288 O O . ALA B 1 16 ? 15.422 14.062 2.984 1 36.09 16 ALA B O 1
ATOM 2289 N N . VAL B 1 17 ? 15.367 14.453 0.855 1 36.94 17 VAL B N 1
ATOM 2290 C CA . VAL B 1 17 ? 14.109 15.188 0.948 1 36.94 17 VAL B CA 1
ATOM 2291 C C . VAL B 1 17 ? 12.992 14.25 1.393 1 36.94 17 VAL B C 1
ATOM 2293 O O . VAL B 1 17 ? 12.531 13.406 0.618 1 36.94 17 VAL B O 1
ATOM 2296 N N . GLY B 1 18 ? 13.055 13.844 2.609 1 40.03 18 GLY B N 1
ATOM 2297 C CA . GLY B 1 18 ? 11.82 13.242 3.09 1 40.03 18 GLY B CA 1
ATOM 2298 C C . GLY B 1 18 ? 10.578 13.984 2.639 1 40.03 18 GLY B C 1
ATOM 2299 O O . GLY B 1 18 ? 10.438 15.18 2.898 1 40.03 18 GLY B O 1
ATOM 2300 N N . THR B 1 19 ? 10.062 13.68 1.483 1 39.72 19 THR B N 1
ATOM 2301 C CA . THR B 1 19 ? 8.773 14.227 1.084 1 39.72 19 THR B CA 1
ATOM 2302 C C . THR B 1 19 ? 7.852 14.375 2.293 1 39.72 19 THR B C 1
ATOM 2304 O O . THR B 1 19 ? 7.578 13.398 2.998 1 39.72 19 THR B O 1
ATOM 2307 N N . ALA B 1 20 ? 7.996 15.547 2.889 1 41.91 20 ALA B N 1
ATOM 2308 C CA . ALA B 1 20 ? 7.117 15.945 3.984 1 41.91 20 ALA B CA 1
ATOM 2309 C C . ALA B 1 20 ? 5.648 15.742 3.613 1 41.91 20 ALA B C 1
ATOM 2311 O O . ALA B 1 20 ? 5.184 16.266 2.602 1 41.91 20 ALA B O 1
ATOM 2312 N N . TYR B 1 21 ? 5.164 14.602 3.922 1 49.03 21 TYR B N 1
ATOM 2313 C CA . TYR B 1 21 ? 3.746 14.266 3.883 1 49.03 21 TYR B CA 1
ATOM 2314 C C . TYR B 1 21 ? 2.994 14.938 5.023 1 49.03 21 TYR B C 1
ATOM 2316 O O . TYR B 1 21 ? 3.549 15.148 6.105 1 49.03 21 TYR B O 1
ATOM 2324 N N . SER B 1 22 ? 1.812 15.734 4.719 1 61.88 22 SER B N 1
ATOM 2325 C CA . SER B 1 22 ? 0.833 16.422 5.555 1 61.88 22 SER B CA 1
ATOM 2326 C C . SER B 1 22 ? 1.442 16.844 6.887 1 61.88 22 SER B C 1
ATOM 2328 O O . SER B 1 22 ? 2.643 17.109 6.969 1 61.88 22 SER B O 1
ATOM 2330 N N . TRP B 1 23 ? 0.598 16.953 7.945 1 86.75 23 TRP B N 1
ATOM 2331 C CA . TRP B 1 23 ? 1.243 17.047 9.25 1 86.75 23 TRP B CA 1
ATOM 2332 C C . TRP B 1 23 ? 2.312 15.961 9.398 1 86.75 23 TRP B C 1
ATOM 2334 O O . TRP B 1 23 ? 2.199 14.883 8.812 1 86.75 23 TRP B O 1
ATOM 2344 N N . ASN B 1 24 ? 3.322 16.359 10.047 1 94.38 24 ASN B N 1
ATOM 2345 C CA . ASN B 1 24 ? 4.238 15.273 10.352 1 94.38 24 ASN B CA 1
ATOM 2346 C C . ASN B 1 24 ? 3.598 14.25 11.289 1 94.38 24 ASN B C 1
ATOM 2348 O O . ASN B 1 24 ? 2.424 14.375 11.641 1 94.38 24 ASN B O 1
ATOM 2352 N N . ALA B 1 25 ? 4.262 13.211 11.664 1 97 25 ALA B N 1
ATOM 2353 C CA . ALA B 1 25 ? 3.707 12.109 12.438 1 97 25 ALA B CA 1
ATOM 2354 C C . ALA B 1 25 ? 3.109 12.602 13.75 1 97 25 ALA B C 1
ATOM 2356 O O . ALA B 1 25 ? 2.035 12.156 14.156 1 97 25 ALA B O 1
ATOM 2357 N N . THR B 1 26 ? 3.799 13.531 14.398 1 98.19 26 THR B N 1
ATOM 2358 C CA . THR B 1 26 ? 3.314 14.094 15.656 1 98.19 26 THR B CA 1
ATOM 2359 C C . THR B 1 26 ? 1.968 14.781 15.453 1 98.19 26 THR B C 1
ATOM 2361 O O . THR B 1 26 ? 1.047 14.602 16.25 1 98.19 26 THR B O 1
ATOM 2364 N N . GLY B 1 27 ? 1.863 15.555 14.414 1 98.69 27 GLY B N 1
ATOM 2365 C CA . GLY B 1 27 ? 0.607 16.234 14.117 1 98.69 27 GLY B CA 1
ATOM 2366 C C . GLY B 1 27 ? -0.548 15.266 13.906 1 98.69 27 GLY B C 1
ATOM 2367 O O . GLY B 1 27 ? -1.639 15.477 14.445 1 98.69 27 GLY B O 1
ATOM 2368 N N . HIS B 1 28 ? -0.313 14.234 13.125 1 98.75 28 HIS B N 1
ATOM 2369 C CA . HIS B 1 28 ? -1.354 13.234 12.906 1 98.75 28 HIS B CA 1
ATOM 2370 C C . HIS B 1 28 ? -1.746 12.547 14.211 1 98.75 28 HIS B C 1
ATOM 2372 O O . HIS B 1 28 ? -2.93 12.312 14.461 1 98.75 28 HIS B O 1
ATOM 2378 N N . ARG B 1 29 ? -0.8 12.227 15.062 1 98.81 29 ARG B N 1
ATOM 2379 C CA . ARG B 1 29 ? -1.093 11.586 16.344 1 98.81 29 ARG B CA 1
ATOM 2380 C C . ARG B 1 29 ? -1.871 12.523 17.266 1 98.81 29 ARG B C 1
ATOM 2382 O O . ARG B 1 29 ? -2.758 12.086 18 1 98.81 29 ARG B O 1
ATOM 2389 N N . LEU B 1 30 ? -1.525 13.82 17.219 1 98.88 30 LEU B N 1
ATOM 2390 C CA . LEU B 1 30 ? -2.25 14.789 18.031 1 98.88 30 LEU B CA 1
ATOM 2391 C C . LEU B 1 30 ? -3.707 14.883 17.594 1 98.88 30 LEU B C 1
ATOM 2393 O O . LEU B 1 30 ? -4.609 14.93 18.438 1 98.88 30 LEU B O 1
ATOM 2397 N N . VAL B 1 31 ? -3.92 14.93 16.281 1 98.94 31 VAL B N 1
ATOM 2398 C CA . VAL B 1 31 ? -5.285 14.945 15.766 1 98.94 31 VAL B CA 1
ATOM 2399 C C . VAL B 1 31 ? -6.047 13.727 16.281 1 98.94 31 VAL B C 1
ATOM 2401 O O . VAL B 1 31 ? -7.156 13.852 16.797 1 98.94 31 VAL B O 1
ATOM 2404 N N . ALA B 1 32 ? -5.457 12.594 16.188 1 98.94 32 ALA B N 1
ATOM 2405 C CA . ALA B 1 32 ? -6.102 11.352 16.609 1 98.94 32 ALA B CA 1
ATOM 2406 C C . ALA B 1 32 ? -6.316 11.328 18.109 1 98.94 32 ALA B C 1
ATOM 2408 O O . ALA B 1 32 ? -7.344 10.844 18.594 1 98.94 32 ALA B O 1
ATOM 2409 N N . GLN B 1 33 ? -5.344 11.82 18.859 1 98.88 33 GLN B N 1
ATOM 2410 C CA . GLN B 1 33 ? -5.457 11.836 20.312 1 98.88 33 GLN B CA 1
ATOM 2411 C C . GLN B 1 33 ? -6.605 12.734 20.766 1 98.88 33 GLN B C 1
ATOM 2413 O O . GLN B 1 33 ? -7.379 12.367 21.641 1 98.88 33 GLN B O 1
ATOM 2418 N N . ILE B 1 34 ? -6.688 13.883 20.203 1 98.94 34 ILE B N 1
ATOM 2419 C CA . ILE B 1 34 ? -7.785 14.789 20.531 1 98.94 34 ILE B CA 1
ATOM 2420 C C . ILE B 1 34 ? -9.117 14.141 20.156 1 98.94 34 ILE B C 1
ATOM 2422 O O . ILE B 1 34 ? -10.07 14.188 20.938 1 98.94 34 ILE B O 1
ATOM 2426 N N . ALA B 1 35 ? -9.188 13.562 19 1 98.94 35 ALA B N 1
ATOM 2427 C CA . ALA B 1 35 ? -10.406 12.836 18.641 1 98.94 35 ALA B CA 1
ATOM 2428 C C . ALA B 1 35 ? -10.742 11.773 19.672 1 98.94 35 ALA B C 1
ATOM 2430 O O . ALA B 1 35 ? -11.891 11.648 20.094 1 98.94 35 ALA B O 1
ATOM 2431 N N . TYR B 1 36 ? -9.75 11.016 20.047 1 98.88 36 TYR B N 1
ATOM 2432 C CA . TYR B 1 36 ? -9.93 9.922 21 1 98.88 36 TYR B CA 1
ATOM 2433 C C . TYR B 1 36 ? -10.523 10.43 22.312 1 98.88 36 TYR B C 1
ATOM 2435 O O . TYR B 1 36 ? -11.352 9.75 22.922 1 98.88 36 TYR B O 1
ATOM 2443 N N . HIS B 1 37 ? -10.148 11.617 22.766 1 98.75 37 HIS B N 1
ATOM 2444 C CA . HIS B 1 37 ? -10.68 12.227 23.984 1 98.75 37 HIS B CA 1
ATOM 2445 C C . HIS B 1 37 ? -12.195 12.383 23.906 1 98.75 37 HIS B C 1
ATOM 2447 O O . HIS B 1 37 ? -12.875 12.391 24.938 1 98.75 37 HIS B O 1
ATOM 2453 N N . HIS B 1 38 ? -12.711 12.492 22.719 1 98.81 38 HIS B N 1
ATOM 2454 C CA . HIS B 1 38 ? -14.102 12.922 22.594 1 98.81 38 HIS B CA 1
ATOM 2455 C C . HIS B 1 38 ? -14.945 11.844 21.906 1 98.81 38 HIS B C 1
ATOM 2457 O O . HIS B 1 38 ? -16.109 12.078 21.594 1 98.81 38 HIS B O 1
ATOM 2463 N N . LEU B 1 39 ? -14.344 10.703 21.688 1 98.75 39 LEU B N 1
ATOM 2464 C CA . LEU B 1 39 ? -15.125 9.578 21.188 1 98.75 39 LEU B CA 1
ATOM 2465 C C . LEU B 1 39 ? -16.078 9.055 22.266 1 98.75 39 LEU B C 1
ATOM 2467 O O . LEU B 1 39 ? -15.703 8.977 23.438 1 98.75 39 LEU B O 1
ATOM 2471 N N . LYS B 1 40 ? -17.234 8.688 21.844 1 98.5 40 LYS B N 1
ATOM 2472 C CA . LYS B 1 40 ? -18.125 7.941 22.734 1 98.5 40 LYS B CA 1
ATOM 2473 C C . LYS B 1 40 ? -17.531 6.574 23.078 1 98.5 40 LYS B C 1
ATOM 2475 O O . LYS B 1 40 ? -16.766 6.012 22.297 1 98.5 40 LYS B O 1
ATOM 2480 N N . LYS B 1 41 ? -17.953 6.02 24.203 1 98.06 41 LYS B N 1
ATOM 2481 C CA . LYS B 1 41 ? -17.422 4.742 24.672 1 98.06 41 LYS B CA 1
ATOM 2482 C C . LYS B 1 41 ? -17.641 3.641 23.641 1 98.06 41 LYS B C 1
ATOM 2484 O O . LYS B 1 41 ? -16.719 2.879 23.344 1 98.06 41 LYS B O 1
ATOM 2489 N N . GLU B 1 42 ? -18.812 3.615 23.141 1 97.75 42 GLU B N 1
ATOM 2490 C CA . GLU B 1 42 ? -19.156 2.594 22.141 1 97.75 42 GLU B CA 1
ATOM 2491 C C . GLU B 1 42 ? -18.312 2.754 20.875 1 97.75 42 GLU B C 1
ATOM 2493 O O . GLU B 1 42 ? -17.859 1.765 20.297 1 97.75 42 GLU B O 1
ATOM 2498 N N . ALA B 1 43 ? -18.156 3.955 20.438 1 98.12 43 ALA B N 1
ATOM 2499 C CA . ALA B 1 43 ? -17.344 4.234 19.266 1 98.12 43 ALA B CA 1
ATOM 2500 C C . ALA B 1 43 ? -15.898 3.807 19.484 1 98.12 43 ALA B C 1
ATOM 2502 O O . ALA B 1 43 ? -15.297 3.166 18.609 1 98.12 43 ALA B O 1
ATOM 2503 N N . ARG B 1 44 ? -15.375 4.156 20.609 1 97.94 44 ARG B N 1
ATOM 2504 C CA . ARG B 1 44 ? -14 3.779 20.922 1 97.94 44 ARG B CA 1
ATOM 2505 C C . ARG B 1 44 ? -13.805 2.273 20.797 1 97.94 44 ARG B C 1
ATOM 2507 O O . ARG B 1 44 ? -12.859 1.82 20.141 1 97.94 44 ARG B O 1
ATOM 2514 N N . SER B 1 45 ? -14.68 1.53 21.438 1 98.06 45 SER B N 1
ATOM 2515 C CA . SER B 1 45 ? -14.578 0.074 21.422 1 98.06 45 SER B CA 1
ATOM 2516 C C . SER B 1 45 ? -14.672 -0.468 20 1 98.06 45 SER B C 1
ATOM 2518 O O . SER B 1 45 ? -13.883 -1.331 19.609 1 98.06 45 SER B O 1
ATOM 2520 N N . GLN B 1 46 ? -15.586 0.052 19.266 1 98.25 46 GLN B N 1
ATOM 2521 C CA . GLN B 1 46 ? -15.805 -0.417 17.906 1 98.25 46 GLN B CA 1
ATOM 2522 C C . GLN B 1 46 ? -14.602 -0.105 17.016 1 98.25 46 GLN B C 1
ATOM 2524 O O . GLN B 1 46 ? -14.156 -0.956 16.25 1 98.25 46 GLN B O 1
ATOM 2529 N N . TYR B 1 47 ? -14.07 1.08 17.062 1 98.75 47 TYR B N 1
ATOM 2530 C CA . TYR B 1 47 ? -13 1.488 16.156 1 98.75 47 TYR B CA 1
ATOM 2531 C C . TYR B 1 47 ? -11.68 0.832 16.547 1 98.75 47 TYR B C 1
ATOM 2533 O O . TYR B 1 47 ? -10.852 0.532 15.695 1 98.75 47 TYR B O 1
ATOM 2541 N N . VAL B 1 48 ? -11.492 0.589 17.859 1 98.38 48 VAL B N 1
ATOM 2542 C CA . VAL B 1 48 ? -10.344 -0.221 18.25 1 98.38 48 VAL B CA 1
ATOM 2543 C C . VAL B 1 48 ? -10.445 -1.611 17.625 1 98.38 48 VAL B C 1
ATOM 2545 O O . VAL B 1 48 ? -9.461 -2.141 17.109 1 98.38 48 VAL B O 1
ATOM 2548 N N . HIS B 1 49 ? -11.656 -2.129 17.656 1 98.25 49 HIS B N 1
ATOM 2549 C CA . HIS B 1 49 ? -11.898 -3.436 17.062 1 98.25 49 HIS B CA 1
ATOM 2550 C C . HIS B 1 49 ? -11.633 -3.412 15.555 1 98.25 49 HIS B C 1
ATOM 2552 O O . HIS B 1 49 ? -10.906 -4.266 15.039 1 98.25 49 HIS B O 1
ATOM 2558 N N . TYR B 1 50 ? -12.164 -2.416 14.805 1 98.62 50 TYR B N 1
ATOM 2559 C CA . TYR B 1 50 ? -11.953 -2.293 13.367 1 98.62 50 TYR B CA 1
ATOM 2560 C C . TYR B 1 50 ? -10.477 -2.139 13.039 1 98.62 50 TYR B C 1
ATOM 2562 O O . TYR B 1 50 ? -9.984 -2.705 12.062 1 98.62 50 TYR B O 1
ATOM 2570 N N . ASN B 1 51 ? -9.797 -1.338 13.844 1 98.62 51 ASN B N 1
ATOM 2571 C CA . ASN B 1 51 ? -8.375 -1.097 13.625 1 98.62 51 ASN B CA 1
ATOM 2572 C C . ASN B 1 51 ? -7.586 -2.4 13.594 1 98.62 51 ASN B C 1
ATOM 2574 O O . ASN B 1 51 ? -6.645 -2.543 12.805 1 98.62 51 ASN B O 1
ATOM 2578 N N . HIS B 1 52 ? -7.961 -3.365 14.367 1 97.81 52 HIS B N 1
ATOM 2579 C CA . HIS B 1 52 ? -7.25 -4.637 14.461 1 97.81 52 HIS B CA 1
ATOM 2580 C C . HIS B 1 52 ? -7.574 -5.539 13.273 1 97.81 52 HIS B C 1
ATOM 2582 O O . HIS B 1 52 ? -6.938 -6.578 13.086 1 97.81 52 HIS B O 1
ATOM 2588 N N . GLY B 1 53 ? -8.586 -5.148 12.438 1 97.62 53 GLY B N 1
ATOM 2589 C CA . GLY B 1 53 ? -8.836 -5.852 11.188 1 97.62 53 GLY B CA 1
ATOM 2590 C C . GLY B 1 53 ? -7.648 -5.836 10.242 1 97.62 53 GLY B C 1
ATOM 2591 O O . GLY B 1 53 ? -7.578 -6.645 9.312 1 97.62 53 GLY B O 1
ATOM 2592 N N . LEU B 1 54 ? -6.715 -4.965 10.5 1 98.12 54 LEU B N 1
ATOM 2593 C CA . LEU B 1 54 ? -5.566 -4.789 9.617 1 98.12 54 LEU B CA 1
ATOM 2594 C C . LEU B 1 54 ? -4.371 -5.594 10.109 1 98.12 54 LEU B C 1
ATOM 2596 O O . LEU B 1 54 ? -3.359 -5.703 9.414 1 98.12 54 LEU B O 1
ATOM 2600 N N . ASP B 1 55 ? -4.465 -6.293 11.227 1 97.12 55 ASP B N 1
ATOM 2601 C CA . ASP B 1 55 ? -3.32 -6.867 11.93 1 97.12 55 ASP B CA 1
ATOM 2602 C C . ASP B 1 55 ? -2.746 -8.055 11.164 1 97.12 55 ASP B C 1
ATOM 2604 O O . ASP B 1 55 ? -1.638 -8.508 11.453 1 97.12 55 ASP B O 1
ATOM 2608 N N . SER B 1 56 ? -3.527 -8.586 10.164 1 94.88 56 SER B N 1
ATOM 2609 C CA . SER B 1 56 ? -3.012 -9.703 9.383 1 94.88 56 SER B CA 1
ATOM 2610 C C . SER B 1 56 ? -1.991 -9.234 8.344 1 94.88 56 SER B C 1
ATOM 2612 O O . SER B 1 56 ? -1.203 -10.031 7.836 1 94.88 56 SER B O 1
ATOM 2614 N N . VAL B 1 57 ? -1.958 -7.945 8.055 1 97.38 57 VAL B N 1
ATOM 2615 C CA . VAL B 1 57 ? -1.102 -7.434 6.988 1 97.38 57 VAL B CA 1
ATOM 2616 C C . VAL B 1 57 ? -0.2 -6.328 7.535 1 97.38 57 VAL B C 1
ATOM 2618 O O . VAL B 1 57 ? 0.983 -6.262 7.195 1 97.38 57 VAL B O 1
ATOM 2621 N N . PHE B 1 58 ? -0.72 -5.547 8.391 1 98.12 58 PHE B N 1
ATOM 2622 C CA . PHE B 1 58 ? -0.012 -4.375 8.898 1 98.12 58 PHE B CA 1
ATOM 2623 C C . PHE B 1 58 ? 0.315 -4.535 10.375 1 98.12 58 PHE B C 1
ATOM 2625 O O . PHE B 1 58 ? -0.272 -5.375 11.062 1 98.12 58 PHE B O 1
ATOM 2632 N N . LYS B 1 59 ? 1.26 -3.713 10.844 1 97.44 59 LYS B N 1
ATOM 2633 C CA . LYS B 1 59 ? 1.623 -3.695 12.258 1 97.44 59 LYS B CA 1
ATOM 2634 C C . LYS B 1 59 ? 0.426 -3.324 13.125 1 97.44 59 LYS B C 1
ATOM 2636 O O . LYS B 1 59 ? -0.291 -2.365 12.828 1 97.44 59 LYS B O 1
ATOM 2641 N N . SER B 1 60 ? 0.229 -4.082 14.164 1 97.44 60 SER B N 1
ATOM 2642 C CA . SER B 1 60 ? -0.791 -3.738 15.148 1 97.44 60 SER B CA 1
ATOM 2643 C C . SER B 1 60 ? -0.463 -2.424 15.852 1 97.44 60 SER B C 1
ATOM 2645 O O . SER B 1 60 ? 0.667 -2.219 16.297 1 97.44 60 SER B O 1
ATOM 2647 N N . GLN B 1 61 ? -1.454 -1.533 15.875 1 96.31 61 GLN B N 1
ATOM 2648 C CA . GLN B 1 61 ? -1.256 -0.201 16.438 1 96.31 61 GLN B CA 1
ATOM 2649 C C . GLN B 1 61 ? -2.494 0.264 17.203 1 96.31 61 GLN B C 1
ATOM 2651 O O . GLN B 1 61 ? -3.594 -0.245 16.969 1 96.31 61 GLN B O 1
ATOM 2656 N N . SER B 1 62 ? -2.244 1.203 18.156 1 98 62 SER B N 1
ATOM 2657 C CA . SER B 1 62 ? -3.375 1.938 18.719 1 98 62 SER B CA 1
ATOM 2658 C C . SER B 1 62 ? -4.004 2.855 17.672 1 98 62 SER B C 1
ATOM 2660 O O . SER B 1 62 ? -3.395 3.146 16.641 1 98 62 SER B O 1
ATOM 2662 N N . LEU B 1 63 ? -5.184 3.336 17.969 1 98.44 63 LEU B N 1
ATOM 2663 C CA . LEU B 1 63 ? -5.836 4.289 17.078 1 98.44 63 LEU B CA 1
ATOM 2664 C C . LEU B 1 63 ? -4.957 5.516 16.859 1 98.44 63 LEU B C 1
ATOM 2666 O O . LEU B 1 63 ? -4.797 5.973 15.727 1 98.44 63 LEU B O 1
ATOM 2670 N N . VAL B 1 64 ? -4.352 5.977 17.922 1 98.62 64 VAL B N 1
ATOM 2671 C CA . VAL B 1 64 ? -3.549 7.195 17.891 1 98.62 64 VAL B CA 1
ATOM 2672 C C . VAL B 1 64 ? -2.293 6.965 17.047 1 98.62 64 VAL B C 1
ATOM 2674 O O . VAL B 1 64 ? -1.966 7.77 16.172 1 98.62 64 VAL B O 1
ATOM 2677 N N . ASN B 1 65 ? -1.665 5.855 17.281 1 97.75 65 ASN B N 1
ATOM 2678 C CA . ASN B 1 65 ? -0.422 5.574 16.578 1 97.75 65 ASN B CA 1
ATOM 2679 C C . ASN B 1 65 ? -0.684 5.176 15.125 1 97.75 65 ASN B C 1
ATOM 2681 O O . ASN B 1 65 ? 0.231 5.184 14.305 1 97.75 65 ASN B O 1
ATOM 2685 N N . ALA B 1 66 ? -1.923 4.84 14.75 1 98.38 66 ALA B N 1
ATOM 2686 C CA . ALA B 1 66 ? -2.291 4.457 13.391 1 98.38 66 ALA B CA 1
ATOM 2687 C C . ALA B 1 66 ? -2.467 5.688 12.508 1 98.38 66 ALA B C 1
ATOM 2689 O O . ALA B 1 66 ? -2.486 5.578 11.273 1 98.38 66 ALA B O 1
ATOM 2690 N N . ALA B 1 67 ? -2.576 6.824 13.07 1 98.56 67 ALA B N 1
ATOM 2691 C CA . ALA B 1 67 ? -2.957 8.039 12.352 1 98.56 67 ALA B CA 1
ATOM 2692 C C . ALA B 1 67 ? -1.928 8.383 11.281 1 98.56 67 ALA B C 1
ATOM 2694 O O . ALA B 1 67 ? -2.289 8.773 10.172 1 98.56 67 ALA B O 1
ATOM 2695 N N . PRO B 1 68 ? -0.603 8.211 11.578 1 97.88 68 PRO B N 1
ATOM 2696 C CA . PRO B 1 68 ? 0.371 8.562 10.539 1 97.88 68 PRO B CA 1
ATOM 2697 C C . PRO B 1 68 ? 0.651 7.406 9.578 1 97.88 68 PRO B C 1
ATOM 2699 O O . PRO B 1 68 ? 1.44 7.551 8.648 1 97.88 68 PRO B O 1
ATOM 2702 N N . TRP B 1 69 ? 0.057 6.266 9.734 1 97.75 69 TRP B N 1
ATOM 2703 C CA . TRP B 1 69 ? 0.321 5.008 9.047 1 97.75 69 TRP B CA 1
ATOM 2704 C C . TRP B 1 69 ? 0.303 5.195 7.535 1 97.75 69 TRP B C 1
ATOM 2706 O O . TRP B 1 69 ? 1.166 4.672 6.828 1 97.75 69 TRP B O 1
ATOM 2716 N N . MET B 1 70 ? -0.657 5.953 7.004 1 97.69 70 MET B N 1
ATOM 2717 C CA . MET B 1 70 ? -0.876 6.125 5.57 1 97.69 70 MET B CA 1
ATOM 2718 C C . MET B 1 70 ? 0.354 6.727 4.898 1 97.69 70 MET B C 1
ATOM 2720 O O . MET B 1 70 ? 0.639 6.434 3.736 1 97.69 70 MET B O 1
ATOM 2724 N N . ASP B 1 71 ? 1.147 7.492 5.676 1 96.62 71 ASP B N 1
ATOM 2725 C CA . ASP B 1 71 ? 2.371 8.094 5.156 1 96.62 71 ASP B CA 1
ATOM 2726 C C . ASP B 1 71 ? 3.467 7.047 4.977 1 96.62 71 ASP B C 1
ATOM 2728 O O . ASP B 1 71 ? 4.422 7.262 4.227 1 96.62 71 ASP B O 1
ATOM 2732 N N . GLY B 1 72 ? 3.363 5.941 5.652 1 95.25 72 GLY B N 1
ATOM 2733 C CA . GLY B 1 72 ? 4.367 4.891 5.594 1 95.25 72 GLY B CA 1
ATOM 2734 C C . GLY B 1 72 ? 4.121 3.891 4.48 1 95.25 72 GLY B C 1
ATOM 2735 O O . GLY B 1 72 ? 4.965 3.033 4.215 1 95.25 72 GLY B O 1
ATOM 2736 N N . LEU B 1 73 ? 2.963 3.996 3.807 1 96.69 73 LEU B N 1
ATOM 2737 C CA . LEU B 1 73 ? 2.656 3.094 2.703 1 96.69 73 LEU B CA 1
ATOM 2738 C C . LEU B 1 73 ? 3.387 3.518 1.433 1 96.69 73 LEU B C 1
ATOM 2740 O O . LEU B 1 73 ? 2.756 3.943 0.462 1 96.69 73 LEU B O 1
ATOM 2744 N N . ARG B 1 74 ? 4.684 3.312 1.453 1 95.5 74 ARG B N 1
ATOM 2745 C CA . ARG B 1 74 ? 5.527 3.809 0.371 1 95.5 74 ARG B CA 1
ATOM 2746 C C . ARG B 1 74 ? 6.609 2.795 0.012 1 95.5 74 ARG B C 1
ATOM 2748 O O . ARG B 1 74 ? 7.125 2.094 0.886 1 95.5 74 ARG B O 1
ATOM 2755 N N . TYR B 1 75 ? 6.965 2.662 -1.203 1 96.31 75 TYR B N 1
ATOM 2756 C CA . TYR B 1 75 ? 8.102 1.938 -1.754 1 96.31 75 TYR B CA 1
ATOM 2757 C C . TYR B 1 75 ? 8.945 2.84 -2.654 1 96.31 75 TYR B C 1
ATOM 2759 O O . TYR B 1 75 ? 8.484 3.256 -3.723 1 96.31 75 TYR B O 1
ATOM 2767 N N . MET B 1 76 ? 10.148 3.211 -2.219 1 93.25 76 MET B N 1
ATOM 2768 C CA . MET B 1 76 ? 10.977 4.203 -2.904 1 93.25 76 MET B CA 1
ATOM 2769 C C . MET B 1 76 ? 10.211 5.512 -3.082 1 93.25 76 MET B C 1
ATOM 2771 O O . MET B 1 76 ? 9.789 6.129 -2.102 1 93.25 76 MET B O 1
ATOM 2775 N N . ASN B 1 77 ? 10 5.938 -4.27 1 90.44 77 ASN B N 1
ATOM 2776 C CA . ASN B 1 77 ? 9.344 7.227 -4.473 1 90.44 77 ASN B CA 1
ATOM 2777 C C . ASN B 1 77 ? 7.852 7.062 -4.734 1 90.44 77 ASN B C 1
ATOM 2779 O O . ASN B 1 77 ? 7.156 8.039 -5.012 1 90.44 77 ASN B O 1
ATOM 2783 N N . ASP B 1 78 ? 7.355 5.902 -4.57 1 92.25 78 ASP B N 1
ATOM 2784 C CA . ASP B 1 78 ? 5.941 5.625 -4.812 1 92.25 78 ASP B CA 1
ATOM 2785 C C . ASP B 1 78 ? 5.16 5.582 -3.502 1 92.25 78 ASP B C 1
ATOM 2787 O O . ASP B 1 78 ? 5.312 4.648 -2.711 1 92.25 78 ASP B O 1
ATOM 2791 N N . LEU B 1 79 ? 4.348 6.57 -3.211 1 95.12 79 LEU B N 1
ATOM 2792 C CA . LEU B 1 79 ? 3.436 6.602 -2.072 1 95.12 79 LEU B CA 1
ATOM 2793 C C . LEU B 1 79 ? 2.064 6.055 -2.461 1 95.12 79 LEU B C 1
ATOM 2795 O O . LEU B 1 79 ? 1.386 6.621 -3.32 1 95.12 79 LEU B O 1
ATOM 2799 N N . TRP B 1 80 ? 1.678 4.895 -1.844 1 96.31 80 TRP B N 1
ATOM 2800 C CA . TRP B 1 80 ? 0.359 4.332 -2.117 1 96.31 80 TRP B CA 1
ATOM 2801 C C . TRP B 1 80 ? -0.742 5.312 -1.723 1 96.31 80 TRP B C 1
ATOM 2803 O O . TRP B 1 80 ? -0.691 5.91 -0.646 1 96.31 80 TRP B O 1
ATOM 2813 N N . LEU B 1 81 ? -1.773 5.559 -2.592 1 96.94 81 LEU B N 1
ATOM 2814 C CA . LEU B 1 81 ? -2.951 6.391 -2.365 1 96.94 81 LEU B CA 1
ATOM 2815 C C . LEU B 1 81 ? -2.561 7.855 -2.207 1 96.94 81 LEU B C 1
ATOM 2817 O O . LEU B 1 81 ? -3.23 8.602 -1.491 1 96.94 81 LEU B O 1
ATOM 2821 N N . GLN B 1 82 ? -1.542 8.25 -2.846 1 95.94 82 GLN B N 1
ATOM 2822 C CA . GLN B 1 82 ? -0.988 9.594 -2.723 1 95.94 82 GLN B CA 1
ATOM 2823 C C . GLN B 1 82 ? -2.049 10.656 -3.008 1 95.94 82 GLN B C 1
ATOM 2825 O O . GLN B 1 82 ? -2.203 11.609 -2.242 1 95.94 82 GLN B O 1
ATOM 2830 N N . PRO B 1 83 ? -2.893 10.539 -4.031 1 96.56 83 PRO B N 1
ATOM 2831 C CA . PRO B 1 83 ? -3.838 11.609 -4.352 1 96.56 83 PRO B CA 1
ATOM 2832 C C . PRO B 1 83 ? -4.855 11.844 -3.236 1 96.56 83 PRO B C 1
ATOM 2834 O O . PRO B 1 83 ? -5.449 12.922 -3.158 1 96.56 83 PRO B O 1
ATOM 2837 N N . MET B 1 84 ? -5 10.906 -2.373 1 98.06 84 MET B N 1
ATOM 2838 C CA . MET B 1 84 ? -6.023 10.992 -1.333 1 98.06 84 MET B CA 1
ATOM 2839 C C . MET B 1 84 ? -5.574 11.914 -0.206 1 98.06 84 MET B C 1
ATOM 2841 O O . MET B 1 84 ? -6.379 12.297 0.647 1 98.06 84 MET B O 1
ATOM 2845 N N . HIS B 1 85 ? -4.328 12.328 -0.225 1 98.12 85 HIS B N 1
ATOM 2846 C CA . HIS B 1 85 ? -3.811 13.156 0.863 1 98.12 85 HIS B CA 1
ATOM 2847 C C . HIS B 1 85 ? -4.199 14.617 0.68 1 98.12 85 HIS B C 1
ATOM 2849 O O . HIS B 1 85 ? -4.105 15.406 1.619 1 98.12 85 HIS B O 1
ATOM 2855 N N . TYR B 1 86 ? -4.621 14.977 -0.522 1 97.62 86 TYR B N 1
ATOM 2856 C CA . TYR B 1 86 ? -4.789 16.391 -0.844 1 97.62 86 TYR B CA 1
ATOM 2857 C C . TYR B 1 86 ? -6.043 16.609 -1.687 1 97.62 86 TYR B C 1
ATOM 2859 O O . TYR B 1 86 ? -6.547 15.68 -2.314 1 97.62 86 TYR B O 1
ATOM 2867 N N . ILE B 1 87 ? -6.523 17.828 -1.653 1 97.88 87 ILE B N 1
ATOM 2868 C CA . ILE B 1 87 ? -7.539 18.203 -2.627 1 97.88 87 ILE B CA 1
ATOM 2869 C C . ILE B 1 87 ? -6.953 19.203 -3.619 1 97.88 87 ILE B C 1
ATOM 2871 O O . ILE B 1 87 ? -7.363 19.25 -4.781 1 97.88 87 ILE B O 1
ATOM 2875 N N . ASP B 1 88 ? -6.02 20.062 -3.186 1 97 88 ASP B N 1
ATOM 2876 C CA . ASP B 1 88 ? -5.242 20.953 -4.043 1 97 88 ASP B CA 1
ATOM 2877 C C . ASP B 1 88 ? -6.152 21.812 -4.914 1 97 88 ASP B C 1
ATOM 2879 O O . ASP B 1 88 ? -5.977 21.875 -6.133 1 97 88 ASP B O 1
ATOM 2883 N N . ILE B 1 89 ? -7.098 22.5 -4.32 1 98.12 89 ILE B N 1
ATOM 2884 C CA . ILE B 1 89 ? -7.93 23.453 -5.039 1 98.12 89 ILE B CA 1
ATOM 2885 C C . ILE B 1 89 ? -7.043 24.5 -5.711 1 98.12 89 ILE B C 1
ATOM 2887 O O . ILE B 1 89 ? -6.195 25.125 -5.062 1 98.12 89 ILE B O 1
ATOM 2891 N N . PRO B 1 90 ? -7.238 24.703 -7 1 98.12 90 PRO B N 1
ATOM 2892 C CA . PRO B 1 90 ? -6.332 25.594 -7.723 1 98.12 90 PRO B CA 1
ATOM 2893 C C . PRO B 1 90 ? -6.578 27.078 -7.398 1 98.12 90 PRO B C 1
ATOM 2895 O O . PRO B 1 90 ? -7.73 27.484 -7.238 1 98.12 90 PRO B O 1
ATOM 2898 N N . TYR B 1 91 ? -5.512 27.812 -7.316 1 97.38 91 TYR B N 1
ATOM 2899 C CA . TYR B 1 91 ? -5.523 29.25 -7.027 1 97.38 91 TYR B CA 1
ATOM 2900 C C . TYR B 1 91 ? -4.512 29.984 -7.895 1 97.38 91 TYR B C 1
ATOM 2902 O O . TYR B 1 91 ? -3.334 29.625 -7.934 1 97.38 91 TYR B O 1
ATOM 2910 N N . SER B 1 92 ? -5.035 30.953 -8.633 1 95.88 92 SER B N 1
ATOM 2911 C CA . SER B 1 92 ? -4.137 31.75 -9.469 1 95.88 92 SER B CA 1
ATOM 2912 C C . SER B 1 92 ? -3.984 33.156 -8.93 1 95.88 92 SER B C 1
ATOM 2914 O O . SER B 1 92 ? -4.977 33.812 -8.594 1 95.88 92 SER B O 1
ATOM 2916 N N . VAL B 1 93 ? -2.693 33.625 -8.938 1 87.38 93 VAL B N 1
ATOM 2917 C CA . VAL B 1 93 ? -2.434 34.969 -8.445 1 87.38 93 VAL B CA 1
ATOM 2918 C C . VAL B 1 93 ? -2.266 35.938 -9.617 1 87.38 93 VAL B C 1
ATOM 2920 O O . VAL B 1 93 ? -2.426 37.156 -9.469 1 87.38 93 VAL B O 1
ATOM 2923 N N . ASP B 1 94 ? -1.957 35.438 -10.812 1 93.69 94 ASP B N 1
ATOM 2924 C CA . ASP B 1 94 ? -1.595 36.312 -11.93 1 93.69 94 ASP B CA 1
ATOM 2925 C C . ASP B 1 94 ? -2.439 36 -13.164 1 93.69 94 ASP B C 1
ATOM 2927 O O . ASP B 1 94 ? -2.072 36.375 -14.281 1 93.69 94 ASP B O 1
ATOM 2931 N N . GLY B 1 95 ? -3.467 35.25 -12.969 1 93.06 95 GLY B N 1
ATOM 2932 C CA . GLY B 1 95 ? -4.375 34.969 -14.07 1 93.06 95 GLY B CA 1
ATOM 2933 C C . GLY B 1 95 ? -4.023 33.719 -14.844 1 93.06 95 GLY B C 1
ATOM 2934 O O . GLY B 1 95 ? -4.695 33.375 -15.812 1 93.06 95 GLY B O 1
ATOM 2935 N N . THR B 1 96 ? -2.979 32.969 -14.453 1 93.75 96 THR B N 1
ATOM 2936 C CA . THR B 1 96 ? -2.6 31.703 -15.078 1 93.75 96 THR B CA 1
ATOM 2937 C C . THR B 1 96 ? -3.775 30.734 -15.078 1 93.75 96 THR B C 1
ATOM 2939 O O . THR B 1 96 ? -4.52 30.641 -14.102 1 93.75 96 THR B O 1
ATOM 2942 N N . GLU B 1 97 ? -3.863 30.047 -16.172 1 94.25 97 GLU B N 1
ATOM 2943 C CA . GLU B 1 97 ? -4.957 29.094 -16.328 1 94.25 97 GLU B CA 1
ATOM 2944 C C . GLU B 1 97 ? -4.895 28.016 -15.266 1 94.25 97 GLU B C 1
ATOM 2946 O O . GLU B 1 97 ? -3.814 27.516 -14.938 1 94.25 97 GLU B O 1
ATOM 2951 N N . LEU B 1 98 ? -6.059 27.625 -14.82 1 94.25 98 LEU B N 1
ATOM 2952 C CA . LEU B 1 98 ? -6.148 26.688 -13.711 1 94.25 98 LEU B CA 1
ATOM 2953 C C . LEU B 1 98 ? -6.438 25.281 -14.219 1 94.25 98 LEU B C 1
ATOM 2955 O O . LEU B 1 98 ? -7.078 25.109 -15.258 1 94.25 98 LEU B O 1
ATOM 2959 N N . ILE B 1 99 ? -5.918 24.297 -13.602 1 93.31 99 ILE B N 1
ATOM 2960 C CA . ILE B 1 99 ? -6.238 22.891 -13.805 1 93.31 99 ILE B CA 1
ATOM 2961 C C . ILE B 1 99 ? -7.043 22.375 -12.617 1 93.31 99 ILE B C 1
ATOM 2963 O O . ILE B 1 99 ? -6.625 22.5 -11.461 1 93.31 99 ILE B O 1
ATOM 2967 N N . GLN B 1 100 ? -8.117 21.75 -12.836 1 93.12 100 GLN B N 1
ATOM 2968 C CA . GLN B 1 100 ? -9 21.281 -11.781 1 93.12 100 GLN B CA 1
ATOM 2969 C C . GLN B 1 100 ? -8.375 20.125 -11.008 1 93.12 100 GLN B C 1
ATOM 2971 O O . GLN B 1 100 ? -7.555 19.375 -11.555 1 93.12 100 GLN B O 1
ATOM 2976 N N . PRO B 1 101 ? -8.844 19.984 -9.805 1 91.44 101 PRO B N 1
ATOM 2977 C CA . PRO B 1 101 ? -8.297 18.891 -9 1 91.44 101 PRO B CA 1
ATOM 2978 C C . PRO B 1 101 ? -8.633 17.516 -9.57 1 91.44 101 PRO B C 1
ATOM 2980 O O . PRO B 1 101 ? -9.609 17.375 -10.305 1 91.44 101 PRO B O 1
ATOM 2983 N N . ASP B 1 102 ? -7.773 16.531 -9.148 1 91.19 102 ASP B N 1
ATOM 2984 C CA . ASP B 1 102 ? -8.047 15.148 -9.5 1 91.19 102 ASP B CA 1
ATOM 2985 C C . ASP B 1 102 ? -9.367 14.68 -8.891 1 91.19 102 ASP B C 1
ATOM 2987 O O . ASP B 1 102 ? -9.781 15.172 -7.84 1 91.19 102 ASP B O 1
ATOM 2991 N N . GLU B 1 103 ? -10.008 13.719 -9.516 1 95.75 103 GLU B N 1
ATOM 2992 C CA . GLU B 1 103 ? -11.234 13.133 -8.969 1 95.75 103 GLU B CA 1
ATOM 2993 C C . GLU B 1 103 ? -10.961 12.406 -7.66 1 95.75 103 GLU B C 1
ATOM 2995 O O . GLU B 1 103 ? -11.75 12.5 -6.715 1 95.75 103 GLU B O 1
ATOM 3000 N N . ILE B 1 104 ? -9.898 11.672 -7.695 1 97.25 104 ILE B N 1
ATOM 3001 C CA . ILE B 1 104 ? -9.461 11.039 -6.457 1 97.25 104 ILE B CA 1
ATOM 3002 C C . ILE B 1 104 ? -8.633 12.031 -5.637 1 97.25 104 ILE B C 1
ATOM 3004 O O . ILE B 1 104 ? -7.562 12.461 -6.07 1 97.25 104 ILE B O 1
ATOM 3008 N N . ASN B 1 105 ? -9.195 12.477 -4.547 1 98.25 105 ASN B N 1
ATOM 3009 C CA . ASN B 1 105 ? -8.578 13.469 -3.672 1 98.25 105 ASN B CA 1
ATOM 3010 C C . ASN B 1 105 ? -8.984 13.258 -2.217 1 98.25 105 ASN B C 1
ATOM 3012 O O . ASN B 1 105 ? -9.586 12.242 -1.876 1 98.25 105 ASN B O 1
ATOM 3016 N N . ALA B 1 106 ? -8.664 14.18 -1.345 1 98.75 106 ALA B N 1
ATOM 3017 C CA . ALA B 1 106 ? -8.906 14.023 0.087 1 98.75 106 ALA B CA 1
ATOM 3018 C C . ALA B 1 106 ? -10.406 13.969 0.385 1 98.75 106 ALA B C 1
ATOM 3020 O O . ALA B 1 106 ? -10.844 13.203 1.249 1 98.75 106 ALA B O 1
ATOM 3021 N N . VAL B 1 107 ? -11.195 14.789 -0.304 1 98.81 107 VAL B N 1
ATOM 3022 C CA . VAL B 1 107 ? -12.641 14.773 -0.101 1 98.81 107 VAL B CA 1
ATOM 3023 C C . VAL B 1 107 ? -13.211 13.43 -0.554 1 98.81 107 VAL B C 1
ATOM 3025 O O . VAL B 1 107 ? -14.008 12.82 0.158 1 98.81 107 VAL B O 1
ATOM 3028 N N . TYR B 1 108 ? -12.773 13.008 -1.716 1 98.62 108 TYR B N 1
ATOM 3029 C CA . TYR B 1 108 ? -13.148 11.688 -2.211 1 98.62 108 TYR B CA 1
ATOM 3030 C C . TYR B 1 108 ? -12.812 10.609 -1.189 1 98.62 108 TYR B C 1
ATOM 3032 O O . TYR B 1 108 ? -13.633 9.734 -0.902 1 98.62 108 TYR B O 1
ATOM 3040 N N . ALA B 1 109 ? -11.625 10.625 -0.67 1 98.69 109 ALA B N 1
ATOM 3041 C CA . ALA B 1 109 ? -11.141 9.625 0.281 1 98.69 109 ALA B CA 1
ATOM 3042 C C . ALA B 1 109 ? -12.039 9.57 1.514 1 98.69 109 ALA B C 1
ATOM 3044 O O . ALA B 1 109 ? -12.422 8.484 1.964 1 98.69 109 ALA B O 1
ATOM 3045 N N . ILE B 1 110 ? -12.344 10.703 2.086 1 98.94 110 ILE B N 1
ATOM 3046 C CA . ILE B 1 110 ? -13.156 10.789 3.289 1 98.94 110 ILE B CA 1
ATOM 3047 C C . ILE B 1 110 ? -14.555 10.234 3.006 1 98.94 110 ILE B C 1
ATOM 3049 O O . ILE B 1 110 ? -15.07 9.414 3.768 1 98.94 110 ILE B O 1
ATOM 3053 N N . GLU B 1 111 ? -15.125 10.633 1.878 1 98.81 111 GLU B N 1
ATOM 3054 C CA . GLU B 1 111 ? -16.469 10.18 1.548 1 98.81 111 GLU B CA 1
ATOM 3055 C C . GLU B 1 111 ? -16.5 8.68 1.278 1 98.81 111 GLU B C 1
ATOM 3057 O O . GLU B 1 111 ? -17.422 7.984 1.705 1 98.81 111 GLU B O 1
ATOM 3062 N N . LYS B 1 112 ? -15.531 8.227 0.575 1 98.56 112 LYS B N 1
ATOM 3063 C CA . LYS B 1 112 ? -15.453 6.793 0.313 1 98.56 112 LYS B CA 1
ATOM 3064 C C . LYS B 1 112 ? -15.305 6.004 1.611 1 98.56 112 LYS B C 1
ATOM 3066 O O . LYS B 1 112 ? -15.977 4.988 1.808 1 98.56 112 LYS B O 1
ATOM 3071 N N . ALA B 1 113 ? -14.469 6.434 2.506 1 98.81 113 ALA B N 1
ATOM 3072 C CA . ALA B 1 113 ? -14.25 5.758 3.783 1 98.81 113 ALA B CA 1
ATOM 3073 C C . ALA B 1 113 ? -15.523 5.746 4.625 1 98.81 113 ALA B C 1
ATOM 3075 O O . ALA B 1 113 ? -15.859 4.73 5.238 1 98.81 113 ALA B O 1
ATOM 3076 N N . LYS B 1 114 ? -16.234 6.871 4.641 1 98.81 114 LYS B N 1
ATOM 3077 C CA . LYS B 1 114 ? -17.5 6.934 5.348 1 98.81 114 LYS B CA 1
ATOM 3078 C C . LYS B 1 114 ? -18.469 5.867 4.84 1 98.81 114 LYS B C 1
ATOM 3080 O O . LYS B 1 114 ? -19.109 5.168 5.629 1 98.81 114 LYS B O 1
ATOM 3085 N N . LYS B 1 115 ? -18.547 5.789 3.541 1 98.5 115 LYS B N 1
ATOM 3086 C CA . LYS B 1 115 ? -19.469 4.832 2.92 1 98.5 115 LYS B CA 1
ATOM 3087 C C . LYS B 1 115 ? -19.109 3.402 3.311 1 98.5 115 LYS B C 1
ATOM 3089 O O . LYS B 1 115 ? -19.984 2.607 3.643 1 98.5 115 LYS B O 1
ATOM 3094 N N . VAL B 1 116 ? -17.859 3.055 3.301 1 98.62 116 VAL B N 1
ATOM 3095 C CA . VAL B 1 116 ? -17.406 1.702 3.629 1 98.62 116 VAL B CA 1
ATOM 3096 C C . VAL B 1 116 ? -17.703 1.403 5.098 1 98.62 116 VAL B C 1
ATOM 3098 O O . VAL B 1 116 ? -18.188 0.315 5.434 1 98.62 116 VAL B O 1
ATOM 3101 N N . LEU B 1 117 ? -17.453 2.346 5.996 1 98.62 117 LEU B N 1
ATOM 3102 C CA . LEU B 1 117 ? -17.656 2.139 7.426 1 98.62 117 LEU B CA 1
ATOM 3103 C C . LEU B 1 117 ? -19.141 1.961 7.734 1 98.62 117 LEU B C 1
ATOM 3105 O O . LEU B 1 117 ? -19.5 1.266 8.688 1 98.62 117 LEU B O 1
ATOM 3109 N N . LYS B 1 118 ? -20.016 2.516 6.891 1 98.06 118 LYS B N 1
ATOM 3110 C CA . LYS B 1 118 ? -21.453 2.42 7.098 1 98.06 118 LYS B CA 1
ATOM 3111 C C . LYS B 1 118 ? -22.016 1.159 6.453 1 98.06 118 LYS B C 1
ATOM 3113 O O . LYS B 1 118 ? -23.156 0.771 6.73 1 98.06 118 LYS B O 1
ATOM 3118 N N . ASP B 1 119 ? -21.281 0.576 5.547 1 97.62 119 ASP B N 1
ATOM 3119 C CA . ASP B 1 119 ? -21.734 -0.599 4.812 1 97.62 119 ASP B CA 1
ATOM 3120 C C . ASP B 1 119 ? -21.656 -1.854 5.68 1 97.62 119 ASP B C 1
ATOM 3122 O O . ASP B 1 119 ? -20.562 -2.32 6.008 1 97.62 119 ASP B O 1
ATOM 3126 N N . PRO B 1 120 ? -22.766 -2.449 6.043 1 96.19 120 PRO B N 1
ATOM 3127 C CA . PRO B 1 120 ? -22.734 -3.648 6.887 1 96.19 120 PRO B CA 1
ATOM 3128 C C . PRO B 1 120 ? -22.094 -4.844 6.184 1 96.19 120 PRO B C 1
ATOM 3130 O O . PRO B 1 120 ? -21.703 -5.812 6.84 1 96.19 120 PRO B O 1
ATOM 3133 N N . LYS B 1 121 ? -21.953 -4.738 4.855 1 97.06 121 LYS B N 1
ATOM 3134 C CA . LYS B 1 121 ? -21.406 -5.859 4.094 1 97.06 121 LYS B CA 1
ATOM 3135 C C . LYS B 1 121 ? -19.906 -5.715 3.887 1 97.06 121 LYS B C 1
ATOM 3137 O O . LYS B 1 121 ? -19.25 -6.621 3.367 1 97.06 121 LYS B O 1
ATOM 3142 N N . ALA B 1 122 ? -19.391 -4.523 4.246 1 97.44 122 ALA B N 1
ATOM 3143 C CA . ALA B 1 122 ? -17.953 -4.336 4.086 1 97.44 122 ALA B CA 1
ATOM 3144 C C . ALA B 1 122 ? -17.172 -5.305 4.965 1 97.44 122 ALA B C 1
ATOM 3146 O O . ALA B 1 122 ? -17.562 -5.586 6.102 1 97.44 122 ALA B O 1
ATOM 3147 N N . SER B 1 123 ? -16.078 -5.828 4.453 1 97.44 123 SER B N 1
ATOM 3148 C CA . SER B 1 123 ? -15.242 -6.754 5.223 1 97.44 123 SER B CA 1
ATOM 3149 C C . SER B 1 123 ? -14.602 -6.062 6.418 1 97.44 123 SER B C 1
ATOM 3151 O O . SER B 1 123 ? -14.445 -4.84 6.422 1 97.44 123 SER B O 1
ATOM 3153 N N . PHE B 1 124 ? -14.234 -6.832 7.41 1 97.75 124 PHE B N 1
ATOM 3154 C CA . PHE B 1 124 ? -13.555 -6.34 8.602 1 97.75 124 PHE B CA 1
ATOM 3155 C C . PHE B 1 124 ? -12.258 -5.633 8.234 1 97.75 124 PHE B C 1
ATOM 3157 O O . PHE B 1 124 ? -11.93 -4.586 8.797 1 97.75 124 PHE B O 1
ATOM 3164 N N . PHE B 1 125 ? -11.523 -6.121 7.285 1 98 125 PHE B N 1
ATOM 3165 C CA . PHE B 1 125 ? -10.289 -5.523 6.781 1 98 125 PHE B CA 1
ATOM 3166 C C . PHE B 1 125 ? -10.562 -4.156 6.164 1 98 125 PHE B C 1
ATOM 3168 O O . PHE B 1 125 ? -9.891 -3.176 6.492 1 98 125 PHE B O 1
ATOM 3175 N N . ASN B 1 126 ? -11.602 -4.039 5.328 1 98.56 126 ASN B N 1
ATOM 3176 C CA . ASN B 1 126 ? -11.914 -2.777 4.66 1 98.56 126 ASN B CA 1
ATOM 3177 C C . ASN B 1 126 ? -12.422 -1.73 5.645 1 98.56 126 ASN B C 1
ATOM 3179 O O . ASN B 1 126 ? -12.164 -0.537 5.477 1 98.56 126 ASN B O 1
ATOM 3183 N N . LYS B 1 127 ? -13.141 -2.18 6.652 1 98.62 127 LYS B N 1
ATOM 3184 C CA . LYS B 1 127 ? -13.57 -1.244 7.688 1 98.62 127 LYS B CA 1
ATOM 3185 C C . LYS B 1 127 ? -12.375 -0.67 8.438 1 98.62 127 LYS B C 1
ATOM 3187 O O . LYS B 1 127 ? -12.297 0.541 8.656 1 98.62 127 LYS B O 1
ATOM 3192 N N . GLY B 1 128 ? -11.391 -1.588 8.789 1 98.75 128 GLY B N 1
ATOM 3193 C CA . GLY B 1 128 ? -10.18 -1.116 9.438 1 98.75 128 GLY B CA 1
ATOM 3194 C C . GLY B 1 128 ? -9.367 -0.175 8.57 1 98.75 128 GLY B C 1
ATOM 3195 O O . GLY B 1 128 ? -8.883 0.852 9.047 1 98.75 128 GLY B O 1
ATOM 3196 N N . PHE B 1 129 ? -9.219 -0.511 7.312 1 98.81 129 PHE B N 1
ATOM 3197 C CA . PHE B 1 129 ? -8.461 0.312 6.371 1 98.81 129 PHE B CA 1
ATOM 3198 C C . PHE B 1 129 ? -9.109 1.683 6.215 1 98.81 129 PHE B C 1
ATOM 3200 O O . PHE B 1 129 ? -8.43 2.707 6.277 1 98.81 129 PHE B O 1
ATOM 3207 N N . SER B 1 130 ? -10.438 1.729 6.066 1 98.88 130 SER B N 1
ATOM 3208 C CA . SER B 1 130 ? -11.18 2.975 5.906 1 98.88 130 SER B CA 1
ATOM 3209 C C . SER B 1 130 ? -11.094 3.836 7.16 1 98.88 130 SER B C 1
ATOM 3211 O O . SER B 1 130 ? -11.008 5.062 7.074 1 98.88 130 SER B O 1
ATOM 3213 N N . LEU B 1 131 ? -11.109 3.186 8.281 1 98.94 131 LEU B N 1
ATOM 3214 C CA . LEU B 1 131 ? -10.914 3.904 9.531 1 98.94 131 LEU B CA 1
ATOM 3215 C C . LEU B 1 131 ? -9.562 4.613 9.547 1 98.94 131 LEU B C 1
ATOM 3217 O O . LEU B 1 131 ? -9.484 5.805 9.859 1 98.94 131 LEU B O 1
ATOM 3221 N N . ARG B 1 132 ? -8.484 3.906 9.164 1 98.88 132 ARG B N 1
ATOM 3222 C CA . ARG B 1 132 ? -7.156 4.516 9.18 1 98.88 132 ARG B CA 1
ATOM 3223 C C . ARG B 1 132 ? -7.07 5.648 8.164 1 98.88 132 ARG B C 1
ATOM 3225 O O . ARG B 1 132 ? -6.375 6.645 8.391 1 98.88 132 ARG B O 1
ATOM 3232 N N . ILE B 1 133 ? -7.801 5.512 7.055 1 98.88 133 ILE B N 1
ATOM 3233 C CA . ILE B 1 133 ? -7.875 6.617 6.105 1 98.88 133 ILE B CA 1
ATOM 3234 C C . ILE B 1 133 ? -8.469 7.848 6.789 1 98.88 133 ILE B C 1
ATOM 3236 O O . ILE B 1 133 ? -7.918 8.945 6.68 1 98.88 133 ILE B O 1
ATOM 3240 N N . LEU B 1 134 ? -9.531 7.66 7.512 1 98.94 134 LEU B N 1
ATOM 3241 C CA . LEU B 1 134 ? -10.156 8.797 8.18 1 98.94 134 LEU B CA 1
ATOM 3242 C C . LEU B 1 134 ? -9.234 9.383 9.242 1 98.94 134 LEU B C 1
ATOM 3244 O O . LEU B 1 134 ? -9.102 10.602 9.352 1 98.94 134 LEU B O 1
ATOM 3248 N N . LEU B 1 135 ? -8.578 8.477 10.016 1 98.94 135 LEU B N 1
ATOM 3249 C CA . LEU B 1 135 ? -7.656 8.93 11.047 1 98.94 135 LEU B CA 1
ATOM 3250 C C . LEU B 1 135 ? -6.578 9.836 10.461 1 98.94 135 LEU B C 1
ATOM 3252 O O . LEU B 1 135 ? -6.105 10.766 11.125 1 98.94 135 LEU B O 1
ATOM 3256 N N . HIS B 1 136 ? -6.223 9.602 9.195 1 98.94 136 HIS B N 1
ATOM 3257 C CA . HIS B 1 136 ? -5.121 10.32 8.57 1 98.94 136 HIS B CA 1
ATOM 3258 C C . HIS B 1 136 ? -5.629 11.516 7.773 1 98.94 136 HIS B C 1
ATOM 3260 O O . HIS B 1 136 ? -5.203 12.648 8.008 1 98.94 136 HIS B O 1
ATOM 3266 N N . VAL B 1 137 ? -6.609 11.359 6.922 1 98.94 137 VAL B N 1
ATOM 3267 C CA . VAL B 1 137 ? -6.953 12.312 5.871 1 98.94 137 VAL B CA 1
ATOM 3268 C C . VAL B 1 137 ? -7.762 13.461 6.469 1 98.94 137 VAL B C 1
ATOM 3270 O O . VAL B 1 137 ? -7.695 14.594 5.98 1 98.94 137 VAL B O 1
ATOM 3273 N N . VAL B 1 138 ? -8.453 13.211 7.547 1 98.94 138 VAL B N 1
ATOM 3274 C CA . VAL B 1 138 ? -9.117 14.32 8.227 1 98.94 138 VAL B CA 1
ATOM 3275 C C . VAL B 1 138 ? -8.07 15.297 8.758 1 98.94 138 VAL B C 1
ATOM 3277 O O . VAL B 1 138 ? -8.281 16.516 8.734 1 98.94 138 VAL B O 1
ATOM 3280 N N . GLY B 1 139 ? -6.984 14.727 9.25 1 98.88 139 GLY B N 1
ATOM 3281 C CA . GLY B 1 139 ? -5.879 15.609 9.594 1 98.88 139 GLY B CA 1
ATOM 3282 C C . GLY B 1 139 ? -5.328 16.359 8.406 1 98.88 139 GLY B C 1
ATOM 3283 O O . GLY B 1 139 ? -5.133 17.578 8.469 1 98.88 139 GLY B O 1
ATOM 3284 N N . ASP B 1 140 ? -5.148 15.688 7.297 1 98.88 140 ASP B N 1
ATOM 3285 C CA . ASP B 1 140 ? -4.559 16.266 6.098 1 98.88 140 ASP B CA 1
ATOM 3286 C C . ASP B 1 140 ? -5.395 17.438 5.582 1 98.88 140 ASP B C 1
ATOM 3288 O O . ASP B 1 140 ? -4.863 18.5 5.273 1 98.88 140 ASP B O 1
ATOM 3292 N N . ILE B 1 141 ? -6.66 17.281 5.504 1 98.75 141 ILE B N 1
ATOM 3293 C CA . ILE B 1 141 ? -7.523 18.25 4.832 1 98.75 141 ILE B CA 1
ATOM 3294 C C . ILE B 1 141 ? -7.582 19.531 5.645 1 98.75 141 ILE B C 1
ATOM 3296 O O . ILE B 1 141 ? -8.031 20.578 5.145 1 98.75 141 ILE B O 1
ATOM 3300 N N . HIS B 1 142 ? -7.105 19.484 6.871 1 98.88 142 HIS B N 1
ATOM 3301 C CA . HIS B 1 142 ? -7.109 20.656 7.734 1 98.88 142 HIS B CA 1
ATOM 3302 C C . HIS B 1 142 ? -5.762 21.375 7.699 1 98.88 142 HIS B C 1
ATOM 3304 O O . HIS B 1 142 ? -5.59 22.422 8.336 1 98.88 142 HIS B O 1
ATOM 3310 N N . GLN B 1 143 ? -4.762 20.812 7.047 1 98.81 143 GLN B N 1
ATOM 3311 C CA . GLN B 1 143 ? -3.529 21.516 6.711 1 98.81 143 GLN B CA 1
ATOM 3312 C C . GLN B 1 143 ? -3.707 22.359 5.453 1 98.81 143 GLN B C 1
ATOM 3314 O O . GLN B 1 143 ? -3.953 21.828 4.371 1 98.81 143 GLN B O 1
ATOM 3319 N N . PRO B 1 144 ? -3.545 23.656 5.59 1 98.75 144 PRO B N 1
ATOM 3320 C CA . PRO B 1 144 ? -3.926 24.562 4.496 1 98.75 144 PRO B CA 1
ATOM 3321 C C . PRO B 1 144 ? -3.281 24.188 3.166 1 98.75 144 PRO B C 1
ATOM 3323 O O . PRO B 1 144 ? -3.939 24.219 2.123 1 98.75 144 PRO B O 1
ATOM 3326 N N . LEU B 1 145 ? -2.084 23.734 3.119 1 98.62 145 LEU B N 1
ATOM 3327 C CA . LEU B 1 145 ? -1.369 23.5 1.87 1 98.62 145 LEU B CA 1
ATOM 3328 C C . LEU B 1 145 ? -1.761 22.156 1.265 1 98.62 145 LEU B C 1
ATOM 3330 O O . LEU B 1 145 ? -1.392 21.844 0.128 1 98.62 145 LEU B O 1
ATOM 3334 N N . HIS B 1 146 ? -2.49 21.312 1.94 1 98.62 146 HIS B N 1
ATOM 3335 C CA . HIS B 1 146 ? -3.109 20.125 1.364 1 98.62 146 HIS B CA 1
ATOM 3336 C C . HIS B 1 146 ? -4.406 20.469 0.639 1 98.62 146 HIS B C 1
ATOM 3338 O O . HIS B 1 146 ? -4.961 19.641 -0.083 1 98.62 146 HIS B O 1
ATOM 3344 N N . ALA B 1 147 ? -4.852 21.703 0.824 1 98.44 147 ALA B N 1
ATOM 3345 C CA . ALA B 1 147 ? -6.125 22.109 0.238 1 98.44 147 ALA B CA 1
ATOM 3346 C C . ALA B 1 147 ? -5.906 22.969 -1.006 1 98.44 147 ALA B C 1
ATOM 3348 O O . ALA B 1 147 ? -6.832 23.172 -1.796 1 98.44 147 ALA B O 1
ATOM 3349 N N . ILE B 1 148 ? -4.672 23.438 -1.229 1 98.19 148 ILE B N 1
ATOM 3350 C CA . ILE B 1 148 ? -4.496 24.438 -2.266 1 98.19 148 ILE B CA 1
ATOM 3351 C C . ILE B 1 148 ? -3.297 24.078 -3.139 1 98.19 148 ILE B C 1
ATOM 3353 O O . ILE B 1 148 ? -2.35 23.453 -2.674 1 98.19 148 ILE B O 1
ATOM 3357 N N . SER B 1 149 ? -3.381 24.453 -4.367 1 97.75 149 SER B N 1
ATOM 3358 C CA . SER B 1 149 ? -2.234 24.531 -5.266 1 97.75 149 SER B CA 1
ATOM 3359 C C . SER B 1 149 ? -2.201 25.891 -5.98 1 97.75 149 SER B C 1
ATOM 3361 O O . SER B 1 149 ? -3.158 26.25 -6.668 1 97.75 149 SER B O 1
ATOM 3363 N N . GLN B 1 150 ? -1.137 26.609 -5.785 1 97.38 150 GLN B N 1
ATOM 3364 C CA . GLN B 1 150 ? -1.038 27.938 -6.375 1 97.38 150 GLN B CA 1
ATOM 3365 C C . GLN B 1 150 ? -0.461 27.875 -7.785 1 97.38 150 GLN B C 1
ATOM 3367 O O . GLN B 1 150 ? 0.601 27.297 -8 1 97.38 150 GLN B O 1
ATOM 3372 N N . PHE B 1 151 ? -1.164 28.5 -8.711 1 97.12 151 PHE B N 1
ATOM 3373 C CA . PHE B 1 151 ? -0.756 28.578 -10.109 1 97.12 151 PHE B CA 1
ATOM 3374 C C . PHE B 1 151 ? -0.181 29.953 -10.422 1 97.12 151 PHE B C 1
ATOM 3376 O O . PHE B 1 151 ? -0.685 30.969 -9.938 1 97.12 151 PHE B O 1
ATOM 3383 N N . SER B 1 152 ? 0.86 29.984 -11.172 1 95.94 152 SER B N 1
ATOM 3384 C CA . SER B 1 152 ? 1.517 31.203 -11.641 1 95.94 152 SER B CA 1
ATOM 3385 C C . SER B 1 152 ? 2.277 30.953 -12.938 1 95.94 152 SER B C 1
ATOM 3387 O O . SER B 1 152 ? 2.383 29.812 -13.398 1 95.94 152 SER B O 1
ATOM 3389 N N . VAL B 1 153 ? 2.797 32.031 -13.469 1 95.44 153 VAL B N 1
ATOM 3390 C CA . VAL B 1 153 ? 3.613 31.891 -14.672 1 95.44 153 VAL B CA 1
ATOM 3391 C C . VAL B 1 153 ? 4.824 31.016 -14.383 1 95.44 153 VAL B C 1
ATOM 3393 O O . VAL B 1 153 ? 5.246 30.219 -15.242 1 95.44 153 VAL B O 1
ATOM 3396 N N . GLN B 1 154 ? 5.328 31.062 -13.211 1 93.38 154 GLN B N 1
ATOM 3397 C CA . GLN B 1 154 ? 6.484 30.266 -12.812 1 93.38 154 GLN B CA 1
ATOM 3398 C C . GLN B 1 154 ? 6.102 28.797 -12.617 1 93.38 154 GLN B C 1
ATOM 3400 O O . GLN B 1 154 ? 6.918 27.906 -12.844 1 93.38 154 GLN B O 1
ATOM 3405 N N . HIS B 1 155 ? 4.922 28.578 -12.133 1 96.38 155 HIS B N 1
ATOM 3406 C CA . HIS B 1 155 ? 4.406 27.234 -11.906 1 96.38 155 HIS B CA 1
ATOM 3407 C C . HIS B 1 155 ? 3.07 27.031 -12.609 1 96.38 155 HIS B C 1
ATOM 3409 O O . HIS B 1 155 ? 2.029 26.922 -11.953 1 96.38 155 HIS B O 1
ATOM 3415 N N . PRO B 1 156 ? 3.119 26.859 -13.945 1 96.06 156 PRO B N 1
ATOM 3416 C CA . PRO B 1 156 ? 1.87 26.797 -14.703 1 96.06 156 PRO B CA 1
ATOM 3417 C C . PRO B 1 156 ? 1.062 25.531 -14.422 1 96.06 156 PRO B C 1
ATOM 3419 O O . PRO B 1 156 ? -0.113 25.453 -14.789 1 96.06 156 PRO B O 1
ATOM 3422 N N . GLN B 1 157 ? 1.662 24.516 -13.781 1 96 157 GLN B N 1
ATOM 3423 C CA . GLN B 1 157 ? 0.942 23.297 -13.406 1 96 157 GLN B CA 1
ATOM 3424 C C . GLN B 1 157 ? 0.665 23.281 -11.906 1 96 157 GLN B C 1
ATOM 3426 O O . GLN B 1 157 ? 0.338 22.219 -11.352 1 96 157 GLN B O 1
ATOM 3431 N N . GLY B 1 158 ? 0.897 24.422 -11.234 1 96.81 158 GLY B N 1
ATOM 3432 C CA . GLY B 1 158 ? 0.74 24.516 -9.789 1 96.81 158 GLY B CA 1
ATOM 3433 C C . GLY B 1 158 ? 2.047 24.344 -9.031 1 96.81 158 GLY B C 1
ATOM 3434 O O . GLY B 1 158 ? 3.039 23.891 -9.594 1 96.81 158 GLY B O 1
ATOM 3435 N N . ASP B 1 159 ? 2.029 24.766 -7.828 1 97.31 159 ASP B N 1
ATOM 3436 C CA . ASP B 1 159 ? 3.258 24.719 -7.039 1 97.31 159 ASP B CA 1
ATOM 3437 C C . ASP B 1 159 ? 3.301 23.484 -6.156 1 97.31 159 ASP B C 1
ATOM 3439 O O . ASP B 1 159 ? 4.062 23.422 -5.188 1 97.31 159 ASP B O 1
ATOM 3443 N N . MET B 1 160 ? 2.369 22.516 -6.332 1 96.19 160 MET B N 1
ATOM 3444 C CA . MET B 1 160 ? 2.299 21.266 -5.586 1 96.19 160 MET B CA 1
ATOM 3445 C C . MET B 1 160 ? 2.082 21.531 -4.102 1 96.19 160 MET B C 1
ATOM 3447 O O . MET B 1 160 ? 2.828 21.016 -3.262 1 96.19 160 MET B O 1
ATOM 3451 N N . GLY B 1 161 ? 1.119 22.391 -3.809 1 97.19 161 GLY B N 1
ATOM 3452 C CA . GLY B 1 161 ? 0.782 22.703 -2.43 1 97.19 161 GLY B CA 1
ATOM 3453 C C . GLY B 1 161 ? 1.924 23.344 -1.664 1 97.19 161 GLY B C 1
ATOM 3454 O O . GLY B 1 161 ? 2.156 23.016 -0.498 1 97.19 161 GLY B O 1
ATOM 3455 N N . GLY B 1 162 ? 2.725 24.172 -2.33 1 97.75 162 GLY B N 1
ATOM 3456 C CA . GLY B 1 162 ? 3.82 24.859 -1.672 1 97.75 162 GLY B CA 1
ATOM 3457 C C . GLY B 1 162 ? 5.121 24.078 -1.688 1 97.75 162 GLY B C 1
ATOM 3458 O O . GLY B 1 162 ? 6.148 24.562 -1.215 1 97.75 162 GLY B O 1
ATOM 3459 N N . ASN B 1 163 ? 5.129 22.812 -2.211 1 97.56 163 ASN B N 1
ATOM 3460 C CA . ASN B 1 163 ? 6.348 22.016 -2.27 1 97.56 163 ASN B CA 1
ATOM 3461 C C . ASN B 1 163 ? 7.406 22.672 -3.154 1 97.56 163 ASN B C 1
ATOM 3463 O O . ASN B 1 163 ? 8.602 22.5 -2.924 1 97.56 163 ASN B O 1
ATOM 3467 N N . LEU B 1 164 ? 6.973 23.469 -4.109 1 97.25 164 LEU B N 1
ATOM 3468 C CA . LEU B 1 164 ? 7.91 24.094 -5.039 1 97.25 164 LEU B CA 1
ATOM 3469 C C . LEU B 1 164 ? 8.32 25.484 -4.562 1 97.25 164 LEU B C 1
ATOM 3471 O O . LEU B 1 164 ? 9.094 26.172 -5.227 1 97.25 164 LEU B O 1
ATOM 3475 N N . VAL B 1 165 ? 7.809 25.906 -3.477 1 97.44 165 VAL B N 1
ATOM 3476 C CA . VAL B 1 165 ? 8.234 27.141 -2.832 1 97.44 165 VAL B CA 1
ATOM 3477 C C . VAL B 1 165 ? 9.375 26.859 -1.855 1 97.44 165 VAL B C 1
ATOM 3479 O O . VAL B 1 165 ? 9.133 26.562 -0.682 1 97.44 165 VAL B O 1
ATOM 3482 N N . ILE B 1 166 ? 10.617 27 -2.342 1 98.12 166 ILE B N 1
ATOM 3483 C CA . ILE B 1 166 ? 11.805 26.672 -1.566 1 98.12 166 ILE B CA 1
ATOM 3484 C C . ILE B 1 166 ? 12.148 27.844 -0.635 1 98.12 166 ILE B C 1
ATOM 3486 O O . ILE B 1 166 ? 12.195 29 -1.063 1 98.12 166 ILE B O 1
ATOM 3490 N N . LEU B 1 167 ? 12.391 27.531 0.588 1 98.44 167 LEU B N 1
ATOM 3491 C CA . LEU B 1 167 ? 12.609 28.562 1.592 1 98.44 167 LEU B CA 1
ATOM 3492 C C . LEU B 1 167 ? 14.102 28.781 1.831 1 98.44 167 LEU B C 1
ATOM 3494 O O . LEU B 1 167 ? 14.914 27.891 1.571 1 98.44 167 LEU B O 1
ATOM 3498 N N . GLY B 1 168 ? 14.422 29.969 2.236 1 98.19 168 GLY B N 1
ATOM 3499 C CA . GLY B 1 168 ? 15.773 30.219 2.699 1 98.19 168 GLY B CA 1
ATOM 3500 C C . GLY B 1 168 ? 16.125 29.453 3.963 1 98.19 168 GLY B C 1
ATOM 3501 O O . GLY B 1 168 ? 15.297 28.719 4.504 1 98.19 168 GLY B O 1
ATOM 3502 N N . GLU B 1 169 ? 17.297 29.578 4.414 1 97.38 169 GLU B N 1
ATOM 3503 C CA . GLU B 1 169 ? 17.828 28.812 5.535 1 97.38 169 GLU B CA 1
ATOM 3504 C C . GLU B 1 169 ? 16.938 28.953 6.766 1 97.38 169 GLU B C 1
ATOM 3506 O O . GLU B 1 169 ? 16.625 30.062 7.191 1 97.38 169 GLU B O 1
ATOM 3511 N N . ASN B 1 170 ? 16.484 27.891 7.301 1 97.62 170 ASN B N 1
ATOM 3512 C CA . ASN B 1 170 ? 15.711 27.797 8.539 1 97.62 170 ASN B CA 1
ATOM 3513 C C . ASN B 1 170 ? 15.773 26.406 9.148 1 97.62 170 ASN B C 1
ATOM 3515 O O . ASN B 1 170 ? 16.25 25.469 8.508 1 97.62 170 ASN B O 1
ATOM 3519 N N . SER B 1 171 ? 15.352 26.203 10.297 1 96.5 171 SER B N 1
ATOM 3520 C CA . SER B 1 171 ? 15.508 24.938 11 1 96.5 171 SER B CA 1
ATOM 3521 C C . SER B 1 171 ? 14.227 24.125 10.953 1 96.5 171 SER B C 1
ATOM 3523 O O . SER B 1 171 ? 14.156 23.031 11.516 1 96.5 171 SER B O 1
ATOM 3525 N N . VAL B 1 172 ? 13.195 24.672 10.258 1 97.81 172 VAL B N 1
ATOM 3526 C CA . VAL B 1 172 ? 11.883 24.047 10.359 1 97.81 172 VAL B CA 1
ATOM 3527 C C . VAL B 1 172 ? 11.633 23.172 9.141 1 97.81 172 VAL B C 1
ATOM 3529 O O . VAL B 1 172 ? 11.195 22.016 9.273 1 97.81 172 VAL B O 1
ATOM 3532 N N . GLY B 1 173 ? 11.883 23.625 7.957 1 97.06 173 GLY B N 1
ATOM 3533 C CA . GLY B 1 173 ? 11.672 22.859 6.742 1 97.06 173 GLY B CA 1
ATOM 3534 C C . GLY B 1 173 ? 12.234 23.531 5.504 1 97.06 173 GLY B C 1
ATOM 3535 O O . GLY B 1 173 ? 12.328 24.766 5.449 1 97.06 173 GLY B O 1
ATOM 3536 N N . PRO B 1 174 ? 12.547 22.75 4.496 1 97.31 174 PRO B N 1
ATOM 3537 C CA . PRO B 1 174 ? 13.227 23.266 3.311 1 97.31 174 PRO B CA 1
ATOM 3538 C C . PRO B 1 174 ? 12.273 23.969 2.338 1 97.31 174 PRO B C 1
ATOM 3540 O O . PRO B 1 174 ? 12.719 24.734 1.478 1 97.31 174 PRO B O 1
ATOM 3543 N N . ASN B 1 175 ? 11.031 23.688 2.389 1 98.12 175 ASN B N 1
ATOM 3544 C CA . ASN B 1 175 ? 10.023 24.281 1.523 1 98.12 175 ASN B CA 1
ATOM 3545 C C . ASN B 1 175 ? 8.758 24.625 2.299 1 98.12 175 ASN B C 1
ATOM 3547 O O . ASN B 1 175 ? 8.617 24.266 3.469 1 98.12 175 ASN B O 1
ATOM 3551 N N . LEU B 1 176 ? 7.898 25.359 1.681 1 98.38 176 LEU B N 1
ATOM 3552 C CA . LEU B 1 176 ? 6.727 25.906 2.354 1 98.38 176 LEU B CA 1
ATOM 3553 C C . LEU B 1 176 ? 5.82 24.797 2.871 1 98.38 176 LEU B C 1
ATOM 3555 O O . LEU B 1 176 ? 5.301 24.891 3.986 1 98.38 176 LEU B O 1
ATOM 3559 N N . HIS B 1 177 ? 5.613 23.781 2.062 1 98.5 177 HIS B N 1
ATOM 3560 C CA . HIS B 1 177 ? 4.746 22.672 2.451 1 98.5 177 HIS B CA 1
ATOM 3561 C C . HIS B 1 177 ? 5.246 22 3.727 1 98.5 177 HIS B C 1
ATOM 3563 O O . HIS B 1 177 ? 4.508 21.891 4.711 1 98.5 177 HIS B O 1
ATOM 3569 N N . SER B 1 178 ? 6.504 21.594 3.719 1 97.69 178 SER B N 1
ATOM 3570 C CA . SER B 1 178 ? 7.074 20.922 4.875 1 97.69 178 SER B CA 1
ATOM 3571 C C . SER B 1 178 ? 7.133 21.844 6.086 1 97.69 178 SER B C 1
ATOM 3573 O O . SER B 1 178 ? 6.984 21.391 7.227 1 97.69 178 SER B O 1
ATOM 3575 N N . TYR B 1 179 ? 7.375 23.109 5.883 1 98.31 179 TYR B N 1
ATOM 3576 C CA . TYR B 1 179 ? 7.367 24.094 6.957 1 98.31 179 TYR B CA 1
ATOM 3577 C C . TYR B 1 179 ? 6.031 24.094 7.691 1 98.31 179 TYR B C 1
ATOM 3579 O O . TYR B 1 179 ? 5.996 24.109 8.922 1 98.31 179 TYR B O 1
ATOM 3587 N N . TRP B 1 180 ? 4.984 24 6.973 1 98.62 180 TRP B N 1
ATOM 3588 C CA . TRP B 1 180 ? 3.648 23.969 7.555 1 98.62 180 TRP B CA 1
ATOM 3589 C C . TRP B 1 180 ? 3.312 22.594 8.109 1 98.62 180 TRP B C 1
ATOM 3591 O O . TRP B 1 180 ? 2.623 22.469 9.125 1 98.62 180 TRP B O 1
ATOM 3601 N N . ASP B 1 181 ? 3.777 21.5 7.48 1 98.31 181 ASP B N 1
ATOM 3602 C CA . ASP B 1 181 ? 3.607 20.156 8.031 1 98.31 181 ASP B CA 1
ATOM 3603 C C . ASP B 1 181 ? 4.238 20.047 9.414 1 98.31 181 ASP B C 1
ATOM 3605 O O . ASP B 1 181 ? 3.76 19.281 10.258 1 98.31 181 ASP B O 1
ATOM 3609 N N . ASN B 1 182 ? 5.25 20.812 9.555 1 98.38 182 ASN B N 1
ATOM 3610 C CA . ASN B 1 182 ? 5.965 20.812 10.828 1 98.38 182 ASN B CA 1
ATOM 3611 C C . ASN B 1 182 ? 5.398 21.844 11.797 1 98.38 182 ASN B C 1
ATOM 3613 O O . ASN B 1 182 ? 5.953 22.062 12.867 1 98.38 182 ASN B O 1
ATOM 3617 N N . GLY B 1 183 ? 4.348 22.531 11.391 1 98.31 183 GLY B N 1
ATOM 3618 C CA . GLY B 1 183 ? 3.656 23.5 12.234 1 98.31 183 GLY B CA 1
ATOM 3619 C C . GLY B 1 183 ? 4.516 24.688 12.609 1 98.31 183 GLY B C 1
ATOM 3620 O O . GLY B 1 183 ? 4.434 25.188 13.734 1 98.31 183 GLY B O 1
ATOM 3621 N N . GLY B 1 184 ? 5.484 25.047 11.719 1 98.06 184 GLY B N 1
ATOM 3622 C CA . GLY B 1 184 ? 6.391 26.141 12.062 1 98.06 184 GLY B CA 1
ATOM 3623 C C . GLY B 1 184 ? 7.336 25.781 13.195 1 98.06 184 GLY B C 1
ATOM 3624 O O . GLY B 1 184 ? 7.781 26.656 13.938 1 98.06 184 GLY B O 1
ATOM 3625 N N . GLY B 1 185 ? 7.523 24.516 13.398 1 97.81 185 GLY B N 1
ATOM 3626 C CA . GLY B 1 185 ? 8.383 24.047 14.469 1 97.81 185 GLY B CA 1
ATOM 3627 C C . GLY B 1 185 ? 7.617 23.5 15.656 1 97.81 185 GLY B C 1
ATOM 3628 O O . GLY B 1 185 ? 8.172 22.766 16.469 1 97.81 185 GLY B O 1
ATOM 3629 N N . PHE B 1 186 ? 6.328 23.812 15.742 1 97.38 186 PHE B N 1
ATOM 3630 C CA . PHE B 1 186 ? 5.473 23.391 16.844 1 97.38 186 PHE B CA 1
ATOM 3631 C C . PHE B 1 186 ? 5.414 21.859 16.922 1 97.38 186 PHE B C 1
ATOM 3633 O O . PHE B 1 186 ? 5.332 21.297 18.016 1 97.38 186 PHE B O 1
ATOM 3640 N N . LEU B 1 187 ? 5.555 21.188 15.836 1 97.75 187 LEU B N 1
ATOM 3641 C CA . LEU B 1 187 ? 5.375 19.734 15.766 1 97.75 187 LEU B CA 1
ATOM 3642 C C . LEU B 1 187 ? 6.723 19.031 15.617 1 97.75 187 LEU B C 1
ATOM 3644 O O . LEU B 1 187 ? 6.777 17.812 15.562 1 97.75 187 LEU B O 1
ATOM 3648 N N . LYS B 1 188 ? 7.719 19.797 15.445 1 94 188 LYS B N 1
ATOM 3649 C CA . LYS B 1 188 ? 9.055 19.203 15.328 1 94 188 LYS B CA 1
ATOM 3650 C C . LYS B 1 188 ? 9.602 18.828 16.703 1 94 188 LYS B C 1
ATOM 3652 O O . LYS B 1 188 ? 10.164 19.656 17.406 1 94 188 LYS B O 1
ATOM 3657 N N . THR B 1 189 ? 9.359 17.703 17.125 1 89 189 THR B N 1
ATOM 3658 C CA . THR B 1 189 ? 9.781 17.172 18.422 1 89 189 THR B CA 1
ATOM 3659 C C . THR B 1 189 ? 10.359 15.766 18.266 1 89 189 THR B C 1
ATOM 3661 O O . THR B 1 189 ? 10.188 15.125 17.219 1 89 189 THR B O 1
ATOM 3664 N N . ALA B 1 190 ? 11.062 15.43 19.266 1 87.06 190 ALA B N 1
ATOM 3665 C CA . ALA B 1 190 ? 11.359 14.008 19.359 1 87.06 190 ALA B CA 1
ATOM 3666 C C . ALA B 1 190 ? 10.078 13.188 19.469 1 87.06 190 ALA B C 1
ATOM 3668 O O . ALA B 1 190 ? 9 13.734 19.719 1 87.06 190 ALA B O 1
ATOM 3669 N N . LYS B 1 191 ? 10.211 11.906 19.172 1 89.38 191 LYS B N 1
ATOM 3670 C CA . LYS B 1 191 ? 9.039 11.047 19.297 1 89.38 191 LYS B CA 1
ATOM 3671 C C . LYS B 1 191 ? 8.453 11.125 20.703 1 89.38 191 LYS B C 1
ATOM 3673 O O . LYS B 1 191 ? 9.156 10.859 21.688 1 89.38 191 LYS B O 1
ATOM 3678 N N . LEU B 1 192 ? 7.238 11.508 20.797 1 96 192 LEU B N 1
ATOM 3679 C CA . LEU B 1 192 ? 6.559 11.656 22.078 1 96 192 LEU B CA 1
ATOM 3680 C C . LEU B 1 192 ? 5.992 10.32 22.547 1 96 192 LEU B C 1
ATOM 3682 O O . LEU B 1 192 ? 5.406 9.578 21.75 1 96 192 LEU B O 1
ATOM 3686 N N . SER B 1 193 ? 6.156 10 23.828 1 96.5 193 SER B N 1
ATOM 3687 C CA . SER B 1 193 ? 5.43 8.891 24.422 1 96.5 193 SER B CA 1
ATOM 3688 C C . SER B 1 193 ? 3.926 9.141 24.422 1 96.5 193 SER B C 1
ATOM 3690 O O . SER B 1 193 ? 3.48 10.266 24.172 1 96.5 193 SER B O 1
ATOM 3692 N N . ASN B 1 194 ? 3.225 8.117 24.641 1 96.88 194 ASN B N 1
ATOM 3693 C CA . ASN B 1 194 ? 1.775 8.273 24.703 1 96.88 194 ASN B CA 1
ATOM 3694 C C . ASN B 1 194 ? 1.367 9.289 25.766 1 96.88 194 ASN B C 1
ATOM 3696 O O . ASN B 1 194 ? 0.466 10.094 25.547 1 96.88 194 ASN B O 1
ATOM 3700 N N . LYS B 1 195 ? 2.021 9.234 26.906 1 97.88 195 LYS B N 1
ATOM 3701 C CA . LYS B 1 195 ? 1.723 10.156 28 1 97.88 195 LYS B CA 1
ATOM 3702 C C . LYS B 1 195 ? 2.033 11.594 27.594 1 97.88 195 LYS B C 1
ATOM 3704 O O . LYS B 1 195 ? 1.23 12.5 27.844 1 97.88 195 LYS B O 1
ATOM 3709 N N . GLN B 1 196 ? 3.176 11.805 26.984 1 98.31 196 GLN B N 1
ATOM 3710 C CA . GLN B 1 196 ? 3.582 13.141 26.547 1 98.31 196 GLN B CA 1
ATOM 3711 C C . GLN B 1 196 ? 2.633 13.68 25.469 1 98.31 196 GLN B C 1
ATOM 3713 O O . GLN B 1 196 ? 2.279 14.859 25.484 1 98.31 196 GLN B O 1
ATOM 3718 N N . LEU B 1 197 ? 2.271 12.82 24.562 1 98.62 197 LEU B N 1
ATOM 3719 C CA . LEU B 1 197 ? 1.353 13.195 23.484 1 98.62 197 LEU B CA 1
ATOM 3720 C C . LEU B 1 197 ? -0.004 13.602 24.062 1 98.62 197 LEU B C 1
ATOM 3722 O O . LEU B 1 197 ? -0.588 14.594 23.625 1 98.62 197 LEU B O 1
ATOM 3726 N N . ASN B 1 198 ? -0.483 12.797 24.969 1 98.75 198 ASN B N 1
ATOM 3727 C CA . ASN B 1 198 ? -1.761 13.078 25.609 1 98.75 198 ASN B CA 1
ATOM 3728 C C . ASN B 1 198 ? -1.734 14.422 26.344 1 98.75 198 ASN B C 1
ATOM 3730 O O . ASN B 1 198 ? -2.689 15.195 26.266 1 98.75 198 ASN B O 1
ATOM 3734 N N . ALA B 1 199 ? -0.666 14.703 27.031 1 98.69 199 ALA B N 1
ATOM 3735 C CA . ALA B 1 199 ? -0.523 15.977 27.734 1 98.69 199 ALA B CA 1
ATOM 3736 C C . ALA B 1 199 ? -0.539 17.141 26.766 1 98.69 199 ALA B C 1
ATOM 3738 O O . ALA B 1 199 ? -1.174 18.172 27.016 1 98.69 199 ALA B O 1
ATOM 3739 N N . LYS B 1 200 ? 0.17 16.953 25.703 1 98.5 200 LYS B N 1
ATOM 3740 C CA . LYS B 1 200 ? 0.2 18 24.688 1 98.5 200 LYS B CA 1
ATOM 3741 C C . LYS B 1 200 ? -1.183 18.219 24.078 1 98.5 200 LYS B C 1
ATOM 3743 O O . LYS B 1 200 ? -1.588 19.344 23.828 1 98.5 200 LYS B O 1
ATOM 3748 N N . ALA B 1 201 ? -1.893 17.172 23.828 1 98.88 201 ALA B N 1
ATOM 3749 C CA . ALA B 1 201 ? -3.248 17.25 23.297 1 98.88 201 ALA B CA 1
ATOM 3750 C C . ALA B 1 201 ? -4.164 18.016 24.234 1 98.88 201 ALA B C 1
ATOM 3752 O O . ALA B 1 201 ? -4.93 18.891 23.812 1 98.88 201 ALA B O 1
ATOM 3753 N N . TRP B 1 202 ? -4.082 17.719 25.516 1 98.75 202 TRP B N 1
ATOM 3754 C CA . TRP B 1 202 ? -4.898 18.422 26.5 1 98.75 202 TRP B CA 1
ATOM 3755 C C . TRP B 1 202 ? -4.562 19.906 26.531 1 98.75 202 TRP B C 1
ATOM 3757 O O . TRP B 1 202 ? -5.457 20.75 26.672 1 98.75 202 TRP B O 1
ATOM 3767 N N . LYS B 1 203 ? -3.322 20.203 26.484 1 98.75 203 LYS B N 1
ATOM 3768 C CA . LYS B 1 203 ? -2.914 21.609 26.453 1 98.75 203 LYS B CA 1
ATOM 3769 C C . LYS B 1 203 ? -3.5 22.328 25.25 1 98.75 203 LYS B C 1
ATOM 3771 O O . LYS B 1 203 ? -3.963 23.469 25.375 1 98.75 203 LYS B O 1
ATOM 3776 N N . ILE B 1 204 ? -3.434 21.688 24.094 1 98.81 204 ILE B N 1
ATOM 3777 C CA . ILE B 1 204 ? -4.02 22.25 22.875 1 98.81 204 ILE B CA 1
ATOM 3778 C C . ILE B 1 204 ? -5.512 22.5 23.094 1 98.81 204 ILE B C 1
ATOM 3780 O O . ILE B 1 204 ? -6.031 23.562 22.766 1 98.81 204 ILE B O 1
ATOM 3784 N N . GLU B 1 205 ? -6.176 21.594 23.703 1 98.69 205 GLU B N 1
ATOM 3785 C CA . GLU B 1 205 ? -7.621 21.672 23.891 1 98.69 205 GLU B CA 1
ATOM 3786 C C . GLU B 1 205 ? -7.98 22.734 24.938 1 98.69 205 GLU B C 1
ATOM 3788 O O . GLU B 1 205 ? -9.094 23.266 24.922 1 98.69 205 GLU B O 1
ATOM 3793 N N . GLN B 1 206 ? -7.125 22.969 25.891 1 98.62 206 GLN B N 1
ATOM 3794 C CA . GLN B 1 206 ? -7.355 24.047 26.844 1 98.62 206 GLN B CA 1
ATOM 3795 C C . GLN B 1 206 ? -7.43 25.391 26.125 1 98.62 206 GLN B C 1
ATOM 3797 O O . GLN B 1 206 ? -8.25 26.25 26.484 1 98.62 206 GLN B O 1
ATOM 3802 N N . ARG B 1 207 ? -6.637 25.578 25.141 1 98.25 207 ARG B N 1
ATOM 3803 C CA . ARG B 1 207 ? -6.609 26.828 24.391 1 98.25 207 ARG B CA 1
ATOM 3804 C C . ARG B 1 207 ? -7.703 26.844 23.328 1 98.25 207 ARG B C 1
ATOM 3806 O O . ARG B 1 207 ? -8.297 27.891 23.047 1 98.25 207 ARG B O 1
ATOM 3813 N N . TRP B 1 208 ? -7.91 25.672 22.719 1 98.31 208 TRP B N 1
ATOM 3814 C CA . TRP B 1 208 ? -8.898 25.5 21.656 1 98.31 208 TRP B CA 1
ATOM 3815 C C . TRP B 1 208 ? -9.883 24.391 22 1 98.31 208 TRP B C 1
ATOM 3817 O O . TRP B 1 208 ? -9.781 23.281 21.484 1 98.31 208 TRP B O 1
ATOM 3827 N N . PRO B 1 209 ? -10.891 24.703 22.766 1 98.5 209 PRO B N 1
ATOM 3828 C CA . PRO B 1 209 ? -11.797 23.656 23.266 1 98.5 209 PRO B CA 1
ATOM 3829 C C . PRO B 1 209 ? -12.609 23 22.156 1 98.5 209 PRO B C 1
ATOM 3831 O O . PRO B 1 209 ? -13.023 23.672 21.203 1 98.5 209 PRO B O 1
ATOM 3834 N N . CYS B 1 210 ? -12.828 21.75 22.312 1 98.31 210 CYS B N 1
ATOM 3835 C CA . CYS B 1 210 ? -13.609 20.969 21.359 1 98.31 210 CYS B CA 1
ATOM 3836 C C . CYS B 1 210 ? -15.086 20.969 21.734 1 98.31 210 CYS B C 1
ATOM 3838 O O . CYS B 1 210 ? -15.445 20.578 22.859 1 98.31 210 CYS B O 1
ATOM 3840 N N . HIS B 1 211 ? -15.953 21.406 20.844 1 98.25 211 HIS B N 1
ATOM 3841 C CA . HIS B 1 211 ? -17.391 21.25 20.922 1 98.25 211 HIS B CA 1
ATOM 3842 C C . HIS B 1 211 ? -17.891 20.234 19.891 1 98.25 211 HIS B C 1
ATOM 3844 O O . HIS B 1 211 ? -18.438 20.625 18.859 1 98.25 211 HIS B O 1
ATOM 3850 N N . VAL B 1 212 ? -17.828 19.016 20.266 1 97.94 212 VAL B N 1
ATOM 3851 C CA . VAL B 1 212 ? -17.906 17.891 19.344 1 97.94 212 VAL B CA 1
ATOM 3852 C C . VAL B 1 212 ? -19.297 17.859 18.688 1 97.94 212 VAL B C 1
ATOM 3854 O O . VAL B 1 212 ? -19.406 17.516 17.5 1 97.94 212 VAL B O 1
ATOM 3857 N N . ASN B 1 213 ? -20.375 18.344 19.312 1 96.88 213 ASN B N 1
ATOM 3858 C CA . ASN B 1 213 ? -21.75 18.266 18.812 1 96.88 213 ASN B CA 1
ATOM 3859 C C . ASN B 1 213 ? -22.062 19.422 17.859 1 96.88 213 ASN B C 1
ATOM 3861 O O . ASN B 1 213 ? -23.094 19.438 17.188 1 96.88 213 ASN B O 1
ATOM 3865 N N . GLU B 1 214 ? -21.156 20.359 17.734 1 97.25 214 GLU B N 1
ATOM 3866 C CA . GLU B 1 214 ? -21.375 21.547 16.922 1 97.25 214 GLU B CA 1
ATOM 3867 C C . GLU B 1 214 ? -20.531 21.516 15.641 1 97.25 214 GLU B C 1
ATOM 3869 O O . GLU B 1 214 ? -20.531 22.469 14.875 1 97.25 214 GLU B O 1
ATOM 3874 N N . MET B 1 215 ? -19.906 20.438 15.383 1 98 215 MET B N 1
ATOM 3875 C CA . MET B 1 215 ? -18.984 20.359 14.258 1 98 215 MET B CA 1
ATOM 3876 C C . MET B 1 215 ? -19.719 20.047 12.961 1 98 215 MET B C 1
ATOM 3878 O O . MET B 1 215 ? -20.625 19.219 12.938 1 98 215 MET B O 1
ATOM 3882 N N . THR B 1 216 ? -19.328 20.812 11.867 1 97.94 216 THR B N 1
ATOM 3883 C CA . THR B 1 216 ? -19.75 20.375 10.547 1 97.94 216 THR B CA 1
ATOM 3884 C C . THR B 1 216 ? -19.031 19.094 10.133 1 97.94 216 THR B C 1
ATOM 3886 O O . THR B 1 216 ? -17.844 18.938 10.422 1 97.94 216 THR B O 1
ATOM 3889 N N . LEU B 1 217 ? -19.734 18.219 9.484 1 98.25 217 LEU B N 1
ATOM 3890 C CA . LEU B 1 217 ? -19.156 16.938 9.094 1 98.25 217 LEU B CA 1
ATOM 3891 C C . LEU B 1 217 ? -18.922 16.891 7.586 1 98.25 217 LEU B C 1
ATOM 3893 O O . LEU B 1 217 ? -18.703 15.812 7.02 1 98.25 217 LEU B O 1
ATOM 3897 N N . ASP B 1 218 ? -18.969 18.078 6.902 1 98.5 218 ASP B N 1
ATOM 3898 C CA . ASP B 1 218 ? -18.828 18.188 5.453 1 98.5 218 ASP B CA 1
ATOM 3899 C C . ASP B 1 218 ? -17.359 18.391 5.059 1 98.5 218 ASP B C 1
ATOM 3901 O O . ASP B 1 218 ? -16.828 19.5 5.215 1 98.5 218 ASP B O 1
ATOM 3905 N N . ALA B 1 219 ? -16.797 17.344 4.43 1 98.75 219 ALA B N 1
ATOM 3906 C CA . ALA B 1 219 ? -15.391 17.391 4.047 1 98.75 219 ALA B CA 1
ATOM 3907 C C . ALA B 1 219 ? -15.125 18.5 3.045 1 98.75 219 ALA B C 1
ATOM 3909 O O . ALA B 1 219 ? -14.055 19.109 3.053 1 98.75 219 ALA B O 1
ATOM 3910 N N . LYS B 1 220 ? -16.062 18.766 2.164 1 98.5 220 LYS B N 1
ATOM 3911 C CA . LYS B 1 220 ? -15.898 19.844 1.205 1 98.5 220 LYS B CA 1
ATOM 3912 C C . LYS B 1 220 ? -15.789 21.188 1.915 1 98.5 220 LYS B C 1
ATOM 3914 O O . LYS B 1 220 ? -14.969 22.031 1.538 1 98.5 220 LYS B O 1
ATOM 3919 N N . ALA B 1 221 ? -16.625 21.406 2.938 1 98.81 221 ALA B N 1
ATOM 3920 C CA . ALA B 1 221 ? -16.547 22.625 3.727 1 98.81 221 ALA B CA 1
ATOM 3921 C C . ALA B 1 221 ? -15.188 22.75 4.418 1 98.81 221 ALA B C 1
ATOM 3923 O O . ALA B 1 221 ? -14.602 23.828 4.457 1 98.81 221 ALA B O 1
ATOM 3924 N N . TRP B 1 222 ? -14.695 21.625 4.992 1 98.88 222 TRP B N 1
ATOM 3925 C CA . TRP B 1 222 ? -13.375 21.609 5.617 1 98.88 222 TRP B CA 1
ATOM 3926 C C . TRP B 1 222 ? -12.305 22.047 4.625 1 98.88 222 TRP B C 1
ATOM 3928 O O . TRP B 1 222 ? -11.438 22.875 4.957 1 98.88 222 TRP B O 1
ATOM 3938 N N . SER B 1 223 ? -12.352 21.5 3.408 1 98.56 223 SER B N 1
ATOM 3939 C CA . SER B 1 223 ? -11.359 21.812 2.387 1 98.56 223 SER B CA 1
ATOM 3940 C C . SER B 1 223 ? -11.414 23.297 2 1 98.56 223 SER B C 1
ATOM 3942 O O . SER B 1 223 ? -10.383 23.922 1.797 1 98.56 223 SER B O 1
ATOM 3944 N N . GLN B 1 224 ? -12.594 23.844 1.914 1 98.62 224 GLN B N 1
ATOM 3945 C CA . GLN B 1 224 ? -12.758 25.25 1.555 1 98.62 224 GLN B CA 1
ATOM 3946 C C . GLN B 1 224 ? -12.203 26.172 2.643 1 98.62 224 GLN B C 1
ATOM 3948 O O . GLN B 1 224 ? -11.578 27.188 2.342 1 98.62 224 GLN B O 1
ATOM 3953 N N . GLU B 1 225 ? -12.461 25.797 3.85 1 98.75 225 GLU B N 1
ATOM 3954 C CA . GLU B 1 225 ? -11.898 26.562 4.957 1 98.75 225 GLU B CA 1
ATOM 3955 C C . GLU B 1 225 ? -10.375 26.578 4.902 1 98.75 225 GLU B C 1
ATOM 3957 O O . GLU B 1 225 ? -9.75 27.625 5.062 1 98.75 225 GLU B O 1
ATOM 3962 N N . SER B 1 226 ? -9.789 25.453 4.707 1 98.75 226 SER B N 1
ATOM 3963 C CA . SER B 1 226 ? -8.344 25.344 4.621 1 98.75 226 SER B CA 1
ATOM 3964 C C . SER B 1 226 ? -7.801 26.109 3.42 1 98.75 226 SER B C 1
ATOM 3966 O O . SER B 1 226 ? -6.754 26.75 3.512 1 98.75 226 SER B O 1
ATOM 3968 N N . TYR B 1 227 ? -8.5 26.016 2.309 1 98.5 227 TYR B N 1
ATOM 3969 C CA . TYR B 1 227 ? -8.164 26.75 1.102 1 98.5 227 TYR B CA 1
ATOM 3970 C C . TYR B 1 227 ? -8.117 28.25 1.38 1 98.5 227 TYR B C 1
ATOM 3972 O O . TYR B 1 227 ? -7.137 28.922 1.046 1 98.5 227 TYR B O 1
ATOM 3980 N N . GLN B 1 228 ? -9.117 28.797 2.029 1 98.5 228 GLN B N 1
ATOM 3981 C CA . GLN B 1 228 ? -9.195 30.219 2.344 1 98.5 228 GLN B CA 1
ATOM 3982 C C . GLN B 1 228 ? -8.086 30.625 3.309 1 98.5 228 GLN B C 1
ATOM 3984 O O . GLN B 1 228 ? -7.516 31.703 3.186 1 98.5 228 GLN B O 1
ATOM 3989 N N . LEU B 1 229 ? -7.82 29.75 4.238 1 98.5 229 LEU B N 1
ATOM 3990 C CA . LEU B 1 229 ? -6.738 30 5.184 1 98.5 229 LEU B CA 1
ATOM 3991 C C . LEU B 1 229 ? -5.398 30.094 4.457 1 98.5 229 LEU B C 1
ATOM 3993 O O . LEU B 1 229 ? -4.555 30.922 4.812 1 98.5 229 LEU B O 1
ATOM 3997 N N . ALA B 1 230 ? -5.18 29.234 3.492 1 98.44 230 ALA B N 1
ATOM 3998 C CA . ALA B 1 230 ? -3.941 29.266 2.721 1 98.44 230 ALA B CA 1
ATOM 3999 C C . ALA B 1 230 ? -3.771 30.594 2 1 98.44 230 ALA B C 1
ATOM 4001 O O . ALA B 1 230 ? -2.693 31.188 2.035 1 98.44 230 ALA B O 1
ATOM 4002 N N . ILE B 1 231 ? -4.812 31.062 1.41 1 97.38 231 ILE B N 1
ATOM 4003 C CA . ILE B 1 231 ? -4.777 32.344 0.691 1 97.38 231 ILE B CA 1
ATOM 4004 C C . ILE B 1 231 ? -4.477 33.469 1.664 1 97.38 231 ILE B C 1
ATOM 4006 O O . ILE B 1 231 ? -3.645 34.344 1.38 1 97.38 231 ILE B O 1
ATOM 4010 N N . ALA B 1 232 ? -5.066 33.406 2.807 1 97.56 232 ALA B N 1
ATOM 4011 C CA . ALA B 1 232 ? -5.012 34.531 3.752 1 97.56 232 ALA B CA 1
ATOM 4012 C C . ALA B 1 232 ? -3.688 34.531 4.512 1 97.56 232 ALA B C 1
ATOM 4014 O O . ALA B 1 232 ? -3.148 35.594 4.816 1 97.56 232 ALA B O 1
ATOM 4015 N N . LYS B 1 233 ? -3.193 33.281 4.809 1 97.69 233 LYS B N 1
ATOM 4016 C CA . LYS B 1 233 ? -2.141 33.281 5.82 1 97.69 233 LYS B CA 1
ATOM 4017 C C . LYS B 1 233 ? -0.869 32.625 5.281 1 97.69 233 LYS B C 1
ATOM 4019 O O . LYS B 1 233 ? 0.232 32.906 5.75 1 97.69 233 LYS B O 1
ATOM 4024 N N . VAL B 1 234 ? -0.956 31.688 4.375 1 97.75 234 VAL B N 1
ATOM 4025 C CA . VAL B 1 234 ? 0.176 30.828 4.039 1 97.75 234 VAL B CA 1
ATOM 4026 C C . VAL B 1 234 ? 1.082 31.531 3.035 1 97.75 234 VAL B C 1
ATOM 4028 O O . VAL B 1 234 ? 2.293 31.641 3.25 1 97.75 234 VAL B O 1
ATOM 4031 N N . TYR B 1 235 ? 0.516 32.094 1.984 1 95.69 235 TYR B N 1
ATOM 4032 C CA . TYR B 1 235 ? 1.29 32.625 0.868 1 95.69 235 TYR B CA 1
ATOM 4033 C C . TYR B 1 235 ? 1.698 34.062 1.123 1 95.69 235 TYR B C 1
ATOM 4035 O O . TYR B 1 235 ? 1.571 34.906 0.241 1 95.69 235 TYR B O 1
ATOM 4043 N N . GLN B 1 236 ? 2.146 34.375 2.289 1 94.44 236 GLN B N 1
ATOM 4044 C CA . GLN B 1 236 ? 2.693 35.688 2.672 1 94.44 236 GLN B CA 1
ATOM 4045 C C . GLN B 1 236 ? 4.215 35.688 2.557 1 94.44 236 GLN B C 1
ATOM 4047 O O . GLN B 1 236 ? 4.871 36.625 3.025 1 94.44 236 GLN B O 1
ATOM 4052 N N . ILE B 1 237 ? 4.723 34.625 2.006 1 95.62 237 ILE B N 1
ATOM 4053 C CA . ILE B 1 237 ? 6.156 34.438 1.834 1 95.62 237 ILE B CA 1
ATOM 4054 C C . ILE B 1 237 ? 6.449 33.969 0.409 1 95.62 237 ILE B C 1
ATOM 4056 O O . ILE B 1 237 ? 5.633 33.281 -0.205 1 95.62 237 ILE B O 1
ATOM 4060 N N . LYS B 1 238 ? 7.637 34.344 -0.107 1 92.88 238 LYS B N 1
ATOM 4061 C CA . LYS B 1 238 ? 8.023 34 -1.469 1 92.88 238 LYS B CA 1
ATOM 4062 C C . LYS B 1 238 ? 9.188 33 -1.469 1 92.88 238 LYS B C 1
ATOM 4064 O O . LYS B 1 238 ? 9.867 32.812 -0.453 1 92.88 238 LYS B O 1
ATOM 4069 N N . SER B 1 239 ? 9.305 32.312 -2.629 1 95.19 239 SER B N 1
ATOM 4070 C CA . SER B 1 239 ? 10.438 31.391 -2.779 1 95.19 239 SER B CA 1
ATOM 4071 C C . SER B 1 239 ? 11.758 32.125 -2.529 1 95.19 239 SER B C 1
ATOM 4073 O O . SER B 1 239 ? 11.945 33.25 -2.979 1 95.19 239 SER B O 1
ATOM 4075 N N . GLY B 1 240 ? 12.609 31.484 -1.738 1 96.88 240 GLY B N 1
ATOM 4076 C CA . GLY B 1 240 ? 13.906 32.062 -1.418 1 96.88 240 GLY B CA 1
ATOM 4077 C C . GLY B 1 240 ? 13.914 32.812 -0.096 1 96.88 240 GLY B C 1
ATOM 4078 O O . GLY B 1 240 ? 14.977 33.062 0.478 1 96.88 240 GLY B O 1
ATOM 4079 N N . ASP B 1 241 ? 12.773 33.281 0.389 1 97.5 241 ASP B N 1
ATOM 4080 C CA . ASP B 1 241 ? 12.672 34.031 1.633 1 97.5 241 ASP B CA 1
ATOM 4081 C C . ASP B 1 241 ? 12.984 33.156 2.84 1 97.5 241 ASP B C 1
ATOM 4083 O O . ASP B 1 241 ? 12.633 31.969 2.861 1 97.5 241 ASP B O 1
ATOM 4087 N N . LYS B 1 242 ? 13.609 33.75 3.799 1 98.12 242 LYS B N 1
ATOM 4088 C CA . LYS B 1 242 ? 13.68 33.156 5.133 1 98.12 242 LYS B CA 1
ATOM 4089 C C . LYS B 1 242 ? 12.445 33.5 5.957 1 98.12 242 LYS B C 1
ATOM 4091 O O . LYS B 1 242 ? 12.109 34.688 6.109 1 98.12 242 LYS B O 1
ATOM 4096 N N . PRO B 1 243 ? 11.781 32.531 6.43 1 98.38 243 PRO B N 1
ATOM 4097 C CA . PRO B 1 243 ? 10.617 32.875 7.254 1 98.38 243 PRO B CA 1
ATOM 4098 C C . PRO B 1 243 ? 10.984 33.75 8.461 1 98.38 243 PRO B C 1
ATOM 4100 O O . PRO B 1 243 ? 11.93 33.438 9.188 1 98.38 243 PRO B O 1
ATOM 4103 N N . SER B 1 244 ? 10.305 34.812 8.703 1 98 244 SER B N 1
ATOM 4104 C CA . SER B 1 244 ? 10.531 35.688 9.852 1 98 244 SER B CA 1
ATOM 4105 C C . SER B 1 244 ? 10 35.062 11.133 1 98 244 SER B C 1
ATOM 4107 O O . SER B 1 244 ? 9.281 34.062 11.086 1 98 244 SER B O 1
ATOM 4109 N N . ASN B 1 245 ? 10.352 35.625 12.258 1 97.62 245 ASN B N 1
ATOM 4110 C CA . ASN B 1 245 ? 9.828 35.188 13.539 1 97.62 245 ASN B CA 1
ATOM 4111 C C . ASN B 1 245 ? 8.312 35.344 13.609 1 97.62 245 ASN B C 1
ATOM 4113 O O . ASN B 1 245 ? 7.613 34.5 14.18 1 97.62 245 ASN B O 1
ATOM 4117 N N . GLU B 1 246 ? 7.836 36.438 13.047 1 98 246 GLU B N 1
ATOM 4118 C CA . GLU B 1 246 ? 6.398 36.719 13.031 1 98 246 GLU B CA 1
ATOM 4119 C C . GLU B 1 246 ? 5.656 35.656 12.211 1 98 246 GLU B C 1
ATOM 4121 O O . GLU B 1 246 ? 4.594 35.188 12.625 1 98 246 GLU B O 1
ATOM 4126 N N . TYR B 1 247 ? 6.223 35.281 11.062 1 98.38 247 TYR B N 1
ATOM 4127 C CA . TYR B 1 247 ? 5.602 34.25 10.227 1 98.38 247 TYR B CA 1
ATOM 4128 C C . TYR B 1 247 ? 5.602 32.906 10.93 1 98.38 247 TYR B C 1
ATOM 4130 O O . TYR B 1 247 ? 4.609 32.188 10.883 1 98.38 247 TYR B O 1
ATOM 4138 N N . GLN B 1 248 ? 6.703 32.594 11.531 1 98.5 248 GLN B N 1
ATOM 4139 C CA . GLN B 1 248 ? 6.793 31.328 12.25 1 98.5 248 GLN B CA 1
ATOM 4140 C C . GLN B 1 248 ? 5.73 31.25 13.344 1 98.5 248 GLN B C 1
ATOM 4142 O O . GLN B 1 248 ? 5.09 30.203 13.508 1 98.5 248 GLN B O 1
ATOM 4147 N N . GLN B 1 249 ? 5.59 32.375 14.094 1 98.31 249 GLN B N 1
ATOM 4148 C CA . GLN B 1 249 ? 4.594 32.375 15.156 1 98.31 249 GLN B CA 1
ATOM 4149 C C . GLN B 1 249 ? 3.184 32.25 14.586 1 98.31 249 GLN B C 1
ATOM 4151 O O . GLN B 1 249 ? 2.346 31.547 15.164 1 98.31 249 GLN B O 1
ATOM 4156 N N . LEU B 1 250 ? 2.928 32.875 13.516 1 98.56 250 LEU B N 1
ATOM 4157 C CA . LEU B 1 250 ? 1.648 32.75 12.82 1 98.56 250 LEU B CA 1
ATOM 4158 C C . LEU B 1 250 ? 1.381 31.297 12.461 1 98.56 250 LEU B C 1
ATOM 4160 O O . LEU B 1 250 ? 0.278 30.797 12.68 1 98.56 250 LEU B O 1
ATOM 4164 N N . VAL B 1 251 ? 2.395 30.594 11.898 1 98.62 251 VAL B N 1
ATOM 4165 C CA . VAL B 1 251 ? 2.256 29.203 11.484 1 98.62 251 VAL B CA 1
ATOM 4166 C C . VAL B 1 251 ? 1.991 28.328 12.711 1 98.62 251 VAL B C 1
ATOM 4168 O O . VAL B 1 251 ? 1.102 27.469 12.688 1 98.62 251 VAL B O 1
ATOM 4171 N N . LYS B 1 252 ? 2.746 28.547 13.797 1 98.5 252 LYS B N 1
ATOM 4172 C CA . LYS B 1 252 ? 2.578 27.766 15.016 1 98.5 252 LYS B CA 1
ATOM 4173 C C . LYS B 1 252 ? 1.151 27.859 15.547 1 98.5 252 LYS B C 1
ATOM 4175 O O . LYS B 1 252 ? 0.515 26.844 15.836 1 98.5 252 LYS B O 1
ATOM 4180 N N . GLU B 1 253 ? 0.649 29.062 15.633 1 98.38 253 GLU B N 1
ATOM 4181 C CA . GLU B 1 253 ? -0.68 29.297 16.188 1 98.38 253 GLU B CA 1
ATOM 4182 C C . GLU B 1 253 ? -1.765 28.703 15.297 1 98.38 253 GLU B C 1
ATOM 4184 O O . GLU B 1 253 ? -2.707 28.078 15.789 1 98.38 253 GLU B O 1
ATOM 4189 N N . THR B 1 254 ? -1.621 28.922 14 1 98.69 254 THR B N 1
ATOM 4190 C CA . THR B 1 254 ? -2.602 28.391 13.062 1 98.69 254 THR B CA 1
ATOM 4191 C C . THR B 1 254 ? -2.598 26.859 13.086 1 98.69 254 THR B C 1
ATOM 4193 O O . THR B 1 254 ? -3.658 26.234 13.094 1 98.69 254 THR B O 1
ATOM 4196 N N . ALA B 1 255 ? -1.384 26.266 13.086 1 98.5 255 ALA B N 1
ATOM 4197 C CA . ALA B 1 255 ? -1.271 24.812 13.125 1 98.5 255 ALA B CA 1
ATOM 4198 C C . ALA B 1 255 ? -1.94 24.25 14.375 1 98.5 255 ALA B C 1
ATOM 4200 O O . ALA B 1 255 ? -2.676 23.266 14.297 1 98.5 255 ALA B O 1
ATOM 4201 N N . GLU B 1 256 ? -1.669 24.859 15.5 1 98.56 256 GLU B N 1
ATOM 4202 C CA . GLU B 1 256 ? -2.271 24.422 16.75 1 98.56 256 GLU B CA 1
ATOM 4203 C C . GLU B 1 256 ? -3.795 24.453 16.672 1 98.56 256 GLU B C 1
ATOM 4205 O O . GLU B 1 256 ? -4.461 23.484 17.062 1 98.56 256 GLU B O 1
ATOM 4210 N N . GLN B 1 257 ? -4.352 25.516 16.203 1 98.81 257 GLN B N 1
ATOM 4211 C CA . GLN B 1 257 ? -5.797 25.672 16.062 1 98.81 257 GLN B CA 1
ATOM 4212 C C . GLN B 1 257 ? -6.363 24.625 15.109 1 98.81 257 GLN B C 1
ATOM 4214 O O . GLN B 1 257 ? -7.398 24.016 15.391 1 98.81 257 GLN B O 1
ATOM 4219 N N . ARG B 1 258 ? -5.695 24.438 13.977 1 98.81 258 ARG B N 1
ATOM 4220 C CA . ARG B 1 258 ? -6.195 23.531 12.945 1 98.81 258 ARG B CA 1
ATOM 4221 C C . ARG B 1 258 ? -6.109 22.078 13.406 1 98.81 258 ARG B C 1
ATOM 4223 O O . ARG B 1 258 ? -6.969 21.266 13.07 1 98.81 258 ARG B O 1
ATOM 4230 N N . ILE B 1 259 ? -5.074 21.75 14.172 1 98.88 259 ILE B N 1
ATOM 4231 C CA . ILE B 1 259 ? -4.945 20.406 14.742 1 98.88 259 ILE B CA 1
ATOM 4232 C C . ILE B 1 259 ? -6.082 20.156 15.727 1 98.88 259 ILE B C 1
ATOM 4234 O O . ILE B 1 259 ? -6.707 19.094 15.695 1 98.88 259 ILE B O 1
ATOM 4238 N N . ALA B 1 260 ? -6.395 21.125 16.578 1 98.94 260 ALA B N 1
ATOM 4239 C CA . ALA B 1 260 ? -7.504 21 17.516 1 98.94 260 ALA B CA 1
ATOM 4240 C C . ALA B 1 260 ? -8.82 20.781 16.781 1 98.94 260 ALA B C 1
ATOM 4242 O O . ALA B 1 260 ? -9.594 19.875 17.125 1 98.94 260 ALA B O 1
ATOM 4243 N N . LEU B 1 261 ? -9.031 21.594 15.797 1 98.88 261 LEU B N 1
ATOM 4244 C CA . LEU B 1 261 ? -10.266 21.516 15.023 1 98.88 261 LEU B CA 1
ATOM 4245 C C . LEU B 1 261 ? -10.375 20.172 14.297 1 98.88 261 LEU B C 1
ATOM 4247 O O . LEU B 1 261 ? -11.445 19.562 14.281 1 98.88 261 LEU B O 1
ATOM 4251 N N . ALA B 1 262 ? -9.305 19.719 13.688 1 98.94 262 ALA B N 1
ATOM 4252 C CA . ALA B 1 262 ? -9.281 18.438 12.984 1 98.94 262 ALA B CA 1
ATOM 4253 C C . ALA B 1 262 ? -9.641 17.297 13.93 1 98.94 262 ALA B C 1
ATOM 4255 O O . ALA B 1 262 ? -10.445 16.422 13.578 1 98.94 262 ALA B O 1
ATOM 4256 N N . GLY B 1 263 ? -8.992 17.281 15.102 1 98.94 263 GLY B N 1
ATOM 4257 C CA . GLY B 1 263 ? -9.312 16.25 16.078 1 98.94 263 GLY B CA 1
ATOM 4258 C C . GLY B 1 263 ? -10.766 16.25 16.484 1 98.94 263 GLY B C 1
ATOM 4259 O O . GLY B 1 263 ? -11.398 15.188 16.562 1 98.94 263 GLY B O 1
ATOM 4260 N N . CYS B 1 264 ? -11.32 17.453 16.75 1 98.94 264 CYS B N 1
ATOM 4261 C CA . CYS B 1 264 ? -12.719 17.578 17.172 1 98.94 264 CYS B CA 1
ATOM 4262 C C . CYS B 1 264 ? -13.656 17.094 16.062 1 98.94 264 CYS B C 1
ATOM 4264 O O . CYS B 1 264 ? -14.602 16.344 16.328 1 98.94 264 CYS B O 1
ATOM 4266 N N . ARG B 1 265 ? -13.375 17.406 14.836 1 98.94 265 ARG B N 1
ATOM 4267 C CA . ARG B 1 265 ? -14.211 17.016 13.703 1 98.94 265 ARG B CA 1
ATOM 4268 C C . ARG B 1 265 ? -14.078 15.523 13.406 1 98.94 265 ARG B C 1
ATOM 4270 O O . ARG B 1 265 ? -15.055 14.883 13.016 1 98.94 265 ARG B O 1
ATOM 4277 N N . LEU B 1 266 ? -12.859 15.031 13.594 1 98.94 266 LEU B N 1
ATOM 4278 C CA . LEU B 1 266 ? -12.68 13.594 13.453 1 98.94 266 LEU B CA 1
ATOM 4279 C C . LEU B 1 266 ? -13.523 12.836 14.477 1 98.94 266 LEU B C 1
ATOM 4281 O O . LEU B 1 266 ? -14.188 11.8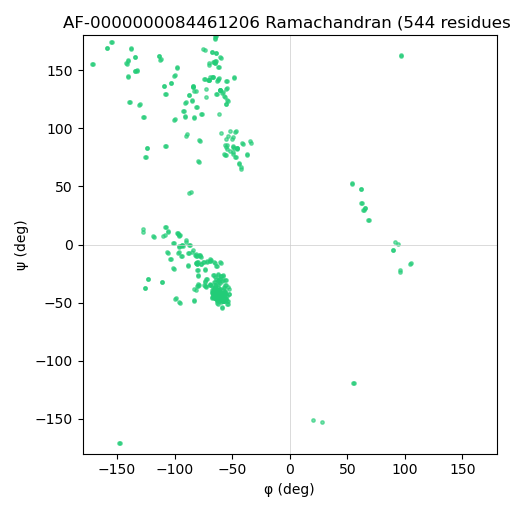52 14.141 1 98.94 266 LEU B O 1
ATOM 4285 N N . ALA B 1 267 ? -13.531 13.305 15.742 1 98.94 267 ALA B N 1
ATOM 4286 C CA . ALA B 1 267 ? -14.367 12.68 16.766 1 98.94 267 ALA B CA 1
ATOM 4287 C C . ALA B 1 267 ? -15.844 12.75 16.391 1 98.94 267 ALA B C 1
ATOM 4289 O O . ALA B 1 267 ? -16.562 11.75 16.469 1 98.94 267 ALA B O 1
ATOM 4290 N N . ALA B 1 268 ? -16.266 13.93 16.016 1 98.94 268 ALA B N 1
ATOM 4291 C CA . ALA B 1 268 ? -17.672 14.117 15.633 1 98.94 268 ALA B CA 1
ATOM 4292 C C . ALA B 1 268 ? -18.062 13.188 14.492 1 98.94 268 ALA B C 1
ATOM 4294 O O . ALA B 1 268 ? -19.109 12.547 14.539 1 98.94 268 ALA B O 1
ATOM 4295 N N . LEU B 1 269 ? -17.203 13.094 13.5 1 98.94 269 LEU B N 1
ATOM 4296 C CA . LEU B 1 269 ? -17.453 12.242 12.336 1 98.94 269 LEU B CA 1
ATOM 4297 C C . LEU B 1 269 ? -17.531 10.773 12.742 1 98.94 269 LEU B C 1
ATOM 4299 O O . LEU B 1 269 ? -18.5 10.086 12.406 1 98.94 269 LEU B O 1
ATOM 4303 N N . LEU B 1 270 ? -16.547 10.305 13.477 1 98.88 270 LEU B N 1
ATOM 4304 C CA . LEU B 1 270 ? -16.5 8.898 13.883 1 98.88 270 LEU B CA 1
ATOM 4305 C C . LEU B 1 270 ? -17.688 8.547 14.766 1 98.88 270 LEU B C 1
ATOM 4307 O O . LEU B 1 270 ? -18.266 7.469 14.641 1 98.88 270 LEU B O 1
ATOM 4311 N N . ASN B 1 271 ? -18.094 9.469 15.672 1 98.75 271 ASN B N 1
ATOM 4312 C CA . ASN B 1 271 ? -19.266 9.258 16.5 1 98.75 271 ASN B CA 1
ATOM 4313 C C . ASN B 1 271 ? -20.547 9.133 15.672 1 98.75 271 ASN B C 1
ATOM 4315 O O . ASN B 1 271 ? -21.469 8.414 16.047 1 98.75 271 ASN B O 1
ATOM 4319 N N . SER B 1 272 ? -20.578 9.789 14.555 1 98.31 272 SER B N 1
ATOM 4320 C CA . SER B 1 272 ? -21.781 9.82 13.727 1 98.31 272 SER B CA 1
ATOM 4321 C C . SER B 1 272 ? -21.906 8.547 12.891 1 98.31 272 SER B C 1
ATOM 4323 O O . SER B 1 272 ? -22.984 8.266 12.344 1 98.31 272 SER B O 1
ATOM 4325 N N . LEU B 1 273 ? -20.844 7.809 12.75 1 97.94 273 LEU B N 1
ATOM 4326 C CA . LEU B 1 273 ? -20.812 6.664 11.852 1 97.94 273 LEU B CA 1
ATOM 4327 C C . LEU B 1 273 ? -21.172 5.383 12.594 1 97.94 273 LEU B C 1
ATOM 4329 O O . LEU B 1 273 ? -21.219 4.305 12 1 97.94 273 LEU B O 1
ATOM 4333 N N . ILE B 1 274 ? -21.422 5.359 13.812 1 90.31 274 ILE B N 1
ATOM 4334 C CA . ILE B 1 274 ? -21.812 4.172 14.57 1 90.31 274 ILE B CA 1
ATOM 4335 C C . ILE B 1 274 ? -23.297 4.258 14.93 1 90.31 274 ILE B C 1
ATOM 4337 O O . ILE B 1 274 ? -23.844 5.352 15.07 1 90.31 274 ILE B O 1
#

Nearest PDB structures (foldseek):
  4cxv-assembly2_B  TM=7.766E-01  e=2.874E-10  Arabidopsis thaliana
  8qjm-assembly1_A  TM=7.921E-01  e=5.021E-10  Stenotrophomonas maltophilia
  4cxv-assembly1_A  TM=7.719E-01  e=3.304E-10  Arabidopsis thaliana
  4cxp-assembly1_A  TM=7.790E-01  e=6.336E-10  Arabidopsis thaliana
  4jdg-assembly1_A  TM=7.615E-01  e=1.273E-09  Solanum lycopersicum

Organism: NCBI:txid458

Foldseek 3Di:
DDPPPPPPPPPPPPPPPPVLQFADQLLLLLLQLLLLVQADPVLLVVLLQLLCLQVVPDPRDHSSNLQCVQSVCDDVPRRPLVQLLAQAAEAEDDPQDDDHGDPRHVLNLLVVLLVLLLDPPRDSNSVSVSSSSLSHNLSRLLQLLRLHFYDDPVRSHTCNSFQVQAEADDDQHGTLRSCLSCLLVLNPDDDDDPVRSNVVSVVLCVVVPAPLQPDDLRSVVSSVVSPVCCVVQRPPDGRHYHQDPVNSVSSNVSSSNSSSNSSSSSSSSSNVSD/DPPPPPPPPPPPPPPPPPVLQFADQLLLLLLQLLLLVQADPVLLVVLLQLLCLQVVPDPRDHSSNLQCVQSVCDDVPRRPLVQLLAQAAEAEDPPQDTDHGDPRHVLNLLVVLLVLCLDPPRDSNSVSVSSSSLSHNLSRLLQLLRLHFYDDPVRSHTCNSFQVQAEADDDQDGTLRSCLSCLLVLNPDDDDDPVRSNVVSVVLCVVVPAPLQPDDLRSVVSSVVSPVCCVVQRPPDGRHYHDDPVNSVSSNVSSSNSSSNSSSSSSSSSNVSD